Protein 3EJ9 (pdb70)

Nearest PDB structures (foldseek):
  1s0y-assembly1_E  TM=1.005E+00  e=2.509E-11  Pseudomonas pavonaceae
  3ej9-assembly1_E  TM=1.003E+00  e=3.531E-11  Pseudomonas pavonaceae
  3ej7-assembly1_E  TM=9.878E-01  e=2.233E-10  Pseudomonas pavonaceae
  6ogm-assembly2_G  TM=9.167E-01  e=3.084E-04  Burkholderia lata
  6bgn-assembly4_D  TM=9.093E-01  e=5.326E-04  Pseudomonas putida

Structure (mmCIF, N/CA/C/O backbone):
data_3EJ9
#
_entry.id   3EJ9
#
_cell.length_a   56.280
_cell.length_b   69.670
_cell.length_c   89.885
_cell.angle_alpha   90.00
_cell.angle_beta   90.00
_cell.angle_gamma   90.00
#
_symmetry.space_group_name_H-M   'P 21 21 21'
#
loop_
_entity.id
_entity.type
_entity.pdbx_description
1 polymer 'Alpha-subunit of trans-3-chloroacrylic acid dehalogenase'
2 polymer 'Beta-subunit of trans-3-chloroacrylic acid dehalogenase'
3 water water
#
loop_
_atom_site.group_PDB
_atom_site.id
_atom_site.type_symbol
_atom_site.label_atom_id
_atom_site.label_alt_id
_atom_site.label_comp_id
_atom_site.label_asym_id
_atom_site.label_entity_id
_atom_site.label_seq_id
_atom_site.pdbx_PDB_ins_code
_atom_site.Cartn_x
_atom_site.Cartn_y
_atom_site.Cartn_z
_atom_site.occupancy
_atom_site.B_iso_or_equiv
_atom_site.auth_seq_id
_atom_site.auth_comp_id
_atom_site.auth_asym_id
_atom_site.auth_atom_id
_atom_site.pdbx_PDB_model_num
ATOM 1 N N . PRO A 1 2 ? -24.640 7.927 -12.484 1.00 31.52 1 PRO A N 1
ATOM 2 C CA . PRO A 1 2 ? -23.370 8.593 -12.708 1.00 31.17 1 PRO A CA 1
ATOM 3 C C . PRO A 1 2 ? -22.319 7.654 -13.280 1.00 30.66 1 PRO A C 1
ATOM 4 O O . PRO A 1 2 ? -22.406 6.438 -13.113 1.00 30.50 1 PRO A O 1
ATOM 8 N N . MET A 1 3 ? -21.325 8.227 -13.954 1.00 30.20 2 MET A N 1
ATOM 9 C CA . MET A 1 3 ? -20.185 7.467 -14.443 1.00 30.53 2 MET A CA 1
ATOM 10 C C . MET A 1 3 ? -18.928 8.133 -13.938 1.00 30.63 2 MET A C 1
ATOM 11 O O . MET A 1 3 ? -18.774 9.352 -14.033 1.00 31.36 2 MET A O 1
ATOM 16 N N . ILE A 1 4 ? -18.033 7.316 -13.404 1.00 29.74 3 ILE A N 1
ATOM 17 C CA . ILE A 1 4 ? -16.788 7.802 -12.832 1.00 30.58 3 ILE A CA 1
ATOM 18 C C . ILE A 1 4 ? -15.652 7.068 -13.523 1.00 30.15 3 ILE A C 1
ATOM 19 O O . ILE A 1 4 ? -15.694 5.850 -13.684 1.00 29.95 3 ILE A O 1
ATOM 24 N N . SER A 1 5 ? -14.626 7.807 -13.918 1.00 30.15 4 SER A N 1
ATOM 25 C CA . SER A 1 5 ? -13.404 7.180 -14.400 1.00 31.35 4 SER A CA 1
ATOM 26 C C . SER A 1 5 ? -12.207 7.648 -13.579 1.00 31.17 4 SER A C 1
ATOM 27 O O . SER A 1 5 ? -12.186 8.771 -13.059 1.00 31.22 4 SER A O 1
ATOM 30 N N . CYS A 1 6 ? -11.228 6.762 -13.436 1.00 32.04 5 CYS A N 1
ATOM 31 C CA . CYS A 1 6 ? -9.984 7.114 -12.752 1.00 31.61 5 CYS A CA 1
ATOM 32 C C . CYS A 1 6 ? -8.808 6.658 -13.587 1.00 31.97 5 CYS A C 1
ATOM 33 O O . CYS A 1 6 ? -8.594 5.452 -13.738 1.00 32.66 5 CYS A O 1
ATOM 36 N N . ASP A 1 7 ? -8.063 7.621 -14.133 1.00 31.20 6 ASP A N 1
ATOM 37 C CA . ASP A 1 7 ? -6.801 7.323 -14.814 1.00 31.40 6 ASP A CA 1
ATOM 38 C C . ASP A 1 7 ? -5.684 7.374 -13.786 1.00 31.44 6 ASP A C 1
ATOM 39 O O . ASP A 1 7 ? -5.489 8.390 -13.129 1.00 31.41 6 ASP A O 1
ATOM 44 N N . MET A 1 8 ? -4.934 6.285 -13.656 1.00 31.36 7 MET A N 1
ATOM 45 C CA . MET A 1 8 ? -3.818 6.251 -12.708 1.00 31.37 7 MET A CA 1
ATOM 46 C C . MET A 1 8 ? -2.736 5.296 -13.183 1.00 31.07 7 MET A C 1
ATOM 47 O O . MET A 1 8 ? -2.960 4.468 -14.063 1.00 30.86 7 MET A O 1
ATOM 52 N N . ARG A 1 9 ? -1.559 5.415 -12.585 1.00 31.40 8 ARG A N 1
ATOM 53 C CA . ARG A 1 9 ? -0.458 4.538 -12.936 1.00 31.46 8 ARG A CA 1
ATOM 54 C C . ARG A 1 9 ? -0.763 3.084 -12.608 1.00 31.82 8 ARG A C 1
ATOM 55 O O . ARG A 1 9 ? -1.376 2.761 -11.586 1.00 31.88 8 ARG A O 1
ATOM 63 N N . TYR A 1 10 ? -0.328 2.216 -13.506 1.00 31.94 9 TYR A N 1
ATOM 64 C CA . TYR A 1 10 ? -0.379 0.786 -13.301 1.00 31.79 9 TYR A CA 1
ATOM 65 C C . TYR A 1 10 ? 0.345 0.370 -12.025 1.00 31.56 9 TYR A C 1
ATOM 66 O O . TYR A 1 10 ? 1.349 0.977 -11.641 1.00 31.31 9 TYR A O 1
ATOM 75 N N . GLY A 1 11 ? -0.154 -0.676 -11.367 1.00 30.95 10 GLY A N 1
ATOM 76 C CA . GLY A 1 11 ? 0.567 -1.257 -10.236 1.00 31.03 10 GLY A CA 1
ATOM 77 C C . GLY A 1 11 ? -0.204 -1.394 -8.938 1.00 30.84 10 GLY A C 1
ATOM 78 O O . GLY A 1 11 ? 0.239 -2.097 -8.028 1.00 31.16 10 GLY A O 1
ATOM 79 N N . ARG A 1 12 ? -1.347 -0.726 -8.832 1.00 31.03 11 ARG A N 1
ATOM 80 C CA . ARG A 1 12 ? -2.182 -0.911 -7.651 1.00 30.84 11 ARG A CA 1
ATOM 81 C C . ARG A 1 12 ? -2.739 -2.324 -7.589 1.00 30.69 11 ARG A C 1
ATOM 82 O O . ARG A 1 12 ? -3.049 -2.946 -8.612 1.00 31.01 11 ARG A O 1
ATOM 90 N N . THR A 1 13 ? -2.864 -2.836 -6.374 1.00 30.37 12 THR A N 1
ATOM 91 C CA . THR A 1 13 ? -3.358 -4.183 -6.170 1.00 30.53 12 THR A CA 1
ATOM 92 C C . THR A 1 13 ? -4.880 -4.220 -6.308 1.00 30.58 12 THR A C 1
ATOM 93 O O . THR A 1 13 ? -5.555 -3.179 -6.247 1.00 30.27 12 THR A O 1
ATOM 97 N N . ASP A 1 14 ? -5.420 -5.421 -6.495 1.00 31.04 13 ASP A N 1
ATOM 98 C CA . ASP A 1 14 ? -6.862 -5.609 -6.538 1.00 31.05 13 ASP A CA 1
ATOM 99 C C . ASP A 1 14 ? -7.500 -5.069 -5.260 1.00 31.24 13 ASP A C 1
ATOM 100 O O . ASP A 1 14 ? -8.535 -4.418 -5.320 1.00 31.39 13 ASP A O 1
ATOM 105 N N . GLU A 1 15 ? -6.873 -5.327 -4.110 1.00 30.90 14 GLU A N 1
ATOM 106 C CA . GLU A 1 15 ? -7.362 -4.826 -2.817 1.00 31.14 14 GLU A CA 1
ATOM 107 C C . GLU A 1 15 ? -7.407 -3.302 -2.753 1.00 31.33 14 GLU A C 1
ATOM 108 O O . GLU A 1 15 ? -8.383 -2.726 -2.258 1.00 31.79 14 GLU A O 1
ATOM 114 N N . GLN A 1 16 ? -6.382 -2.639 -3.281 1.00 31.60 15 GLN A N 1
ATOM 115 C CA . GLN A 1 16 ? -6.386 -1.180 -3.350 1.00 31.40 15 GLN A CA 1
ATOM 116 C C . GLN A 1 16 ? -7.504 -0.675 -4.260 1.00 31.63 15 GLN A C 1
ATOM 117 O O . GLN A 1 16 ? -8.180 0.295 -3.930 1.00 32.07 15 GLN A O 1
ATOM 123 N N . LYS A 1 17 ? -7.718 -1.342 -5.391 1.00 31.96 16 LYS A N 1
ATOM 124 C CA . LYS A 1 17 ? -8.787 -0.939 -6.306 1.00 31.31 16 LYS A CA 1
ATOM 125 C C . LYS A 1 17 ? -10.190 -1.126 -5.696 1.00 31.77 16 LYS A C 1
ATOM 126 O O . LYS A 1 17 ? -11.101 -0.314 -5.928 1.00 32.39 16 LYS A O 1
ATOM 132 N N . ARG A 1 18 ? -10.355 -2.180 -4.905 1.00 31.63 17 ARG A N 1
ATOM 133 C CA . ARG A 1 18 ? -11.605 -2.388 -4.182 1.00 31.32 17 ARG A CA 1
ATOM 134 C C . ARG A 1 18 ? -11.888 -1.290 -3.161 1.00 31.96 17 ARG A C 1
ATOM 135 O O . ARG A 1 18 ? -13.042 -0.888 -2.977 1.00 32.34 17 ARG A O 1
ATOM 143 N N . ALA A 1 19 ? -10.851 -0.830 -2.471 1.00 32.32 18 ALA A N 1
ATOM 144 C CA . ALA A 1 19 ? -11.013 0.247 -1.507 1.00 31.93 18 ALA A CA 1
ATOM 145 C C . ALA A 1 19 ? -11.341 1.553 -2.230 1.00 31.45 18 ALA A C 1
ATOM 146 O O . ALA A 1 19 ? -12.165 2.325 -1.760 1.00 32.38 18 ALA A O 1
ATOM 148 N N . LEU A 1 20 ? -10.687 1.806 -3.357 1.00 31.34 19 LEU A N 1
ATOM 149 C CA . LEU A 1 20 ? -10.960 3.004 -4.137 1.00 31.33 19 LEU A CA 1
ATOM 150 C C . LEU A 1 20 ? -12.407 3.051 -4.639 1.00 31.66 19 LEU A C 1
ATOM 151 O O . LEU A 1 20 ? -13.084 4.064 -4.471 1.00 31.86 19 LEU A O 1
ATOM 156 N N . SER A 1 21 ? -12.878 1.959 -5.247 1.00 31.74 20 SER A N 1
ATOM 157 C CA . SER A 1 21 ? -14.240 1.925 -5.770 1.00 31.76 20 SER A CA 1
ATOM 158 C C . SER A 1 21 ? -15.271 2.106 -4.665 1.00 31.59 20 SER A C 1
ATOM 159 O O . SER A 1 21 ? -16.238 2.837 -4.838 1.00 31.81 20 SER A O 1
ATOM 162 N N . ALA A 1 22 ? -15.070 1.433 -3.531 1.00 31.53 21 ALA A N 1
ATOM 163 C CA . ALA A 1 22 ? -15.992 1.529 -2.418 1.00 31.51 21 ALA A CA 1
ATOM 164 C C . ALA A 1 22 ? -16.097 2.965 -1.943 1.00 31.11 21 ALA A C 1
ATOM 165 O O . ALA A 1 22 ? -17.190 3.466 -1.708 1.00 31.18 21 ALA A O 1
ATOM 167 N N . GLY A 1 23 ? -14.953 3.627 -1.812 1.00 30.95 22 GLY A N 1
ATOM 168 C CA . GLY A 1 23 ? -14.924 5.024 -1.390 1.00 31.45 22 GLY A CA 1
ATOM 169 C C . GLY A 1 23 ? -15.581 5.986 -2.364 1.00 31.36 22 GLY A C 1
ATOM 170 O O . GLY A 1 23 ? -16.394 6.841 -1.974 1.00 31.66 22 GLY A O 1
ATOM 171 N N . LEU A 1 24 ? -15.223 5.868 -3.636 1.00 31.47 23 LEU A N 1
ATOM 172 C CA . LEU A 1 24 ? -15.772 6.762 -4.644 1.00 31.65 23 LEU A CA 1
ATOM 173 C C . LEU A 1 24 ? -17.262 6.541 -4.809 1.00 32.30 23 LEU A C 1
ATOM 174 O O . LEU A 1 24 ? -18.012 7.500 -4.926 1.00 32.58 23 LEU A O 1
ATOM 179 N N . LEU A 1 25 ? -17.698 5.284 -4.807 1.00 32.22 24 LEU A N 1
ATOM 180 C CA . LEU A 1 25 ? -19.136 5.015 -4.911 1.00 32.49 24 LEU A CA 1
ATOM 181 C C . LEU A 1 25 ? -19.924 5.613 -3.746 1.00 32.37 24 LEU A C 1
ATOM 182 O O . LEU A 1 25 ? -20.977 6.203 -3.952 1.00 31.98 24 LEU A O 1
ATOM 187 N N . ARG A 1 26 ? -19.393 5.494 -2.532 1.00 32.42 25 ARG A N 1
ATOM 188 C CA A ARG A 1 26 ? -20.051 6.053 -1.358 0.50 32.04 25 ARG A CA 1
ATOM 189 C CA B ARG A 1 26 ? -20.051 6.054 -1.357 0.50 32.63 25 ARG A CA 1
ATOM 190 C C . ARG A 1 26 ? -20.180 7.575 -1.463 1.00 32.17 25 ARG A C 1
ATOM 191 O O . ARG A 1 26 ? -21.247 8.128 -1.242 1.00 31.77 25 ARG A O 1
ATOM 206 N N . VAL A 1 27 ? -19.095 8.253 -1.819 1.00 32.23 26 VAL A N 1
ATOM 207 C CA . VAL A 1 27 ? -19.145 9.717 -1.834 1.00 32.57 26 VAL A CA 1
ATOM 208 C C . VAL A 1 27 ? -19.992 10.284 -2.975 1.00 31.80 26 VAL A C 1
ATOM 209 O O . VAL A 1 27 ? -20.655 11.300 -2.807 1.00 31.97 26 VAL A O 1
ATOM 213 N N . ILE A 1 28 ? -20.001 9.604 -4.118 1.00 31.43 27 ILE A N 1
ATOM 214 C CA . ILE A 1 28 ? -20.838 10.016 -5.233 1.00 31.39 27 ILE A CA 1
ATOM 215 C C . ILE A 1 28 ? -22.305 9.769 -4.904 1.00 31.40 27 ILE A C 1
ATOM 216 O O . ILE A 1 28 ? -23.162 10.618 -5.183 1.00 31.25 27 ILE A O 1
ATOM 221 N N . SER A 1 29 ? -22.592 8.619 -4.288 1.00 31.41 28 SER A N 1
ATOM 222 C CA . SER A 1 29 ? -23.958 8.288 -3.887 1.00 32.12 28 SER A CA 1
ATOM 223 C C . SER A 1 29 ? -24.473 9.302 -2.882 1.00 32.36 28 SER A C 1
ATOM 224 O O . SER A 1 29 ? -25.624 9.731 -2.960 1.00 33.25 28 SER A O 1
ATOM 227 N N . GLU A 1 30 ? -23.611 9.697 -1.950 1.00 32.44 29 GLU A N 1
ATOM 228 C CA . GLU A 1 30 ? -23.975 10.638 -0.886 1.00 32.71 29 GLU A CA 1
ATOM 229 C C . GLU A 1 30 ? -24.265 12.037 -1.446 1.00 32.57 29 GLU A C 1
ATOM 230 O O . GLU A 1 30 ? -25.213 12.704 -1.013 1.00 32.71 29 GLU A O 1
ATOM 236 N N . ALA A 1 31 ? -23.457 12.467 -2.418 1.00 32.51 30 ALA A N 1
ATOM 237 C CA . ALA A 1 31 ? -23.609 13.785 -3.034 1.00 32.47 30 ALA A CA 1
ATOM 238 C C . ALA A 1 31 ? -24.833 13.882 -3.945 1.00 32.37 30 ALA A C 1
ATOM 239 O O . ALA A 1 31 ? -25.528 14.900 -3.958 1.00 32.89 30 ALA A O 1
ATOM 241 N N . THR A 1 32 ? -25.086 12.817 -4.701 1.00 32.57 31 THR A N 1
ATOM 242 C CA . THR A 1 32 ? -26.077 12.849 -5.779 1.00 32.20 31 THR A CA 1
ATOM 243 C C . THR A 1 32 ? -27.445 12.284 -5.400 1.00 32.11 31 THR A C 1
ATOM 244 O O . THR A 1 32 ? -28.431 12.523 -6.097 1.00 32.03 31 THR A O 1
ATOM 248 N N . GLY A 1 33 ? -27.499 11.528 -4.308 1.00 31.99 32 GLY A N 1
ATOM 249 C CA . GLY A 1 33 ? -28.708 10.803 -3.919 1.00 31.99 32 GLY A CA 1
ATOM 250 C C . GLY A 1 33 ? -28.967 9.571 -4.770 1.00 32.09 32 GLY A C 1
ATOM 251 O O . GLY A 1 33 ? -30.037 8.968 -4.695 1.00 32.56 32 GLY A O 1
ATOM 252 N N . GLU A 1 34 ? -27.981 9.201 -5.584 1.00 32.22 33 GLU A N 1
ATOM 253 C CA . GLU A 1 34 ? -28.106 8.062 -6.488 1.00 32.49 33 GLU A CA 1
ATOM 254 C C . GLU A 1 34 ? -27.660 6.772 -5.795 1.00 32.58 33 GLU A C 1
ATOM 255 O O . GLU A 1 34 ? -26.625 6.756 -5.130 1.00 33.03 33 GLU A O 1
ATOM 261 N N . PRO A 1 35 ? -28.437 5.685 -5.943 1.00 32.68 34 PRO A N 1
ATOM 262 C CA . PRO A 1 35 ? -28.010 4.400 -5.395 1.00 32.72 34 PRO A CA 1
ATOM 263 C C . PRO A 1 35 ? -26.813 3.853 -6.165 1.00 32.69 34 PRO A C 1
ATOM 264 O O . PRO A 1 35 ? -26.592 4.235 -7.320 1.00 32.64 34 PRO A O 1
ATOM 268 N N . ARG A 1 36 ? -26.051 2.967 -5.530 1.00 33.02 35 ARG A N 1
ATOM 269 C CA . ARG A 1 36 ? -24.880 2.357 -6.164 1.00 33.21 35 ARG A CA 1
ATOM 270 C C . ARG A 1 36 ? -25.244 1.600 -7.446 1.00 33.21 35 ARG A C 1
ATOM 271 O O . ARG A 1 36 ? -24.419 1.483 -8.355 1.00 33.37 35 ARG A O 1
ATOM 279 N N . GLU A 1 37 ? -26.489 1.123 -7.520 1.00 33.40 36 GLU A N 1
ATOM 280 C CA . GLU A 1 37 ? -27.025 0.473 -8.723 1.00 33.32 36 GLU A CA 1
ATOM 281 C C . GLU A 1 37 ? -26.892 1.347 -9.968 1.00 33.04 36 GLU A C 1
ATOM 282 O O . GLU A 1 37 ? -26.707 0.833 -11.077 1.00 33.29 36 GLU A O 1
ATOM 288 N N . ASN A 1 38 ? -26.989 2.662 -9.779 1.00 32.41 37 ASN A N 1
ATOM 289 C CA . ASN A 1 38 ? -26.984 3.607 -10.892 1.00 32.19 37 ASN A CA 1
ATOM 290 C C . ASN A 1 38 ? -25.633 4.298 -11.071 1.00 31.73 37 ASN A C 1
ATOM 291 O O . ASN A 1 38 ? -25.560 5.373 -11.654 1.00 31.94 37 ASN A O 1
ATOM 296 N N . ILE A 1 39 ? -24.570 3.679 -10.554 1.00 31.14 38 ILE A N 1
ATOM 297 C CA . ILE A 1 39 ? -23.211 4.212 -10.722 1.00 31.43 38 ILE A CA 1
ATOM 298 C C . ILE A 1 39 ? -22.333 3.200 -11.445 1.00 31.04 38 ILE A C 1
ATOM 299 O O . ILE A 1 39 ? -22.351 2.005 -11.134 1.00 31.10 38 ILE A O 1
ATOM 304 N N . PHE A 1 40 ? -21.577 3.693 -12.423 1.00 31.55 39 PHE A N 1
ATOM 305 C CA . PHE A 1 40 ? -20.572 2.899 -13.116 1.00 31.67 39 PHE A CA 1
ATOM 306 C C . PHE A 1 40 ? -19.197 3.503 -12.844 1.00 31.42 39 PHE A C 1
ATOM 307 O O . PHE A 1 40 ? -19.061 4.714 -12.826 1.00 31.85 39 PHE A O 1
ATOM 315 N N . PHE A 1 41 ? -18.183 2.653 -12.662 1.00 30.66 40 PHE A N 1
ATOM 316 C CA . PHE A 1 41 ? -16.814 3.108 -12.387 1.00 30.84 40 PHE A CA 1
ATOM 317 C C . PHE A 1 41 ? -15.821 2.311 -13.223 1.00 30.54 40 PHE A C 1
ATOM 318 O O . PHE A 1 41 ? -15.883 1.082 -13.294 1.00 30.72 40 PHE A O 1
ATOM 326 N N . VAL A 1 42 ? -14.906 3.032 -13.864 1.00 30.75 41 VAL A N 1
ATOM 327 C CA . VAL A 1 42 ? -13.817 2.401 -14.607 1.00 31.17 41 VAL A CA 1
ATOM 328 C C . VAL A 1 42 ? -12.472 3.000 -14.208 1.00 30.86 41 VAL A C 1
ATOM 329 O O . VAL A 1 42 ? -12.323 4.220 -14.137 1.00 31.46 41 VAL A O 1
ATOM 333 N N . ILE A 1 43 ? -11.497 2.124 -13.970 1.00 30.99 42 ILE A N 1
ATOM 334 C CA . ILE A 1 43 ? -10.106 2.497 -13.775 1.00 31.45 42 ILE A CA 1
ATOM 335 C C . ILE A 1 43 ? -9.355 2.267 -15.087 1.00 31.61 42 ILE A C 1
ATOM 336 O O . ILE A 1 43 ? -9.488 1.220 -15.718 1.00 31.96 42 ILE A O 1
ATOM 341 N N . ARG A 1 44 ? -8.550 3.256 -15.475 1.00 31.40 43 ARG A N 1
ATOM 342 C CA . ARG A 1 44 ? -7.689 3.154 -16.650 1.00 31.93 43 ARG A CA 1
ATOM 343 C C . ARG A 1 44 ? -6.252 3.293 -16.186 1.00 32.32 43 ARG A C 1
ATOM 344 O O . ARG A 1 44 ? -5.912 4.239 -15.484 1.00 33.67 43 ARG A O 1
ATOM 352 N N . GLU A 1 45 ? -5.397 2.376 -16.617 1.00 32.09 44 GLU A N 1
ATOM 353 C CA . GLU A 1 45 ? -4.030 2.299 -16.106 1.00 32.42 44 GLU A CA 1
ATOM 354 C C . GLU A 1 45 ? -3.031 2.528 -17.213 1.00 31.89 44 GLU A C 1
ATOM 355 O O . GLU A 1 45 ? -3.261 2.158 -18.365 1.00 32.71 44 GLU A O 1
ATOM 361 N N . GLY A 1 46 ? -1.880 3.074 -16.851 1.00 31.36 45 GLY A N 1
ATOM 362 C CA . GLY A 1 46 ? -0.782 3.178 -17.803 1.00 31.73 45 GLY A CA 1
ATOM 363 C C . GLY A 1 46 ? 0.561 3.318 -17.118 1.00 31.12 45 GLY A C 1
ATOM 364 O O . GLY A 1 46 ? 0.641 3.416 -15.887 1.00 31.71 45 GLY A O 1
ATOM 365 N N . SER A 1 47 ? 1.623 3.317 -17.921 1.00 31.15 46 SER A N 1
ATOM 366 C CA . SER A 1 47 ? 2.986 3.516 -17.433 1.00 31.60 46 SER A CA 1
ATOM 367 C C . SER A 1 47 ? 3.187 4.907 -16.831 1.00 31.71 46 SER A C 1
ATOM 368 O O . SER A 1 47 ? 2.502 5.845 -17.214 1.00 30.54 46 SER A O 1
ATOM 371 N N . GLY A 1 48 ? 4.117 5.034 -15.887 1.00 31.71 47 GLY A N 1
ATOM 372 C CA . GLY A 1 48 ? 4.390 6.321 -15.238 1.00 32.25 47 GLY A CA 1
ATOM 373 C C . GLY A 1 48 ? 4.703 7.477 -16.173 1.00 32.24 47 GLY A C 1
ATOM 374 O O . GLY A 1 48 ? 4.222 8.600 -15.989 1.00 32.93 47 GLY A O 1
ATOM 375 N N . ILE A 1 49 ? 5.494 7.189 -17.199 1.00 32.09 48 ILE A N 1
ATOM 376 C CA . ILE A 1 49 ? 5.884 8.179 -18.203 1.00 31.70 48 ILE A CA 1
ATOM 377 C C . ILE A 1 49 ? 4.657 8.793 -18.889 1.00 31.20 48 ILE A C 1
ATOM 378 O O . ILE A 1 49 ? 4.730 9.891 -19.431 1.00 31.93 48 ILE A O 1
ATOM 383 N N . ASN A 1 50 ? 3.525 8.095 -18.826 1.00 31.02 49 ASN A N 1
ATOM 384 C CA . ASN A 1 50 ? 2.307 8.583 -19.443 1.00 31.23 49 ASN A CA 1
ATOM 385 C C . ASN A 1 50 ? 1.575 9.644 -18.618 1.00 31.61 49 ASN A C 1
ATOM 386 O O . ASN A 1 50 ? 0.586 10.207 -19.092 1.00 32.39 49 ASN A O 1
ATOM 391 N N . PHE A 1 51 ? 2.067 9.903 -17.401 1.00 32.23 50 PHE A N 1
ATOM 392 C CA . PHE A 1 51 ? 1.410 10.837 -16.479 1.00 32.15 50 PHE A CA 1
ATOM 393 C C . PHE A 1 51 ? 2.307 12.021 -16.227 1.00 31.97 50 PHE A C 1
ATOM 394 O O . PHE A 1 51 ? 3.474 11.860 -15.853 1.00 32.63 50 PHE A O 1
ATOM 402 N N . VAL A 1 52 ? 1.751 13.207 -16.452 1.00 31.97 51 VAL A N 1
ATOM 403 C CA . VAL A 1 52 ? 2.531 14.432 -16.368 1.00 31.13 51 VAL A CA 1
ATOM 404 C C . VAL A 1 52 ? 1.838 15.410 -15.429 1.00 31.15 51 VAL A C 1
ATOM 405 O O . VAL A 1 52 ? 0.734 15.883 -15.708 1.00 31.25 51 VAL A O 1
ATOM 409 N N . GLN A 1 53 ? 2.482 15.697 -14.298 1.00 30.22 52 GLN A N 1
ATOM 410 C CA . GLN A 1 53 ? 1.935 16.639 -13.327 1.00 31.07 52 GLN A CA 1
ATOM 411 C C . GLN A 1 53 ? 2.918 17.787 -13.240 1.00 31.63 52 GLN A C 1
ATOM 412 O O . GLN A 1 53 ? 4.116 17.563 -13.057 1.00 31.14 52 GLN A O 1
ATOM 418 N N . HIS A 1 54 ? 2.399 19.010 -13.371 1.00 32.73 53 HIS A N 1
ATOM 419 C CA . HIS A 1 54 ? 3.192 20.239 -13.524 1.00 33.77 53 HIS A CA 1
ATOM 420 C C . HIS A 1 54 ? 4.399 20.106 -14.464 1.00 33.49 53 HIS A C 1
ATOM 421 O O . HIS A 1 54 ? 5.483 20.620 -14.191 1.00 34.25 53 HIS A O 1
ATOM 428 N N . GLY A 1 55 ? 4.190 19.423 -15.582 1.00 33.25 54 GLY A N 1
ATOM 429 C CA . GLY A 1 55 ? 5.228 19.298 -16.596 1.00 32.66 54 GLY A CA 1
ATOM 430 C C . GLY A 1 55 ? 6.228 18.188 -16.363 1.00 32.39 54 GLY A C 1
ATOM 431 O O . GLY A 1 55 ? 7.051 17.900 -17.237 1.00 33.36 54 GLY A O 1
ATOM 432 N N . GLU A 1 56 ? 6.158 17.554 -15.194 1.00 31.35 55 GLU A N 1
ATOM 433 C CA . GLU A 1 56 ? 7.066 16.465 -14.859 1.00 31.92 55 GLU A CA 1
ATOM 434 C C . GLU A 1 56 ? 6.402 15.117 -15.036 1.00 31.11 55 GLU A C 1
ATOM 435 O O . GLU A 1 56 ? 5.304 14.884 -14.518 1.00 31.02 55 GLU A O 1
ATOM 441 N N . HIS A 1 57 ? 7.078 14.245 -15.777 1.00 30.94 56 HIS A N 1
ATOM 442 C CA . HIS A 1 57 ? 6.609 12.877 -16.002 1.00 31.26 56 HIS A CA 1
ATOM 443 C C . HIS A 1 57 ? 6.835 12.058 -14.723 1.00 31.41 56 HIS A C 1
ATOM 444 O O . HIS A 1 57 ? 7.892 12.135 -14.092 1.00 32.33 56 HIS A O 1
ATOM 451 N N . LEU A 1 58 ? 5.823 11.293 -14.328 1.00 32.10 57 LEU A N 1
ATOM 452 C CA . LEU A 1 58 ? 5.888 10.526 -13.091 1.00 32.47 57 LEU A CA 1
ATOM 453 C C . LEU A 1 58 ? 6.747 9.277 -13.259 1.00 32.68 57 LEU A C 1
ATOM 454 O O . LEU A 1 58 ? 6.880 8.753 -14.369 1.00 32.64 57 LEU A O 1
ATOM 459 N N . PRO A 1 59 ? 7.336 8.797 -12.158 1.00 32.76 58 PRO A N 1
ATOM 460 C CA . PRO A 1 59 ? 8.001 7.502 -12.218 1.00 32.70 58 PRO A CA 1
ATOM 461 C C . PRO A 1 59 ? 6.943 6.406 -12.172 1.00 32.55 58 PRO A C 1
ATOM 462 O O . PRO A 1 59 ? 5.796 6.667 -11.813 1.00 32.47 58 PRO A O 1
ATOM 466 N N . ASP A 1 60 ? 7.327 5.181 -12.512 1.00 32.35 59 ASP A N 1
ATOM 467 C CA . ASP A 1 60 ? 6.421 4.054 -12.325 1.00 31.87 59 ASP A CA 1
ATOM 468 C C . ASP A 1 60 ? 6.036 3.925 -10.859 1.00 31.63 59 ASP A C 1
ATOM 469 O O . ASP A 1 60 ? 6.831 4.243 -9.961 1.00 31.08 59 ASP A O 1
ATOM 474 N N . TYR A 1 61 ? 4.807 3.480 -10.630 1.00 31.49 60 TYR A N 1
ATOM 475 C CA . TYR A 1 61 ? 4.322 3.188 -9.288 1.00 31.79 60 TYR A CA 1
ATOM 476 C C . TYR A 1 61 ? 5.013 1.927 -8.753 1.00 32.59 60 TYR A C 1
ATOM 477 O O . TYR A 1 61 ? 5.284 0.989 -9.510 1.00 33.26 60 TYR A O 1
ATOM 486 N N . VAL A 1 62 ? 5.325 1.917 -7.458 1.00 32.79 61 VAL A N 1
ATOM 487 C CA . VAL A 1 62 ? 5.861 0.715 -6.804 1.00 33.04 61 VAL A CA 1
ATOM 488 C C . VAL A 1 62 ? 4.918 0.234 -5.694 1.00 33.19 61 VAL A C 1
ATOM 489 O O . VAL A 1 62 ? 4.789 0.900 -4.666 1.00 33.36 61 VAL A O 1
ATOM 493 N N . PRO A 1 63 ? 4.257 -0.925 -5.894 1.00 33.23 62 PRO A N 1
ATOM 494 C CA . PRO A 1 63 ? 3.345 -1.421 -4.860 1.00 33.65 62 PRO A CA 1
ATOM 495 C C . PRO A 1 63 ? 4.076 -2.006 -3.650 1.00 34.08 62 PRO A C 1
ATOM 496 O O . PRO A 1 63 ? 5.305 -2.114 -3.654 1.00 34.68 62 PRO A O 1
ATOM 500 N N . PRO B 2 1 ? -3.611 10.265 -33.279 1.00 34.01 1 PRO B N 1
ATOM 501 C CA . PRO B 2 1 ? -3.927 10.549 -31.889 1.00 33.13 1 PRO B CA 1
ATOM 502 C C . PRO B 2 1 ? -5.283 11.230 -31.687 1.00 32.72 1 PRO B C 1
ATOM 503 O O . PRO B 2 1 ? -5.772 11.917 -32.579 1.00 32.69 1 PRO B O 1
ATOM 507 N N . PHE B 2 2 ? -5.884 11.005 -30.521 1.00 31.68 2 PHE B N 1
ATOM 508 C CA . PHE B 2 2 ? -7.070 11.731 -30.084 1.00 31.38 2 PHE B CA 1
ATOM 509 C C . PHE B 2 2 ? -6.717 12.536 -28.837 1.00 31.10 2 PHE B C 1
ATOM 510 O O . PHE B 2 2 ? -6.417 11.978 -27.791 1.00 31.37 2 PHE B O 1
ATOM 518 N N . ILE B 2 3 ? -6.739 13.855 -28.990 1.00 30.66 3 ILE B N 1
ATOM 519 C CA . ILE B 2 3 ? -6.387 14.774 -27.911 1.00 30.60 3 ILE B CA 1
ATOM 520 C C . ILE B 2 3 ? -7.635 15.474 -27.420 1.00 31.17 3 ILE B C 1
ATOM 521 O O . ILE B 2 3 ? -8.301 16.141 -28.190 1.00 30.85 3 ILE B O 1
ATOM 526 N N . GLU B 2 4 ? -7.942 15.279 -26.140 1.00 31.42 4 GLU B N 1
ATOM 527 C CA . GLU B 2 4 ? -9.043 15.961 -25.473 1.00 32.26 4 GLU B CA 1
ATOM 528 C C . GLU B 2 4 ? -8.472 16.977 -24.500 1.00 31.82 4 GLU B C 1
ATOM 529 O O . GLU B 2 4 ? -7.636 16.645 -23.659 1.00 32.18 4 GLU B O 1
ATOM 535 N N . CYS B 2 5 ? -8.935 18.211 -24.630 1.00 31.98 5 CYS B N 1
ATOM 536 C CA A CYS B 2 5 ? -8.429 19.328 -23.817 0.80 32.07 5 CYS B CA 1
ATOM 537 C CA B CYS B 2 5 ? -8.434 19.317 -23.846 0.20 32.00 5 CYS B CA 1
ATOM 538 C C . CYS B 2 5 ? -9.557 19.929 -23.010 1.00 31.85 5 CYS B C 1
ATOM 539 O O . CYS B 2 5 ? -10.521 20.445 -23.564 1.00 32.33 5 CYS B O 1
ATOM 544 N N . HIS B 2 6 ? -9.428 19.849 -21.695 1.00 31.78 6 HIS B N 1
ATOM 545 C CA . HIS B 2 6 ? -10.407 20.415 -20.774 1.00 31.01 6 HIS B CA 1
ATOM 546 C C . HIS B 2 6 ? -9.833 21.705 -20.228 1.00 31.27 6 HIS B C 1
ATOM 547 O O . HIS B 2 6 ? -8.820 21.698 -19.516 1.00 31.46 6 HIS B O 1
ATOM 554 N N . ILE B 2 7 ? -10.482 22.805 -20.592 1.00 30.84 7 ILE B N 1
ATOM 555 C CA . ILE B 2 7 ? -10.040 24.144 -20.219 1.00 31.20 7 ILE B CA 1
ATOM 556 C C . ILE B 2 7 ? -11.169 24.941 -19.578 1.00 31.11 7 ILE B C 1
ATOM 557 O O . ILE B 2 7 ? -12.346 24.567 -19.658 1.00 30.89 7 ILE B O 1
ATOM 562 N N . ALA B 2 8 ? -10.794 26.036 -18.930 1.00 29.91 8 ALA B N 1
ATOM 563 C CA . ALA B 2 8 ? -11.778 26.938 -18.350 1.00 30.35 8 ALA B CA 1
ATOM 564 C C . ALA B 2 8 ? -12.471 27.712 -19.453 1.00 30.34 8 ALA B C 1
ATOM 565 O O . ALA B 2 8 ? -11.855 28.054 -20.477 1.00 30.61 8 ALA B O 1
ATOM 567 N N . THR B 2 9 ? -13.755 27.984 -19.239 1.00 30.66 9 THR B N 1
ATOM 568 C CA A THR B 2 9 ? -14.512 28.836 -20.147 0.50 30.98 9 THR B CA 1
ATOM 569 C CA B THR B 2 9 ? -14.534 28.849 -20.119 0.50 30.96 9 THR B CA 1
ATOM 570 C C . THR B 2 9 ? -13.901 30.242 -20.191 1.00 31.25 9 THR B C 1
ATOM 571 O O . THR B 2 9 ? -13.198 30.663 -19.261 1.00 31.72 9 THR B O 1
ATOM 578 N N . GLY B 2 10 ? -14.143 30.959 -21.285 1.00 31.20 10 GLY B N 1
ATOM 579 C CA . GLY B 2 10 ? -13.685 32.349 -21.394 1.00 31.53 10 GLY B CA 1
ATOM 580 C C . GLY B 2 10 ? -12.959 32.742 -22.666 1.00 31.69 10 GLY B C 1
ATOM 581 O O . GLY B 2 10 ? -12.794 33.931 -22.940 1.00 31.76 10 GLY B O 1
ATOM 582 N N . LEU B 2 11 ? -12.513 31.756 -23.439 1.00 32.15 11 LEU B N 1
ATOM 583 C CA . LEU B 2 11 ? -11.857 32.042 -24.715 1.00 32.19 11 LEU B CA 1
ATOM 584 C C . LEU B 2 11 ? -12.883 32.317 -25.806 1.00 31.83 11 LEU B C 1
ATOM 585 O O . LEU B 2 11 ? -14.013 31.820 -25.753 1.00 32.33 11 LEU B O 1
ATOM 590 N N . SER B 2 12 ? -12.488 33.124 -26.788 1.00 31.51 12 SER B N 1
ATOM 591 C CA . SER B 2 12 ? -13.338 33.394 -27.943 1.00 31.22 12 SER B CA 1
ATOM 592 C C . SER B 2 12 ? -13.325 32.187 -28.876 1.00 31.19 12 SER B C 1
ATOM 593 O O . SER B 2 12 ? -12.441 31.336 -28.784 1.00 30.66 12 SER B O 1
ATOM 596 N N . VAL B 2 13 ? -14.290 32.127 -29.788 1.00 31.73 13 VAL B N 1
ATOM 597 C CA . VAL B 2 13 ? -14.333 31.089 -30.820 1.00 31.90 13 VAL B CA 1
ATOM 598 C C . VAL B 2 13 ? -13.055 31.104 -31.679 1.00 31.93 13 VAL B C 1
ATOM 599 O O . VAL B 2 13 ? -12.463 30.056 -31.934 1.00 31.70 13 VAL B O 1
ATOM 603 N N . ALA B 2 14 ? -12.626 32.297 -32.090 1.00 32.35 14 ALA B N 1
ATOM 604 C CA . ALA B 2 14 ? -11.402 32.458 -32.868 1.00 32.06 14 ALA B CA 1
ATOM 605 C C . ALA B 2 14 ? -10.174 31.937 -32.125 1.00 32.00 14 ALA B C 1
ATOM 606 O O . ALA B 2 14 ? -9.323 31.277 -32.721 1.00 32.54 14 ALA B O 1
ATOM 608 N N . ARG B 2 15 ? -10.081 32.233 -30.826 1.00 31.85 15 ARG B N 1
ATOM 609 C CA . ARG B 2 15 ? -8.932 31.776 -30.037 1.00 31.49 15 ARG B CA 1
ATOM 610 C C . ARG B 2 15 ? -8.940 30.264 -29.853 1.00 31.76 15 ARG B C 1
ATOM 611 O O . ARG B 2 15 ? -7.889 29.637 -29.833 1.00 31.23 15 ARG B O 1
ATOM 619 N N . LYS B 2 16 ? -10.128 29.690 -29.706 1.00 31.68 16 LYS B N 1
ATOM 620 C CA . LYS B 2 16 ? -10.273 28.238 -29.595 1.00 32.38 16 LYS B CA 1
ATOM 621 C C . LYS B 2 16 ? -9.856 27.536 -30.891 1.00 32.46 16 LYS B C 1
ATOM 622 O O . LYS B 2 16 ? -9.170 26.511 -30.848 1.00 32.92 16 LYS B O 1
ATOM 628 N N . GLN B 2 17 ? -10.233 28.108 -32.036 1.00 32.69 17 GLN B N 1
ATOM 629 C CA . GLN B 2 17 ? -9.795 27.594 -33.342 1.00 33.12 17 GLN B CA 1
ATOM 630 C C . GLN B 2 17 ? -8.277 27.626 -33.510 1.00 32.60 17 GLN B C 1
ATOM 631 O O . GLN B 2 17 ? -7.687 26.658 -33.996 1.00 32.02 17 GLN B O 1
ATOM 637 N N . GLN B 2 18 ? -7.649 28.728 -33.103 1.00 32.26 18 GLN B N 1
ATOM 638 C CA . GLN B 2 18 ? -6.188 28.820 -33.114 1.00 31.96 18 GLN B CA 1
ATOM 639 C C . GLN B 2 18 ? -5.555 27.769 -32.196 1.00 31.71 18 GLN B C 1
ATOM 640 O O . GLN B 2 18 ? -4.564 27.143 -32.557 1.00 31.79 18 GLN B O 1
ATOM 646 N N . LEU B 2 19 ? -6.155 27.558 -31.027 1.00 32.04 19 LEU B N 1
ATOM 647 C CA . LEU B 2 19 ? -5.697 26.519 -30.104 1.00 31.78 19 LEU B CA 1
ATOM 648 C C . LEU B 2 19 ? -5.698 25.131 -30.757 1.00 31.93 19 LEU B C 1
ATOM 649 O O . LEU B 2 19 ? -4.723 24.386 -30.642 1.00 32.04 19 LEU B O 1
ATOM 654 N N . ILE B 2 20 ? -6.788 24.790 -31.436 1.00 31.37 20 ILE B N 1
ATOM 655 C CA . ILE B 2 20 ? -6.877 23.510 -32.138 1.00 31.32 20 ILE B CA 1
ATOM 656 C C . ILE B 2 20 ? -5.804 23.383 -33.217 1.00 31.29 20 ILE B C 1
ATOM 657 O O . ILE B 2 20 ? -5.128 22.361 -33.311 1.00 31.29 20 ILE B O 1
ATOM 662 N N . ARG B 2 21 ? -5.632 24.439 -34.008 1.00 31.55 21 ARG B N 1
ATOM 663 C CA . ARG B 2 21 ? -4.582 24.484 -35.018 1.00 31.65 21 ARG B CA 1
ATOM 664 C C . ARG B 2 21 ? -3.220 24.216 -34.386 1.00 31.46 21 ARG B C 1
ATOM 665 O O . ARG B 2 21 ? -2.424 23.424 -34.905 1.00 31.79 21 ARG B O 1
ATOM 673 N N . ASP B 2 22 ? -2.961 24.863 -33.254 1.00 30.99 22 ASP B N 1
ATOM 674 C CA . ASP B 2 22 ? -1.681 24.720 -32.578 1.00 31.25 22 ASP B CA 1
ATOM 675 C C . ASP B 2 22 ? -1.480 23.357 -31.933 1.00 30.90 22 ASP B C 1
ATOM 676 O O . ASP B 2 22 ? -0.367 22.840 -31.928 1.00 31.17 22 ASP B O 1
ATOM 681 N N . VAL B 2 23 ? -2.549 22.770 -31.405 1.00 30.99 23 VAL B N 1
ATOM 682 C CA . VAL B 2 23 ? -2.482 21.394 -30.892 1.00 31.26 23 VAL B CA 1
ATOM 683 C C . VAL B 2 23 ? -2.122 20.415 -32.015 1.00 31.45 23 VAL B C 1
ATOM 684 O O . VAL B 2 23 ? -1.264 19.549 -31.841 1.00 31.79 23 VAL B O 1
ATOM 688 N N . ILE B 2 24 ? -2.754 20.575 -33.175 1.00 31.65 24 ILE B N 1
ATOM 689 C CA . ILE B 2 24 ? -2.443 19.748 -34.340 1.00 31.58 24 ILE B CA 1
ATOM 690 C C . ILE B 2 24 ? -0.979 19.915 -34.729 1.00 32.07 24 ILE B C 1
ATOM 691 O O . ILE B 2 24 ? -0.272 18.928 -34.928 1.00 31.82 24 ILE B O 1
ATOM 696 N N . ASP B 2 25 ? -0.526 21.168 -34.807 1.00 31.60 25 ASP B N 1
ATOM 697 C CA . ASP B 2 25 ? 0.847 21.483 -35.200 1.00 32.40 25 ASP B CA 1
ATOM 698 C C . ASP B 2 25 ? 1.883 20.865 -34.269 1.00 32.17 25 ASP B C 1
ATOM 699 O O . ASP B 2 25 ? 2.829 20.243 -34.738 1.00 32.36 25 ASP B O 1
ATOM 704 N N . VAL B 2 26 ? 1.704 21.026 -32.957 1.00 31.95 26 VAL B N 1
ATOM 705 C CA . VAL B 2 26 ? 2.720 20.535 -32.009 1.00 32.45 26 VAL B CA 1
ATOM 706 C C . VAL B 2 26 ? 2.755 19.017 -31.927 1.00 31.99 26 VAL B C 1
ATOM 707 O O . VAL B 2 26 ? 3.805 18.430 -31.697 1.00 31.52 26 VAL B O 1
ATOM 711 N N . THR B 2 27 ? 1.598 18.388 -32.108 1.00 32.02 27 THR B N 1
ATOM 712 C CA . THR B 2 27 ? 1.528 16.931 -32.152 1.00 31.59 27 THR B CA 1
ATOM 713 C C . THR B 2 27 ? 2.307 16.424 -33.366 1.00 31.75 27 THR B C 1
ATOM 714 O O . THR B 2 27 ? 3.131 15.515 -33.254 1.00 32.21 27 THR B O 1
ATOM 718 N N . ASN B 2 28 ? 2.060 17.044 -34.515 1.00 31.74 28 ASN B N 1
ATOM 719 C CA . ASN B 2 28 ? 2.790 16.724 -35.738 1.00 32.10 28 ASN B CA 1
ATOM 720 C C . ASN B 2 28 ? 4.293 16.907 -35.564 1.00 32.02 28 ASN B C 1
ATOM 721 O O . ASN B 2 28 ? 5.080 16.064 -35.994 1.00 31.67 28 ASN B O 1
ATOM 726 N N . LYS B 2 29 ? 4.687 18.000 -34.918 1.00 32.12 29 LYS B N 1
ATOM 727 C CA . LYS B 2 29 ? 6.099 18.317 -34.743 1.00 32.14 29 LYS B CA 1
ATOM 728 C C . LYS B 2 29 ? 6.806 17.439 -33.715 1.00 32.13 29 LYS B C 1
ATOM 729 O O . LYS B 2 29 ? 7.985 17.116 -33.891 1.00 32.24 29 LYS B O 1
ATOM 735 N N . SER B 2 30 ? 6.087 17.046 -32.660 1.00 32.09 30 SER B N 1
ATOM 736 C CA A SER B 2 30 ? 6.702 16.294 -31.566 0.80 32.03 30 SER B CA 1
ATOM 737 C CA B SER B 2 30 ? 6.679 16.291 -31.550 0.20 32.05 30 SER B CA 1
ATOM 738 C C . SER B 2 30 ? 6.742 14.788 -31.807 1.00 32.07 30 SER B C 1
ATOM 739 O O . SER B 2 30 ? 7.729 14.134 -31.467 1.00 32.25 30 SER B O 1
ATOM 744 N N . ILE B 2 31 ? 5.680 14.235 -32.390 1.00 31.94 31 ILE B N 1
ATOM 745 C CA . ILE B 2 31 ? 5.642 12.787 -32.637 1.00 31.79 31 ILE B CA 1
ATOM 746 C C . ILE B 2 31 ? 5.528 12.398 -34.117 1.00 31.70 31 ILE B C 1
ATOM 747 O O . ILE B 2 31 ? 5.519 11.213 -34.454 1.00 31.69 31 ILE B O 1
ATOM 752 N N . GLY B 2 32 ? 5.459 13.396 -34.994 1.00 31.49 32 GLY B N 1
ATOM 753 C CA . GLY B 2 32 ? 5.505 13.154 -36.436 1.00 32.08 32 GLY B CA 1
ATOM 754 C C . GLY B 2 32 ? 4.218 12.675 -37.0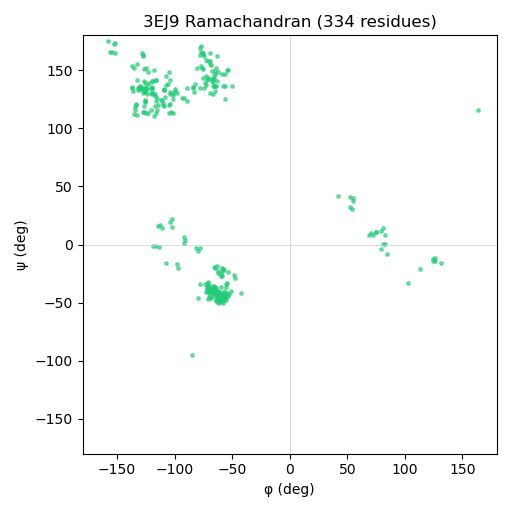75 1.00 32.15 32 GLY B C 1
ATOM 755 O O . GLY B 2 32 ? 4.227 12.238 -38.227 1.00 32.57 32 GLY B O 1
ATOM 756 N N . SER B 2 33 ? 3.114 12.753 -36.336 1.00 32.46 33 SER B N 1
ATOM 757 C CA . SER B 2 33 ? 1.809 12.340 -36.843 1.00 32.62 33 SER B CA 1
ATOM 758 C C . SER B 2 33 ? 1.333 13.251 -37.963 1.00 32.88 33 SER B C 1
ATOM 759 O O . SER B 2 33 ? 1.319 14.477 -37.812 1.00 33.15 33 SER B O 1
ATOM 762 N N . ASP B 2 34 ? 0.925 12.650 -39.077 1.00 32.79 34 ASP B N 1
ATOM 763 C CA . ASP B 2 34 ? 0.250 13.392 -40.138 1.00 32.97 34 ASP B CA 1
ATOM 764 C C . ASP B 2 34 ? -1.072 13.920 -39.587 1.00 32.78 34 ASP B C 1
ATOM 765 O O . ASP B 2 34 ? -1.773 13.200 -38.869 1.00 32.79 34 ASP B O 1
ATOM 770 N N . PRO B 2 35 ? -1.408 15.188 -39.890 1.00 32.66 35 PRO B N 1
ATOM 771 C CA . PRO B 2 35 ? -2.695 15.732 -39.447 1.00 32.70 35 PRO B CA 1
ATOM 772 C C . PRO B 2 35 ? -3.902 14.832 -39.736 1.00 32.82 35 PRO B C 1
ATOM 773 O O . PRO B 2 35 ? -4.889 14.906 -39.014 1.00 32.44 35 PRO B O 1
ATOM 777 N N . LYS B 2 36 ? -3.815 13.978 -40.755 1.00 33.07 36 LYS B N 1
ATOM 778 C CA . LYS B 2 36 ? -4.941 13.102 -41.114 1.00 33.42 36 LYS B CA 1
ATOM 779 C C . LYS B 2 36 ? -5.290 12.058 -40.043 1.00 33.53 36 LYS B C 1
ATOM 780 O O . LYS B 2 36 ? -6.396 11.516 -40.037 1.00 33.86 36 LYS B O 1
ATOM 786 N N . ILE B 2 37 ? -4.355 11.786 -39.135 1.00 32.93 37 ILE B N 1
ATOM 787 C CA . ILE B 2 37 ? -4.632 10.882 -38.021 1.00 32.65 37 ILE B CA 1
ATOM 788 C C . ILE B 2 37 ? -4.683 11.608 -36.676 1.00 32.53 37 ILE B C 1
ATOM 789 O O . ILE B 2 37 ? -4.645 10.966 -35.630 1.00 32.48 37 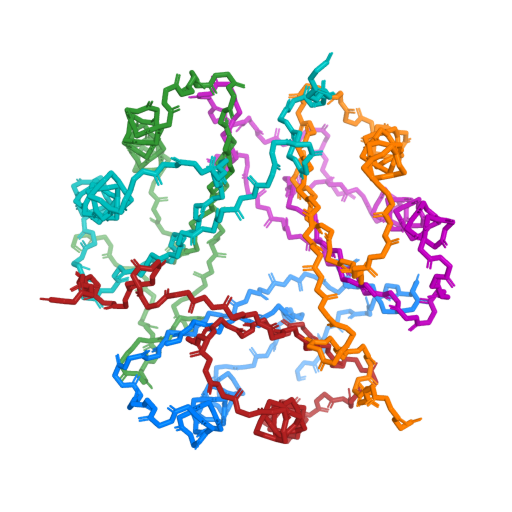ILE B O 1
ATOM 794 N N . ILE B 2 38 ? -4.770 12.941 -36.708 1.00 32.22 38 ILE B N 1
ATOM 795 C CA . ILE B 2 38 ? -4.898 13.743 -35.481 1.00 31.99 38 ILE B CA 1
ATOM 796 C C . ILE B 2 38 ? -6.337 14.213 -35.328 1.00 32.19 38 ILE B C 1
ATOM 797 O O . ILE B 2 38 ? -6.941 14.710 -36.269 1.00 32.75 38 ILE B O 1
ATOM 802 N N . ASN B 2 39 ? -6.876 14.012 -34.135 1.00 31.25 39 ASN B N 1
ATOM 803 C CA . ASN B 2 39 ? -8.244 14.374 -33.787 1.00 31.62 39 ASN B CA 1
ATOM 804 C C . ASN B 2 39 ? -8.218 15.144 -32.483 1.00 31.55 39 ASN B C 1
ATOM 805 O O . ASN B 2 39 ? -7.515 14.751 -31.548 1.00 32.31 39 ASN B O 1
ATOM 810 N N . VAL B 2 40 ? -8.960 16.246 -32.429 1.00 31.49 40 VAL B N 1
ATOM 811 C CA . VAL B 2 40 ? -8.932 17.145 -31.261 1.00 31.37 40 VAL B CA 1
ATOM 812 C C . VAL B 2 40 ? -10.331 17.502 -30.809 1.00 31.56 40 VAL B C 1
ATOM 813 O O . VAL B 2 40 ? -11.186 17.845 -31.625 1.00 31.91 40 VAL B O 1
ATOM 817 N N . LEU B 2 41 ? -10.542 17.407 -29.501 1.00 31.76 41 LEU B N 1
ATOM 818 C CA . LEU B 2 41 ? -11.783 17.839 -28.870 1.00 31.45 41 LEU B CA 1
ATOM 819 C C . LEU B 2 41 ? -11.460 18.833 -27.750 1.00 30.95 41 LEU B C 1
ATOM 820 O O . LEU B 2 41 ? -10.671 18.534 -26.866 1.00 31.63 41 LEU B O 1
ATOM 825 N N . LEU B 2 42 ? -12.040 20.028 -27.843 1.00 31.00 42 LEU B N 1
ATOM 826 C CA A LEU B 2 42 ? -11.908 21.039 -26.801 0.30 30.63 42 LEU B CA 1
ATOM 827 C CA B LEU B 2 42 ? -11.916 21.058 -26.791 0.70 30.75 42 LEU B CA 1
ATOM 828 C C . LEU B 2 42 ? -13.192 21.094 -25.979 1.00 30.92 42 LEU B C 1
ATOM 829 O O . LEU B 2 42 ? -14.277 21.187 -26.532 1.00 30.80 42 LEU B O 1
ATOM 838 N N . VAL B 2 43 ? -13.052 21.014 -24.661 1.00 31.41 43 VAL B N 1
ATOM 839 C CA . VAL B 2 43 ? -14.206 21.043 -23.770 1.00 31.98 43 VAL B CA 1
ATOM 840 C C . VAL B 2 43 ? -13.986 22.120 -22.724 1.00 31.92 43 VAL B C 1
ATOM 841 O O . VAL B 2 43 ? -12.920 22.185 -22.108 1.00 32.14 43 VAL B O 1
ATOM 845 N N . GLU B 2 44 ? -14.992 22.972 -22.543 1.00 32.04 44 GLU B N 1
ATOM 846 C CA . GLU B 2 44 ? -14.903 24.081 -21.609 1.00 32.01 44 GLU B CA 1
ATOM 847 C C . GLU B 2 44 ? -15.689 23.807 -20.337 1.00 31.88 44 GLU B C 1
ATOM 848 O O . GLU B 2 44 ? -16.785 23.231 -20.370 1.00 32.76 44 GLU B O 1
ATOM 854 N N . HIS B 2 45 ? -15.121 24.240 -19.216 1.00 31.78 45 HIS B N 1
ATOM 855 C CA . HIS B 2 45 ? -15.709 23.987 -17.907 1.00 31.60 45 HIS B CA 1
ATOM 856 C C . HIS B 2 45 ? -15.641 25.219 -17.024 1.00 31.72 45 HIS B C 1
ATOM 857 O O . HIS B 2 45 ? -14.756 26.060 -17.179 1.00 31.91 45 HIS B O 1
ATOM 864 N N . ALA B 2 46 ? -16.569 25.311 -16.079 1.00 31.82 46 ALA B N 1
ATOM 865 C CA . ALA B 2 46 ? -16.477 26.310 -15.022 1.00 31.67 46 ALA B CA 1
ATOM 866 C C . ALA B 2 46 ? -15.272 25.972 -14.144 1.00 31.46 46 ALA B C 1
ATOM 867 O O . ALA B 2 46 ? -14.990 24.802 -13.889 1.00 31.41 46 ALA B O 1
ATOM 869 N N . GLU B 2 47 ? -14.567 27.001 -13.682 1.00 31.87 47 GLU B N 1
ATOM 870 C CA . GLU B 2 47 ? -13.381 26.816 -12.838 1.00 31.66 47 GLU B CA 1
ATOM 871 C C . GLU B 2 47 ? -13.668 25.981 -11.582 1.00 31.45 47 GLU B C 1
ATOM 872 O O . GLU B 2 47 ? -12.833 25.179 -11.155 1.00 31.18 47 GLU B O 1
ATOM 878 N N . ALA B 2 48 ? -14.857 26.175 -11.011 1.00 31.16 48 ALA B N 1
ATOM 879 C CA . ALA B 2 48 ? -15.299 25.464 -9.810 1.00 31.06 48 ALA B CA 1
ATOM 880 C C . ALA B 2 48 ? -15.391 23.953 -10.011 1.00 30.87 48 ALA B C 1
ATOM 881 O O . ALA B 2 48 ? -15.325 23.193 -9.044 1.00 31.29 48 ALA B O 1
ATOM 883 N N . ASN B 2 49 ? -15.542 23.524 -11.262 1.00 30.57 49 ASN B N 1
ATOM 884 C CA . ASN B 2 49 ? -15.708 22.103 -11.575 1.00 30.55 49 ASN B CA 1
ATOM 885 C C . ASN B 2 49 ? -14.392 21.387 -11.881 1.00 30.42 49 ASN B C 1
ATOM 886 O O . ASN B 2 49 ? -14.404 20.217 -12.268 1.00 30.37 49 ASN B O 1
ATOM 891 N N . MET B 2 50 ? -13.276 22.094 -11.702 1.00 31.40 50 MET B N 1
ATOM 892 C CA . MET B 2 50 ? -11.947 21.548 -11.985 1.00 32.25 50 MET B CA 1
ATOM 893 C C . MET B 2 50 ? -11.032 21.692 -10.784 1.00 32.25 50 MET B C 1
ATOM 894 O O . MET B 2 50 ? -10.969 22.758 -10.169 1.00 32.80 50 MET B O 1
ATOM 899 N N . SER B 2 51 ? -10.305 20.624 -10.472 1.00 32.41 51 SER B N 1
ATOM 900 C CA . SER B 2 51 ? -9.302 20.655 -9.411 1.00 32.38 51 SER B CA 1
ATOM 901 C C . SER B 2 51 ? -8.007 20.002 -9.879 1.00 32.10 51 SER B C 1
ATOM 902 O O . SER B 2 51 ? -7.986 18.828 -10.243 1.00 31.87 51 SER B O 1
ATOM 905 N N . ILE B 2 52 ? -6.930 20.777 -9.864 1.00 31.82 52 ILE B N 1
ATOM 906 C CA . ILE B 2 52 ? -5.596 20.292 -10.210 1.00 31.76 52 ILE B CA 1
ATOM 907 C C . ILE B 2 52 ? -4.783 20.244 -8.939 1.00 31.60 52 ILE B C 1
ATOM 908 O O . ILE B 2 52 ? -4.785 21.213 -8.167 1.00 31.76 52 ILE B O 1
ATOM 913 N N . SER B 2 53 ? -4.085 19.130 -8.726 1.00 31.71 53 SER B N 1
ATOM 914 C CA . SER B 2 53 ? -3.210 18.966 -7.559 1.00 31.80 53 SER B CA 1
ATOM 915 C C . SER B 2 53 ? -3.947 19.212 -6.239 1.00 31.57 53 SER B C 1
ATOM 916 O O . SER B 2 53 ? -3.408 19.822 -5.319 1.00 32.09 53 SER B O 1
ATOM 919 N N . GLY B 2 54 ? -5.183 18.721 -6.166 1.00 31.63 54 GLY B N 1
ATOM 920 C CA . GLY B 2 54 ? -6.002 18.798 -4.955 1.00 31.65 54 GLY B CA 1
ATOM 921 C C . GLY B 2 54 ? -6.490 20.176 -4.545 1.00 31.36 54 GLY B C 1
ATOM 922 O O . GLY B 2 54 ? -7.060 20.332 -3.461 1.00 31.54 54 GLY B O 1
ATOM 923 N N . ARG B 2 55 ? -6.279 21.169 -5.405 1.00 31.27 55 ARG B N 1
ATOM 924 C CA . ARG B 2 55 ? -6.639 22.549 -5.086 1.00 31.17 55 ARG B CA 1
ATOM 925 C C . ARG B 2 55 ? -8.115 22.819 -5.350 1.00 31.08 55 ARG B C 1
ATOM 926 O O . ARG B 2 55 ? -8.669 22.378 -6.360 1.00 30.90 55 ARG B O 1
ATOM 934 N N . ILE B 2 56 ? -8.744 23.548 -4.433 1.00 31.19 56 ILE B N 1
ATOM 935 C CA . ILE B 2 56 ? -10.157 23.894 -4.548 1.00 31.33 56 ILE B CA 1
ATOM 936 C C . ILE B 2 56 ? -10.275 25.354 -4.978 1.00 31.42 56 ILE B C 1
ATOM 937 O O . ILE B 2 56 ? -9.768 26.252 -4.295 1.00 31.46 56 ILE B O 1
ATOM 942 N N . HIS B 2 57 ? -10.931 25.581 -6.116 1.00 31.73 57 HIS B N 1
ATOM 943 C CA . HIS B 2 57 ? -11.091 26.930 -6.671 1.00 31.95 57 HIS B CA 1
ATOM 944 C C . HIS B 2 57 ? -11.753 27.871 -5.665 1.00 32.18 57 HIS B C 1
ATOM 945 O O . HIS B 2 57 ? -12.717 27.499 -4.994 1.00 31.93 57 HIS B O 1
ATOM 952 N N . GLY B 2 58 ? -11.219 29.086 -5.569 1.00 32.69 58 GLY B N 1
ATOM 953 C CA . GLY B 2 58 ? -11.682 30.068 -4.591 1.00 33.39 58 GLY B CA 1
ATOM 954 C C . GLY B 2 58 ? -10.744 30.171 -3.403 1.00 33.92 58 GLY B C 1
ATOM 955 O O . GLY B 2 58 ? -10.579 31.249 -2.825 1.00 34.00 58 GLY B O 1
ATOM 956 N N . GLU B 2 59 ? -10.135 29.044 -3.040 1.00 34.45 59 GLU B N 1
ATOM 957 C CA . GLU B 2 59 ? -9.195 28.979 -1.923 1.00 35.01 59 GLU B CA 1
ATOM 958 C C . GLU B 2 59 ? -7.774 29.264 -2.396 1.00 35.05 59 GLU B C 1
ATOM 959 O O . GLU B 2 59 ? -7.445 30.396 -2.754 1.00 35.42 59 GLU B O 1
ATOM 965 N N . PRO C 1 2 ? -17.669 13.295 -35.363 1.00 32.07 1 PRO C N 1
ATOM 966 C CA . PRO C 1 2 ? -17.932 12.705 -34.065 1.00 32.06 1 PRO C CA 1
ATOM 967 C C . PRO C 1 2 ? -16.767 11.864 -33.573 1.00 31.52 1 PRO C C 1
ATOM 968 O O . PRO C 1 2 ? -16.007 11.336 -34.371 1.00 31.17 1 PRO C O 1
ATOM 972 N N . MET C 1 3 ? -16.638 11.764 -32.255 1.00 31.37 2 MET C N 1
ATOM 973 C CA . MET C 1 3 ? -15.629 10.917 -31.627 1.00 31.49 2 MET C CA 1
ATOM 974 C C . MET C 1 3 ? -16.330 9.984 -30.666 1.00 32.07 2 MET C C 1
ATOM 975 O O . MET C 1 3 ? -17.151 10.415 -29.874 1.00 32.12 2 MET C O 1
ATOM 980 N N . ILE C 1 4 ? -15.993 8.704 -30.741 1.00 30.88 3 ILE C N 1
ATOM 981 C CA . ILE C 1 4 ? -16.609 7.697 -29.896 1.00 31.41 3 ILE C CA 1
ATOM 982 C C . ILE C 1 4 ? -15.508 6.957 -29.171 1.00 31.02 3 ILE C C 1
ATOM 983 O O . ILE C 1 4 ? -14.471 6.656 -29.752 1.00 30.86 3 ILE C O 1
ATOM 988 N N . SER C 1 5 ? -15.735 6.668 -27.889 1.00 31.45 4 SER C N 1
ATOM 989 C CA . SER C 1 5 ? -14.826 5.774 -27.177 1.00 31.97 4 SER C CA 1
ATOM 990 C C . SER C 1 5 ? -15.583 4.630 -26.524 1.00 32.25 4 SER C C 1
ATOM 991 O O . SER C 1 5 ? -16.744 4.772 -26.172 1.00 32.25 4 SER C O 1
ATOM 994 N N . CYS C 1 6 ? -14.913 3.494 -26.378 1.00 32.20 5 CYS C N 1
ATOM 995 C CA . CYS C 1 6 ? -15.495 2.339 -25.688 1.00 31.95 5 CYS C CA 1
ATOM 996 C C . CYS C 1 6 ? -14.472 1.775 -24.725 1.00 32.11 5 CYS C C 1
ATOM 997 O O . CYS C 1 6 ? -13.427 1.305 -25.158 1.00 32.62 5 CYS C O 1
ATOM 1000 N N . ASP C 1 7 ? -14.771 1.841 -23.429 1.00 31.37 6 ASP C N 1
ATOM 1001 C CA . ASP C 1 7 ? -13.950 1.186 -22.413 1.00 30.85 6 ASP C CA 1
ATOM 1002 C C . ASP C 1 7 ? -14.569 -0.180 -22.180 1.00 30.80 6 ASP C C 1
ATOM 1003 O O . ASP C 1 7 ? -15.757 -0.290 -21.909 1.00 30.71 6 ASP C O 1
ATOM 1008 N N . MET C 1 8 ? -13.765 -1.230 -22.294 1.00 29.34 7 MET C N 1
ATOM 1009 C CA . MET C 1 8 ? -14.260 -2.591 -22.059 1.00 30.46 7 MET C CA 1
ATOM 1010 C C . MET C 1 8 ? -13.123 -3.496 -21.636 1.00 29.88 7 MET C C 1
ATOM 1011 O O . MET C 1 8 ? -11.950 -3.132 -21.756 1.00 30.48 7 MET C O 1
ATOM 1016 N N . ARG C 1 9 ? -13.468 -4.661 -21.108 1.00 30.13 8 ARG C N 1
ATOM 1017 C CA . ARG C 1 9 ? -12.453 -5.624 -20.704 1.00 30.59 8 ARG C CA 1
ATOM 1018 C C . ARG C 1 9 ? -11.645 -6.160 -21.877 1.00 30.70 8 ARG C C 1
ATOM 1019 O O . ARG C 1 9 ? -12.162 -6.344 -22.978 1.00 30.99 8 ARG C O 1
ATOM 1027 N N . TYR C 1 10 ? -10.373 -6.434 -21.609 1.00 30.99 9 TYR C N 1
ATOM 1028 C CA . TYR C 1 10 ? -9.519 -7.185 -22.518 1.00 31.17 9 TYR C CA 1
ATOM 1029 C C . TYR C 1 10 ? -10.150 -8.512 -22.875 1.00 31.11 9 TYR C C 1
ATOM 1030 O O . TYR C 1 10 ? -10.880 -9.105 -22.074 1.00 31.67 9 TYR C O 1
ATOM 1039 N N . GLY C 1 11 ? -9.844 -9.001 -24.071 1.00 30.89 10 GLY C N 1
ATOM 1040 C CA . GLY C 1 11 ? -10.195 -10.362 -24.432 1.00 31.24 10 GLY C CA 1
ATOM 1041 C C . GLY C 1 11 ? -10.980 -10.505 -25.715 1.00 31.53 10 GLY C C 1
ATOM 1042 O O . GLY C 1 11 ? -11.139 -11.614 -26.220 1.00 32.54 10 GLY C O 1
ATOM 1043 N N . ARG C 1 12 ? -11.467 -9.390 -26.254 1.00 31.14 11 ARG C N 1
ATOM 1044 C CA . ARG C 1 12 ? -12.195 -9.433 -27.525 1.00 31.39 11 ARG C CA 1
ATOM 1045 C C . ARG C 1 12 ? -11.248 -9.622 -28.704 1.00 31.21 11 ARG C C 1
ATOM 1046 O O . ARG C 1 12 ? -10.127 -9.098 -28.726 1.00 31.57 11 ARG C O 1
ATOM 1054 N N . THR C 1 13 ? -11.710 -10.388 -29.681 1.00 30.64 12 THR C N 1
ATOM 1055 C CA . THR C 1 13 ? -10.915 -1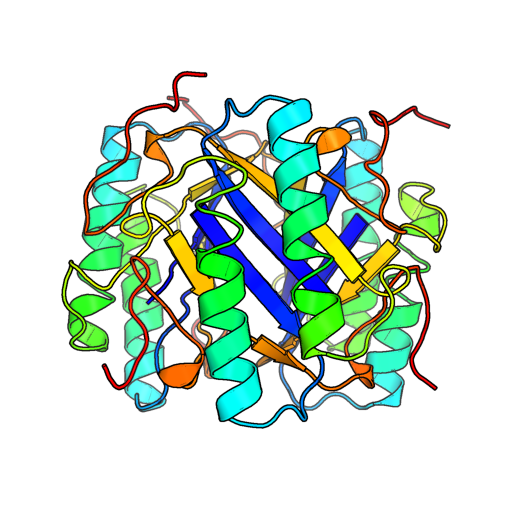0.674 -30.870 1.00 30.36 12 THR C CA 1
ATOM 1056 C C . THR C 1 13 ? -10.913 -9.474 -31.806 1.00 30.32 12 THR C C 1
ATOM 1057 O O . THR C 1 13 ? -11.742 -8.561 -31.675 1.00 30.11 12 THR C O 1
ATOM 1061 N N . ASP C 1 14 ? -9.988 -9.475 -32.760 1.00 30.38 13 ASP C N 1
ATOM 1062 C CA . ASP C 1 14 ? -9.935 -8.404 -33.749 1.00 30.56 13 ASP C CA 1
ATOM 1063 C C . ASP C 1 14 ? -11.241 -8.348 -34.536 1.00 31.22 13 ASP C C 1
ATOM 1064 O O . ASP C 1 14 ? -11.717 -7.267 -34.869 1.00 31.17 13 ASP C O 1
ATOM 1069 N N . GLU C 1 15 ? -11.823 -9.516 -34.807 1.00 31.61 14 GLU C N 1
ATOM 1070 C CA . GLU C 1 15 ? -13.088 -9.592 -35.538 1.00 32.41 14 GLU C CA 1
ATOM 1071 C C . GLU C 1 15 ? -14.256 -8.989 -34.757 1.00 32.47 14 GLU C C 1
ATOM 1072 O O . GLU C 1 15 ? -15.091 -8.284 -35.320 1.00 32.48 14 GLU C O 1
ATOM 1078 N N . GLN C 1 16 ? -14.300 -9.244 -33.453 1.00 32.23 15 GLN C N 1
ATOM 1079 C CA . GLN C 1 16 ? -15.311 -8.624 -32.598 1.00 31.96 15 GLN C CA 1
ATOM 1080 C C . GLN C 1 16 ? -15.188 -7.106 -32.558 1.00 32.16 15 GLN C C 1
ATOM 1081 O O . GLN C 1 16 ? -16.192 -6.399 -32.585 1.00 32.25 15 GLN C O 1
ATOM 1087 N N . LYS C 1 17 ? -13.956 -6.610 -32.500 1.00 32.26 16 LYS C N 1
ATOM 1088 C CA . LYS C 1 17 ? -13.714 -5.172 -32.525 1.00 32.10 16 LYS C CA 1
ATOM 1089 C C . LYS C 1 17 ? -14.133 -4.518 -33.847 1.00 31.88 16 LYS C C 1
ATOM 1090 O O . LYS C 1 17 ? -14.678 -3.411 -33.858 1.00 32.06 16 LYS C O 1
ATOM 1096 N N . ARG C 1 18 ? -13.903 -5.217 -34.957 1.00 31.59 17 ARG C N 1
ATOM 1097 C CA . ARG C 1 18 ? -14.362 -4.750 -36.265 1.00 31.52 17 ARG C CA 1
ATOM 1098 C C . ARG C 1 18 ? -15.885 -4.707 -36.361 1.00 31.51 17 ARG C C 1
ATOM 1099 O O . ARG C 1 18 ? -16.441 -3.794 -36.972 1.00 32.09 17 ARG C O 1
ATOM 1107 N N . ALA C 1 19 ? -16.554 -5.687 -35.751 1.00 31.48 18 ALA C N 1
ATOM 1108 C CA . ALA C 1 19 ? -18.014 -5.695 -35.724 1.00 31.51 18 ALA C CA 1
ATOM 1109 C C . ALA C 1 19 ? -18.542 -4.552 -34.861 1.00 31.52 18 ALA C C 1
ATOM 1110 O O . ALA C 1 19 ? -19.523 -3.893 -35.215 1.00 31.87 18 ALA C O 1
ATOM 1112 N N . LEU C 1 20 ? -17.873 -4.298 -33.744 1.00 31.51 19 LEU C N 1
ATOM 1113 C CA . LEU C 1 20 ? -18.267 -3.206 -32.886 1.00 31.43 19 LEU C CA 1
ATOM 1114 C C . LEU C 1 20 ? -18.127 -1.866 -33.604 1.00 32.10 19 LEU C C 1
ATOM 1115 O O . LEU C 1 20 ? -19.049 -1.044 -33.586 1.00 32.37 19 LEU C O 1
ATOM 1120 N N . SER C 1 21 ? -16.983 -1.641 -34.245 1.00 31.81 20 SER C N 1
ATOM 1121 C CA . SER C 1 21 ? -16.748 -0.369 -34.909 1.00 31.72 20 SER C CA 1
ATOM 1122 C C . SER C 1 21 ? -17.703 -0.183 -36.074 1.00 31.52 20 SER C C 1
ATOM 1123 O O . SER C 1 21 ? -18.266 0.895 -36.242 1.00 31.79 20 SER C O 1
ATOM 1126 N N . ALA C 1 22 ? -17.910 -1.245 -36.854 1.00 31.39 21 ALA C N 1
ATOM 1127 C CA . ALA C 1 22 ? -18.831 -1.197 -37.978 1.00 31.50 21 ALA C CA 1
ATOM 1128 C C . ALA C 1 22 ? -20.218 -0.780 -37.514 1.00 31.05 21 ALA C C 1
ATOM 1129 O O . ALA C 1 22 ? -20.851 0.079 -38.129 1.00 30.88 21 ALA C O 1
ATOM 1131 N N . GLY C 1 23 ? -20.678 -1.373 -36.418 1.00 30.87 22 GLY C N 1
ATOM 1132 C CA . GLY C 1 23 ? -22.005 -1.088 -35.888 1.00 31.28 22 GLY C CA 1
ATOM 1133 C C . GLY C 1 23 ? -22.157 0.311 -35.334 1.00 31.53 22 GLY C C 1
ATOM 1134 O O . GLY C 1 23 ? -23.153 0.990 -35.604 1.00 30.89 22 GLY C O 1
ATOM 1135 N N . LEU C 1 24 ? -21.178 0.731 -34.540 1.00 31.77 23 LEU C N 1
ATOM 1136 C CA A LEU C 1 24 ? -21.180 2.066 -33.945 0.50 32.26 23 LEU C CA 1
ATOM 1137 C CA B LEU C 1 24 ? -21.205 2.063 -33.947 0.50 31.60 23 LEU C CA 1
ATOM 1138 C C . LEU C 1 24 ? -21.085 3.157 -35.007 1.00 32.02 23 LEU C C 1
ATOM 1139 O O . LEU C 1 24 ? -21.768 4.181 -34.924 1.00 32.12 23 LEU C O 1
ATOM 1148 N N . LEU C 1 25 ? -20.228 2.939 -36.004 1.00 32.46 24 LEU C N 1
ATOM 1149 C CA . LEU C 1 25 ? -20.095 3.894 -37.101 1.00 32.84 24 LEU C CA 1
ATOM 1150 C C . LEU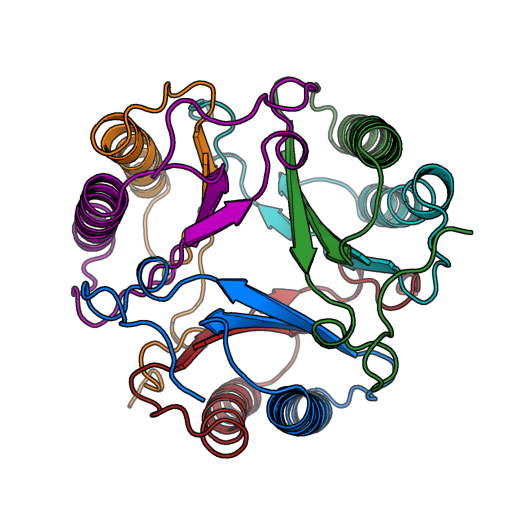 C 1 25 ? -21.413 4.027 -37.853 1.00 32.52 24 LEU C C 1
ATOM 1151 O O . LEU C 1 25 ? -21.848 5.138 -38.147 1.00 32.24 24 LEU C O 1
ATOM 1156 N N . ARG C 1 26 ? -22.067 2.893 -38.108 1.00 32.39 25 ARG C N 1
ATOM 1157 C CA . ARG C 1 26 ? -23.366 2.890 -38.784 1.00 32.72 25 ARG C CA 1
ATOM 1158 C C . ARG C 1 26 ? -24.404 3.720 -38.028 1.00 32.07 25 ARG C C 1
ATOM 1159 O O . ARG C 1 26 ? -25.067 4.577 -38.614 1.00 31.82 25 ARG C O 1
ATOM 1167 N N . VAL C 1 27 ? -24.544 3.468 -36.729 1.00 31.63 26 VAL C N 1
ATOM 1168 C CA . VAL C 1 27 ? -25.588 4.134 -35.945 1.00 32.03 26 VAL C CA 1
ATOM 1169 C C . VAL C 1 27 ? -25.301 5.618 -35.694 1.00 31.68 26 VAL C C 1
ATOM 1170 O O . VAL C 1 27 ? -26.225 6.431 -35.689 1.00 31.27 26 VAL C O 1
ATOM 1174 N N . ILE C 1 28 ? -24.028 5.965 -35.496 1.00 31.92 27 ILE C N 1
ATOM 1175 C CA . ILE C 1 28 ? -23.625 7.368 -35.353 1.00 31.95 27 ILE C CA 1
ATOM 1176 C C . ILE C 1 28 ? -23.838 8.130 -36.658 1.00 32.16 27 ILE C C 1
ATOM 1177 O O . ILE C 1 28 ? -24.321 9.262 -36.641 1.00 31.87 27 ILE C O 1
ATOM 1182 N N . SER C 1 29 ? -23.494 7.504 -37.781 1.00 31.87 28 SER C N 1
ATOM 1183 C CA . SER C 1 29 ? -23.699 8.111 -39.095 1.00 32.56 28 SER C CA 1
ATOM 1184 C C . SER C 1 29 ? -25.177 8.378 -39.372 1.00 32.46 28 SER C C 1
ATOM 1185 O O . SER C 1 29 ? -25.523 9.425 -39.915 1.00 32.73 28 SER C O 1
ATOM 1188 N N . GLU C 1 30 ? -26.044 7.439 -38.991 1.00 32.44 29 GLU C N 1
ATOM 1189 C CA . GLU C 1 30 ? -27.496 7.582 -39.188 1.00 32.15 29 GLU C CA 1
ATOM 1190 C C . GLU C 1 30 ? -28.077 8.713 -38.341 1.00 31.97 29 GLU C C 1
ATOM 1191 O O . GLU C 1 30 ? -28.925 9.479 -38.812 1.00 31.75 29 GLU C O 1
ATOM 1197 N N . ALA C 1 31 ? -27.606 8.819 -37.100 1.00 32.05 30 ALA C N 1
ATOM 1198 C CA . ALA C 1 31 ? -28.077 9.845 -36.174 1.00 31.52 30 ALA C CA 1
ATOM 1199 C C . ALA C 1 31 ? -27.614 11.251 -36.570 1.00 31.47 30 ALA C C 1
ATOM 1200 O O . ALA C 1 31 ? -28.407 12.190 -36.563 1.00 31.20 30 ALA C O 1
ATOM 1202 N N . THR C 1 32 ? -26.338 11.379 -36.930 1.00 31.41 31 THR C N 1
ATOM 1203 C CA . THR C 1 32 ? -25.689 12.682 -37.115 1.00 31.51 31 THR C CA 1
ATOM 1204 C C . THR C 1 32 ? -25.631 13.155 -38.565 1.00 31.70 31 THR C C 1
ATOM 1205 O O . THR C 1 32 ? -25.440 14.346 -38.820 1.00 31.99 31 THR C O 1
ATOM 1209 N N . GLY C 1 33 ? -25.775 12.219 -39.504 1.00 31.80 32 GLY C N 1
ATOM 1210 C CA . GLY C 1 33 ? -25.621 12.509 -40.929 1.00 31.82 32 GLY C CA 1
ATOM 1211 C C . GLY C 1 33 ? -24.172 12.498 -41.394 1.00 31.65 32 GLY C C 1
ATOM 1212 O O . GLY C 1 33 ? -23.898 12.718 -42.572 1.00 31.76 32 GLY C O 1
ATOM 1213 N N . GLU C 1 34 ? -23.250 12.230 -40.470 1.00 31.39 33 GLU C N 1
ATOM 1214 C CA . GLU C 1 34 ? -21.816 12.314 -40.746 1.00 31.62 33 GLU C CA 1
ATOM 1215 C C . GLU C 1 34 ? -21.270 11.039 -41.391 1.00 31.50 33 GLU C C 1
ATOM 1216 O O . GLU C 1 34 ? -21.592 9.937 -40.951 1.00 31.52 33 GLU C O 1
ATOM 1222 N N . PRO C 1 35 ? -20.428 11.186 -42.432 1.00 31.60 34 PRO C N 1
ATOM 1223 C CA . PRO C 1 35 ? -19.814 10.024 -43.076 1.00 31.74 34 PRO C CA 1
ATOM 1224 C C . PRO C 1 35 ? -18.690 9.436 -42.226 1.00 31.88 34 PRO C C 1
ATOM 1225 O O . PRO C 1 35 ? -18.195 10.093 -41.305 1.00 31.70 34 PRO C O 1
ATOM 1229 N N . ARG C 1 36 ? -18.283 8.211 -42.550 1.00 32.10 35 ARG C N 1
ATOM 1230 C CA A ARG C 1 36 ? -17.275 7.535 -41.782 0.00 20.00 35 ARG C CA 1
ATOM 1231 C CA B ARG C 1 36 ? -17.199 7.523 -41.845 1.00 32.81 35 ARG C CA 1
ATOM 1232 C C . ARG C 1 36 ? -15.922 8.355 -41.767 1.00 32.56 35 ARG C C 1
ATOM 1233 O O . ARG C 1 36 ? -15.212 8.302 -40.767 1.00 32.73 35 ARG C O 1
ATOM 1248 N N . GLU C 1 37 ? -15.653 9.140 -42.808 1.00 32.73 36 GLU C N 1
ATOM 1249 C CA . GLU C 1 37 ? -14.478 10.016 -42.850 1.00 32.63 36 GLU C CA 1
ATOM 1250 C C . GLU C 1 37 ? -14.469 11.028 -41.708 1.00 32.06 36 GLU C C 1
ATOM 1251 O O . GLU C 1 37 ? -13.403 11.488 -41.295 1.00 31.71 36 GLU C O 1
ATOM 1257 N N . ASN C 1 38 ? -15.651 11.359 -41.193 1.00 31.56 37 ASN C N 1
ATOM 1258 C CA . ASN C 1 38 ? -15.765 12.344 -40.109 1.00 31.82 37 ASN C CA 1
ATOM 1259 C C . ASN C 1 38 ? -15.989 11.743 -38.718 1.00 31.66 37 ASN C C 1
ATOM 1260 O O . ASN C 1 38 ? -16.338 12.457 -37.780 1.00 32.14 37 ASN C O 1
ATOM 1265 N N . ILE C 1 39 ? -15.751 10.438 -38.586 1.00 31.34 38 ILE C N 1
ATOM 1266 C CA . ILE C 1 39 ? -15.908 9.743 -37.309 1.00 31.40 38 ILE C CA 1
ATOM 1267 C C . ILE C 1 39 ? -14.582 9.121 -36.878 1.00 31.35 38 ILE C C 1
ATOM 1268 O O . ILE C 1 39 ? -13.857 8.524 -37.685 1.00 31.56 38 ILE C O 1
ATOM 1273 N N . PHE C 1 40 ? -14.263 9.286 -35.598 1.00 31.99 39 PHE C N 1
ATOM 1274 C CA . PHE C 1 40 ? -13.107 8.646 -34.991 1.00 31.79 39 PHE C CA 1
ATOM 1275 C C . PHE C 1 40 ? -13.601 7.745 -33.864 1.00 31.41 39 PHE C C 1
ATOM 1276 O O . PHE C 1 40 ? -14.504 8.125 -33.128 1.00 31.59 39 PHE C O 1
ATOM 1284 N N . PHE C 1 41 ? -12.995 6.563 -33.726 1.00 30.74 40 PHE C N 1
ATOM 1285 C CA . PHE C 1 41 ? -13.398 5.634 -32.667 1.00 30.89 40 PHE C CA 1
ATOM 1286 C C . PHE C 1 41 ? -12.177 5.026 -32.001 1.00 30.80 40 PHE C C 1
ATOM 1287 O O . PHE C 1 41 ? -11.230 4.630 -32.676 1.00 30.71 40 PHE C O 1
ATOM 1295 N N . VAL C 1 42 ? -12.190 4.991 -30.670 1.00 30.42 41 VAL C N 1
ATOM 1296 C CA . VAL C 1 42 ? -11.128 4.327 -29.901 1.00 31.08 41 VAL C CA 1
ATOM 1297 C C . VAL C 1 42 ? -11.700 3.370 -28.859 1.00 30.85 41 VAL C C 1
ATOM 1298 O O . VAL C 1 42 ? -12.645 3.704 -28.141 1.00 31.33 41 VAL C O 1
ATOM 1302 N N . ILE C 1 43 ? -11.115 2.181 -28.808 1.00 30.81 42 ILE C N 1
ATOM 1303 C CA . ILE C 1 43 ? -11.410 1.189 -27.787 1.00 31.04 42 ILE C CA 1
ATOM 1304 C C . ILE C 1 43 ? -10.313 1.254 -26.732 1.00 31.06 42 ILE C C 1
ATOM 1305 O O . ILE C 1 43 ? -9.121 1.254 -27.060 1.00 31.34 42 ILE C O 1
ATOM 1310 N N . ARG C 1 44 ? -10.716 1.299 -25.466 1.00 31.25 43 ARG C N 1
ATOM 1311 C CA . ARG C 1 44 ? -9.772 1.277 -24.353 1.00 31.97 43 ARG C CA 1
ATOM 1312 C C . ARG C 1 44 ? -9.994 0.007 -23.542 1.00 32.49 43 ARG C C 1
ATOM 1313 O O . ARG C 1 44 ? -11.091 -0.224 -23.061 1.00 33.80 43 ARG C O 1
ATOM 1321 N N . GLU C 1 45 ? -8.946 -0.796 -23.383 1.00 32.22 44 GLU C N 1
ATOM 1322 C CA . GLU C 1 45 ? -9.057 -2.092 -22.706 1.00 32.46 44 GLU C CA 1
ATOM 1323 C C . GLU C 1 45 ? -8.427 -2.101 -21.322 1.00 32.19 44 GLU C C 1
ATOM 1324 O O . GLU C 1 45 ? -7.399 -1.457 -21.088 1.00 33.14 44 GLU C O 1
ATOM 1330 N N . GLY C 1 46 ? -9.042 -2.859 -20.415 1.00 31.34 45 GLY C N 1
ATOM 1331 C CA . GLY C 1 46 ? -8.462 -3.105 -19.098 1.00 31.54 45 GLY C CA 1
ATOM 1332 C C . GLY C 1 46 ? -8.902 -4.432 -18.525 1.00 31.24 45 GLY C C 1
ATOM 1333 O O . GLY C 1 46 ? -9.746 -5.117 -19.089 1.00 31.56 45 GLY C O 1
ATOM 1334 N N . SER C 1 47 ? -8.314 -4.791 -17.391 1.00 31.58 46 SER C N 1
ATOM 1335 C CA A SER C 1 47 ? -8.649 -6.015 -16.671 0.50 31.91 46 SER C CA 1
ATOM 1336 C CA B SER C 1 47 ? -8.660 -6.021 -16.689 0.50 31.23 46 SER C CA 1
ATOM 1337 C C . SER C 1 47 ? -10.034 -5.904 -16.034 1.00 31.39 46 SER C C 1
ATOM 1338 O O . SER C 1 47 ? -10.557 -4.795 -15.852 1.00 31.36 46 SER C O 1
ATOM 1343 N N . GLY C 1 48 ? -10.623 -7.051 -15.699 1.00 31.68 47 GLY C N 1
ATOM 1344 C CA . GLY C 1 48 ? -11.939 -7.088 -15.053 1.00 32.22 47 GLY C CA 1
ATOM 1345 C C . GLY C 1 48 ? -12.037 -6.245 -13.789 1.00 32.08 47 GLY C C 1
ATOM 1346 O O . GLY C 1 48 ? -13.016 -5.516 -13.583 1.00 32.62 47 GLY C O 1
ATOM 1347 N N . ILE C 1 49 ? -11.020 -6.333 -12.936 1.00 31.86 48 ILE C N 1
ATOM 1348 C CA . ILE C 1 49 ? -10.991 -5.585 -11.681 1.00 31.51 48 ILE C CA 1
ATOM 1349 C C . ILE C 1 49 ? -11.132 -4.076 -11.886 1.00 31.68 48 ILE C C 1
ATOM 1350 O O . ILE C 1 49 ? -11.552 -3.357 -10.974 1.00 31.68 48 ILE C O 1
ATOM 1355 N N . ASN C 1 50 ? -10.808 -3.591 -13.081 1.00 31.46 49 ASN C N 1
ATOM 1356 C CA . ASN C 1 50 ? -10.931 -2.171 -13.384 1.00 31.24 49 ASN C CA 1
ATOM 1357 C C . ASN C 1 50 ? -12.353 -1.674 -13.678 1.00 31.52 49 ASN C C 1
ATOM 1358 O O . ASN C 1 50 ? -12.542 -0.482 -13.873 1.00 32.50 49 ASN C O 1
ATOM 1363 N N . PHE C 1 51 ? -13.333 -2.578 -13.699 1.00 31.63 50 PHE C N 1
ATOM 1364 C CA . PHE C 1 51 ? -14.713 -2.220 -14.041 1.00 31.47 50 PHE C CA 1
ATOM 1365 C C . PHE C 1 51 ? -15.619 -2.565 -12.881 1.00 31.13 50 PHE C C 1
ATOM 1366 O O . PHE C 1 51 ? -15.570 -3.682 -12.363 1.00 32.07 50 PHE C O 1
ATOM 1374 N N . VAL C 1 52 ? -16.445 -1.602 -12.485 1.00 31.10 51 VAL C N 1
ATOM 1375 C CA . VAL C 1 52 ? -17.375 -1.792 -11.369 1.00 31.19 51 VAL C CA 1
ATOM 1376 C C . VAL C 1 52 ? -18.785 -1.454 -11.822 1.00 30.84 51 VAL C C 1
ATOM 1377 O O . VAL C 1 52 ? -19.064 -0.318 -12.214 1.00 30.77 51 VAL C O 1
ATOM 1381 N N . GLN C 1 53 ? -19.668 -2.449 -11.744 1.00 30.67 52 GLN C N 1
ATOM 1382 C CA . GLN C 1 53 ? -21.074 -2.314 -12.100 1.00 31.48 52 GLN C CA 1
ATOM 1383 C C . GLN C 1 53 ? -21.908 -2.941 -10.987 1.00 31.76 52 GLN C C 1
ATOM 1384 O O . GLN C 1 53 ? -21.540 -3.988 -10.448 1.00 31.99 52 GLN C O 1
ATOM 1390 N N . HIS C 1 54 ? -23.040 -2.321 -10.655 1.00 32.90 53 HIS C N 1
ATOM 1391 C CA . HIS C 1 54 ? -23.870 -2.773 -9.529 1.00 33.92 53 HIS C CA 1
ATOM 1392 C C . HIS C 1 54 ? -23.043 -2.866 -8.233 1.00 34.17 53 HIS C C 1
ATOM 1393 O O . HIS C 1 54 ? -23.315 -3.711 -7.378 1.00 34.94 53 HIS C O 1
ATOM 1400 N N . GLY C 1 55 ? -22.026 -2.015 -8.107 1.00 34.70 54 GLY C N 1
ATOM 1401 C CA . GLY C 1 55 ? -21.165 -1.985 -6.921 1.00 34.76 54 GLY C CA 1
ATOM 1402 C C . GLY C 1 55 ? -20.087 -3.052 -6.856 1.00 34.70 54 GLY C C 1
ATOM 1403 O O . GLY C 1 55 ? -19.265 -3.055 -5.934 1.00 35.87 54 GLY C O 1
ATOM 1404 N N . GLU C 1 56 ? -20.075 -3.953 -7.837 1.00 33.18 55 GLU C N 1
ATOM 1405 C CA . GLU C 1 56 ? -19.179 -5.102 -7.818 1.00 32.37 55 GLU C CA 1
ATOM 1406 C C . GLU C 1 56 ? -18.191 -5.051 -8.972 1.00 31.57 55 GLU C C 1
ATOM 1407 O O . GLU C 1 56 ? -18.543 -4.657 -10.080 1.00 30.89 55 GLU C O 1
ATOM 1413 N N . HIS C 1 57 ? -16.954 -5.451 -8.694 1.00 30.74 56 HIS C N 1
ATOM 1414 C CA . HIS C 1 57 ? -15.896 -5.518 -9.697 1.00 31.23 56 HIS C CA 1
ATOM 1415 C C . HIS C 1 57 ? -16.161 -6.708 -10.613 1.00 31.27 56 HIS C C 1
ATOM 1416 O O . HIS C 1 57 ? -16.580 -7.780 -10.163 1.00 31.90 56 HIS C O 1
ATOM 1423 N N . LEU C 1 58 ? -15.933 -6.503 -11.902 1.00 31.53 57 LEU C N 1
ATOM 1424 C CA . LEU C 1 58 ? -16.151 -7.566 -12.881 1.00 32.14 57 LEU C CA 1
ATOM 1425 C C . LEU C 1 58 ? -15.034 -8.603 -12.846 1.00 32.00 57 LEU C C 1
ATOM 1426 O O . LEU C 1 58 ? -13.888 -8.290 -12.493 1.00 32.34 57 LEU C O 1
ATOM 1431 N N . PRO C 1 59 ? -15.356 -9.854 -13.212 1.00 32.12 58 PRO C N 1
ATOM 1432 C CA . PRO C 1 59 ? -14.302 -10.840 -13.385 1.00 31.93 58 PRO C CA 1
ATOM 1433 C C . PRO C 1 59 ? -13.621 -10.590 -14.727 1.00 32.03 58 PRO C C 1
ATOM 1434 O O . PRO C 1 59 ? -14.119 -9.808 -15.544 1.00 32.22 58 PRO C O 1
ATOM 1438 N N . ASP C 1 60 ? -12.494 -11.241 -14.963 1.00 31.93 59 ASP C N 1
ATOM 1439 C CA . ASP C 1 60 ? -11.875 -11.149 -16.279 1.00 32.23 59 ASP C CA 1
ATOM 1440 C C . ASP C 1 60 ? -12.842 -11.730 -17.316 1.00 32.12 59 ASP C C 1
ATOM 1441 O O . ASP C 1 60 ? -13.634 -12.629 -17.010 1.00 32.13 59 ASP C O 1
ATOM 1446 N N . TYR C 1 61 ? -12.801 -11.192 -18.529 1.00 31.86 60 TYR C N 1
ATOM 1447 C CA . TYR C 1 61 ? -13.749 -11.571 -19.579 1.00 31.79 60 TYR C CA 1
ATOM 1448 C C . TYR C 1 61 ? -13.613 -13.035 -20.013 1.00 32.35 60 TYR C C 1
ATOM 1449 O O . TYR C 1 61 ? -12.500 -13.536 -20.184 1.00 31.83 60 TYR C O 1
ATOM 1458 N N . VAL C 1 62 ? -14.753 -13.714 -20.168 1.00 32.42 61 VAL C N 1
ATOM 1459 C CA . VAL C 1 62 ? -14.787 -15.082 -20.691 1.00 33.32 61 VAL C CA 1
ATOM 1460 C C . VAL C 1 62 ? -15.640 -15.124 -21.961 1.00 33.95 61 VAL C C 1
ATOM 1461 O O . VAL C 1 62 ? -16.839 -14.843 -21.905 1.00 34.56 61 VAL C O 1
ATOM 1465 N N . PRO C 1 63 ? -15.019 -15.449 -23.114 1.00 34.37 62 PRO C N 1
ATOM 1466 C CA . PRO C 1 63 ? -15.757 -15.626 -24.367 1.00 34.68 62 PRO C CA 1
ATOM 1467 C C . PRO C 1 63 ? -16.961 -16.553 -24.211 1.00 35.06 62 PRO C C 1
ATOM 1468 O O . PRO C 1 63 ? -16.865 -17.591 -23.549 1.00 35.03 62 PRO C O 1
ATOM 1472 N N . GLY C 1 64 ? -18.084 -16.160 -24.807 1.00 35.40 63 GLY C N 1
ATOM 1473 C CA . GLY C 1 64 ? -19.329 -16.923 -24.717 1.00 35.76 63 GLY C CA 1
ATOM 1474 C C . GLY C 1 64 ? -20.217 -16.440 -23.578 1.00 35.90 63 GLY C C 1
ATOM 1475 O O . GLY C 1 64 ? -19.826 -15.520 -22.838 1.00 36.28 63 GLY C O 1
ATOM 1476 N N . PRO D 2 1 ? -3.609 10.652 -9.676 1.00 33.64 1 PRO D N 1
ATOM 1477 C CA . PRO D 2 1 ? -4.732 10.174 -10.470 1.00 33.31 1 PRO D CA 1
ATOM 1478 C C . PRO D 2 1 ? -5.532 11.314 -11.115 1.00 32.79 1 PRO D C 1
ATOM 1479 O O . PRO D 2 1 ? -5.425 12.464 -10.701 1.00 32.68 1 PRO D O 1
ATOM 1483 N N . PHE D 2 2 ? -6.319 10.979 -12.135 1.00 31.84 2 PHE D N 1
ATOM 1484 C CA . PHE D 2 2 ? -7.267 11.908 -12.752 1.00 31.57 2 PHE D CA 1
ATOM 1485 C C . PHE D 2 2 ? -8.640 11.255 -12.701 1.00 31.06 2 PHE D C 1
ATOM 1486 O O . PHE D 2 2 ? -8.860 10.237 -13.337 1.00 31.13 2 PHE D O 1
ATOM 1494 N N . ILE D 2 3 ? -9.527 11.858 -11.912 1.00 30.56 3 ILE D N 1
ATOM 1495 C CA . ILE D 2 3 ? -10.874 11.338 -11.699 1.00 30.85 3 ILE D CA 1
ATOM 1496 C C . ILE D 2 3 ? -11.888 12.251 -12.371 1.00 30.83 3 ILE D C 1
ATOM 1497 O O . ILE D 2 3 ? -11.955 13.433 -12.074 1.00 31.68 3 ILE D O 1
ATOM 1502 N N . GLU D 2 4 ? -12.641 11.677 -13.306 1.00 31.58 4 GLU D N 1
ATOM 1503 C CA . GLU D 2 4 ? -13.663 12.420 -14.027 1.00 31.83 4 GLU D CA 1
ATOM 1504 C C . GLU D 2 4 ? -14.998 11.857 -13.576 1.00 31.76 4 GLU D C 1
ATOM 1505 O O . GLU D 2 4 ? -15.221 10.649 -13.643 1.00 32.24 4 GLU D O 1
ATOM 1511 N N . CYS D 2 5 ? -15.854 12.749 -13.087 1.00 31.58 5 CYS D N 1
ATOM 1512 C CA . CYS D 2 5 ? -17.148 12.374 -12.533 1.00 31.71 5 CYS D CA 1
ATOM 1513 C C . CYS D 2 5 ? -18.255 12.963 -13.391 1.00 31.12 5 CYS D C 1
ATOM 1514 O O . CYS D 2 5 ? -18.390 14.184 -13.490 1.00 31.08 5 CYS D O 1
ATOM 1517 N N . HIS D 2 6 ? -19.035 12.081 -14.008 1.00 31.04 6 HIS D N 1
ATOM 1518 C CA . HIS D 2 6 ? -20.165 12.484 -14.837 1.00 30.88 6 HIS D CA 1
ATOM 1519 C C . HIS D 2 6 ? -21.423 12.305 -14.025 1.00 30.78 6 HIS D C 1
ATOM 1520 O O . HIS D 2 6 ? -21.792 11.179 -13.670 1.00 31.08 6 HIS D O 1
ATOM 1527 N N . ILE D 2 7 ? -22.059 13.427 -13.709 1.00 30.23 7 ILE D N 1
ATOM 1528 C CA . ILE D 2 7 ? -23.254 13.424 -12.874 1.00 30.25 7 ILE D CA 1
ATOM 1529 C C . ILE D 2 7 ? -24.399 14.168 -13.542 1.00 30.13 7 ILE D C 1
ATOM 1530 O O . ILE D 2 7 ? -24.190 14.934 -14.488 1.00 30.19 7 ILE D O 1
ATOM 1535 N N . ALA D 2 8 ? -25.609 13.917 -13.063 1.00 30.69 8 ALA D N 1
ATOM 1536 C CA . ALA D 2 8 ? -26.763 14.681 -13.529 1.00 30.92 8 ALA D CA 1
ATOM 1537 C C . ALA D 2 8 ? -26.666 16.130 -13.073 1.00 31.72 8 ALA D C 1
ATOM 1538 O O . ALA D 2 8 ? -26.223 16.409 -11.949 1.00 32.94 8 ALA D O 1
ATOM 1540 N N . THR D 2 9 ? -27.063 17.050 -13.953 1.00 31.64 9 THR D N 1
ATOM 1541 C CA A THR D 2 9 ? -27.151 18.469 -13.614 0.50 31.82 9 THR D CA 1
ATOM 1542 C CA B THR D 2 9 ? -27.107 18.459 -13.592 0.50 31.84 9 THR D CA 1
ATOM 1543 C C . THR D 2 9 ? -28.086 18.606 -12.426 1.00 31.81 9 THR D C 1
ATOM 1544 O O . THR D 2 9 ? -28.937 17.728 -12.199 1.00 32.21 9 THR D O 1
ATOM 1551 N N . GLY D 2 10 ? -27.932 19.690 -11.664 1.00 32.15 10 GLY D N 1
ATOM 1552 C CA . GLY D 2 10 ? -28.896 19.998 -10.611 1.00 32.15 10 GLY D CA 1
ATOM 1553 C C . GLY D 2 10 ? -28.404 20.176 -9.185 1.00 32.25 10 GLY D C 1
ATOM 1554 O O . GLY D 2 10 ? -29.144 20.675 -8.346 1.00 32.50 10 GLY D O 1
ATOM 1555 N N . LEU D 2 11 ? -27.171 19.763 -8.895 1.00 32.27 11 LEU D N 1
ATOM 1556 C CA . LEU D 2 11 ? -26.632 19.925 -7.541 1.00 31.99 11 LEU D CA 1
ATOM 1557 C C . LEU D 2 11 ? -26.243 21.373 -7.286 1.00 31.84 11 LEU D C 1
ATOM 1558 O O . LEU D 2 11 ? -25.903 22.106 -8.214 1.00 31.83 11 LEU D O 1
ATOM 1563 N N . SER D 2 12 ? -26.310 21.784 -6.023 1.00 31.68 12 SER D N 1
ATOM 1564 C CA . SER D 2 12 ? -25.922 23.133 -5.630 1.00 31.65 12 SER D CA 1
ATOM 1565 C C . SER D 2 12 ? -24.413 23.321 -5.764 1.00 31.61 12 SER D C 1
ATOM 1566 O O . SER D 2 12 ? -23.667 22.346 -5.879 1.00 31.17 12 SER D O 1
ATOM 1569 N N . VAL D 2 13 ? -23.975 24.577 -5.743 1.00 31.70 13 VAL D N 1
ATOM 1570 C CA . VAL D 2 13 ? -22.554 24.915 -5.783 1.00 32.00 13 VAL D CA 1
ATOM 1571 C C . VAL D 2 13 ? -21.793 24.303 -4.593 1.00 31.59 13 VAL D C 1
ATOM 1572 O O . VAL D 2 13 ? -20.707 23.746 -4.773 1.00 31.39 13 VAL D O 1
ATOM 1576 N N . ALA D 2 14 ? -22.383 24.377 -3.397 1.00 31.38 14 ALA D N 1
ATOM 1577 C CA . ALA D 2 14 ? -21.767 23.835 -2.186 1.00 31.03 14 ALA D CA 1
ATOM 1578 C C . ALA D 2 14 ? -21.647 22.314 -2.242 1.00 31.33 14 ALA D C 1
ATOM 1579 O O . ALA D 2 14 ? -20.633 21.755 -1.818 1.00 31.05 14 ALA D O 1
ATOM 1581 N N . ARG D 2 15 ? -22.681 21.656 -2.771 1.00 31.57 15 ARG D N 1
ATOM 1582 C CA . ARG D 2 15 ? -22.664 20.202 -2.963 1.00 32.01 15 ARG D CA 1
ATOM 1583 C C . ARG D 2 15 ? -21.570 19.744 -3.919 1.00 32.06 15 ARG D C 1
ATOM 1584 O O . ARG D 2 15 ? -20.907 18.726 -3.686 1.00 32.01 15 ARG D O 1
ATOM 1592 N N . LYS D 2 16 ? -21.389 20.488 -5.006 1.00 31.62 16 LYS D N 1
ATOM 1593 C CA . LYS D 2 16 ? -20.360 20.139 -5.983 1.00 31.91 16 LYS D CA 1
ATOM 1594 C C . LYS D 2 16 ? -18.956 20.343 -5.410 1.00 31.76 16 LYS D C 1
ATOM 1595 O O . LYS D 2 16 ? -18.072 19.513 -5.621 1.00 31.49 16 LYS D O 1
ATOM 1601 N N . GLN D 2 17 ? -18.771 21.427 -4.654 1.00 31.95 17 GLN D N 1
ATOM 1602 C CA . GLN D 2 17 ? -17.494 21.704 -3.998 1.00 32.20 17 GLN D CA 1
ATOM 1603 C C . GLN D 2 17 ? -17.146 20.597 -3.023 1.00 32.27 17 GLN D C 1
ATOM 1604 O O . GLN D 2 17 ? -16.015 20.106 -3.009 1.00 32.18 17 GLN D O 1
ATOM 1610 N N . GLN D 2 18 ? -18.128 20.197 -2.216 1.00 32.06 18 GLN D N 1
ATOM 1611 C CA . GLN D 2 18 ? -17.908 19.150 -1.231 1.00 32.22 18 GLN D CA 1
ATOM 1612 C C . GLN D 2 18 ? -17.627 17.806 -1.886 1.00 32.46 18 GLN D C 1
ATOM 1613 O O . GLN D 2 18 ? -16.813 17.038 -1.376 1.00 32.13 18 GLN D O 1
ATOM 1619 N N . LEU D 2 19 ? -18.287 17.530 -3.010 1.00 32.34 19 LEU D N 1
ATOM 1620 C CA . LEU D 2 19 ? -18.021 16.305 -3.768 1.00 32.52 19 LEU D CA 1
ATOM 1621 C C . LEU D 2 19 ? -16.563 16.244 -4.209 1.00 32.37 19 LEU D C 1
ATOM 1622 O O . LEU D 2 19 ? -15.915 15.212 -4.062 1.00 32.36 19 LEU D O 1
ATOM 1627 N N . ILE D 2 20 ? -16.034 17.345 -4.722 1.00 32.39 20 ILE D N 1
ATOM 1628 C CA . ILE D 2 20 ? -14.630 17.355 -5.135 1.00 31.61 20 ILE D CA 1
ATOM 1629 C C . ILE D 2 20 ? -13.706 17.111 -3.943 1.00 31.37 20 ILE D C 1
ATOM 1630 O O . ILE D 2 20 ? -12.788 16.288 -4.017 1.00 31.91 20 ILE D O 1
ATOM 1635 N N . ARG D 2 21 ? -13.969 17.801 -2.836 1.00 31.16 21 ARG D N 1
ATOM 1636 C CA . ARG D 2 21 ? -13.189 17.590 -1.617 1.00 31.13 21 ARG D CA 1
ATOM 1637 C C . ARG D 2 21 ? -13.229 16.124 -1.185 1.00 30.86 21 ARG D C 1
ATOM 1638 O O . ARG D 2 21 ? -12.201 15.549 -0.834 1.00 30.43 21 ARG D O 1
ATOM 1646 N N . ASP D 2 22 ? -14.422 15.532 -1.218 1.00 30.89 22 ASP D N 1
ATOM 1647 C CA . ASP D 2 22 ? -14.632 14.149 -0.788 1.00 31.46 22 ASP D CA 1
ATOM 1648 C C . ASP D 2 22 ? -13.953 13.145 -1.710 1.00 31.18 22 ASP D C 1
ATOM 1649 O O . ASP D 2 22 ? -13.399 12.157 -1.239 1.00 31.60 22 ASP D O 1
ATOM 1654 N N . VAL D 2 23 ? -13.976 13.411 -3.015 1.00 31.41 23 VAL D N 1
ATOM 1655 C CA . VAL D 2 23 ? -13.263 12.583 -3.986 1.00 31.71 23 VAL D CA 1
ATOM 1656 C C . VAL D 2 23 ? -11.751 12.609 -3.732 1.00 31.96 23 VAL D C 1
ATOM 1657 O O . VAL D 2 23 ? -11.100 11.558 -3.729 1.00 32.33 23 VAL D O 1
ATOM 1661 N N . ILE D 2 24 ? -11.202 13.796 -3.508 1.00 31.97 24 ILE D N 1
ATOM 1662 C CA . ILE D 2 24 ? -9.773 13.929 -3.198 1.00 32.00 24 ILE D CA 1
ATOM 1663 C C . ILE D 2 24 ? -9.440 13.139 -1.931 1.00 32.26 24 ILE D C 1
ATOM 1664 O O . ILE D 2 24 ? -8.501 12.344 -1.910 1.00 32.20 24 ILE D O 1
ATOM 1669 N N . ASP D 2 25 ? -10.228 13.358 -0.884 1.00 32.24 25 ASP D N 1
ATOM 1670 C CA . ASP D 2 25 ? -10.028 12.695 0.392 1.00 32.49 25 ASP D CA 1
ATOM 1671 C C . ASP D 2 25 ? -10.056 11.171 0.296 1.00 32.03 25 ASP D C 1
ATOM 1672 O O . ASP D 2 25 ? -9.165 10.499 0.825 1.00 31.48 25 ASP D O 1
ATOM 1677 N N . VAL D 2 26 ? -11.053 10.612 -0.388 1.00 31.35 26 VAL D N 1
ATOM 1678 C CA A VAL D 2 26 ? -11.193 9.165 -0.422 0.80 32.02 26 VAL D CA 1
ATOM 1679 C CA B VAL D 2 26 ? -11.195 9.149 -0.449 0.20 31.66 26 VAL D CA 1
ATOM 1680 C C . VAL D 2 26 ? -10.131 8.510 -1.326 1.00 31.56 26 VAL D C 1
ATOM 1681 O O . VAL D 2 26 ? -9.737 7.375 -1.099 1.00 31.94 26 VAL D O 1
ATOM 1688 N N . THR D 2 27 ? -9.651 9.254 -2.317 1.00 31.96 27 THR D N 1
ATOM 1689 C CA . THR D 2 27 ? -8.599 8.765 -3.194 1.00 31.95 27 THR D CA 1
ATOM 1690 C C . THR D 2 27 ? -7.293 8.702 -2.402 1.00 31.80 27 THR D C 1
ATOM 1691 O O . THR D 2 27 ? -6.597 7.685 -2.412 1.00 32.07 27 THR D O 1
ATOM 1695 N N . ASN D 2 28 ? -6.996 9.781 -1.679 1.00 31.74 28 ASN D N 1
ATOM 1696 C CA . ASN D 2 28 ? -5.844 9.842 -0.796 1.00 32.02 28 ASN D CA 1
ATOM 1697 C C . ASN D 2 28 ? -5.830 8.698 0.225 1.00 31.73 28 ASN D C 1
ATOM 1698 O O . ASN D 2 28 ? -4.806 8.033 0.415 1.00 32.02 28 ASN D O 1
ATOM 1703 N N . LYS D 2 29 ? -6.973 8.471 0.868 1.00 31.57 29 LYS D N 1
ATOM 1704 C CA . LYS D 2 29 ? -7.094 7.453 1.910 1.00 31.89 29 LYS D CA 1
ATOM 1705 C C . LYS D 2 29 ? -7.071 6.010 1.406 1.00 32.04 29 LYS D C 1
ATOM 1706 O O . LYS D 2 29 ? -6.491 5.138 2.063 1.00 32.37 29 LYS D O 1
ATOM 1712 N N . SER D 2 30 ? -7.688 5.760 0.250 1.00 32.05 30 SER D N 1
ATOM 1713 C CA A SER D 2 30 ? -7.816 4.395 -0.262 0.70 31.99 30 SER D CA 1
ATOM 1714 C CA B SER D 2 30 ? -7.821 4.399 -0.274 0.30 32.13 30 SER D CA 1
ATOM 1715 C C . SER D 2 30 ? -6.554 3.893 -0.958 1.00 32.03 30 SER D C 1
ATOM 1716 O O . SER D 2 30 ? -6.162 2.742 -0.776 1.00 32.36 30 SER D O 1
ATOM 1721 N N . ILE D 2 31 ? -5.921 4.748 -1.758 1.00 32.13 31 ILE D N 1
ATOM 1722 C CA . ILE D 2 31 ? -4.698 4.335 -2.461 1.00 32.01 31 ILE D CA 1
ATOM 1723 C C . ILE D 2 31 ? -3.441 5.106 -2.047 1.00 32.05 31 ILE D C 1
ATOM 1724 O O . ILE D 2 31 ? -2.358 4.830 -2.549 1.00 32.44 31 ILE D O 1
ATOM 1729 N N . GLY D 2 32 ? -3.592 6.070 -1.141 1.00 32.10 32 GLY D N 1
ATOM 1730 C CA . GLY D 2 32 ? -2.438 6.750 -0.541 1.00 32.08 32 GLY D CA 1
ATOM 1731 C C . GLY D 2 32 ? -1.834 7.881 -1.355 1.00 32.19 32 GLY D C 1
ATOM 1732 O O . GLY D 2 32 ? -0.776 8.401 -1.000 1.00 32.67 32 GLY D O 1
ATOM 1733 N N . SER D 2 33 ? -2.503 8.262 -2.444 1.00 32.47 33 SER D N 1
ATOM 1734 C CA . SER D 2 33 ? -2.013 9.321 -3.326 1.00 32.30 33 SER D CA 1
ATOM 1735 C C . SER D 2 33 ? -1.978 10.652 -2.601 1.00 32.11 33 SER D C 1
ATOM 1736 O O . SER D 2 33 ? -2.950 11.037 -1.953 1.00 32.83 33 SER D O 1
ATOM 1739 N N . ASP D 2 34 ? -0.860 11.363 -2.706 1.00 31.97 34 ASP D N 1
ATOM 1740 C CA . ASP D 2 34 ? -0.802 12.707 -2.154 1.00 31.86 34 ASP D CA 1
ATOM 1741 C C . ASP D 2 34 ? -1.759 13.577 -2.956 1.00 31.59 34 ASP D C 1
ATOM 1742 O O . ASP D 2 34 ? -1.791 13.470 -4.178 1.00 31.69 34 ASP D O 1
ATOM 1747 N N . PRO D 2 35 ? -2.550 14.430 -2.277 1.00 31.80 35 PRO D N 1
ATOM 1748 C CA . PRO D 2 35 ? -3.424 15.356 -2.993 1.00 31.67 35 PRO D CA 1
ATOM 1749 C C . PRO D 2 35 ? -2.728 16.120 -4.130 1.00 31.96 35 PRO D C 1
ATOM 1750 O O . PRO D 2 35 ? -3.384 16.470 -5.108 1.00 31.57 35 PRO D O 1
ATOM 1754 N N . LYS D 2 36 ? -1.415 16.347 -4.013 1.00 32.34 36 LYS D N 1
ATOM 1755 C CA . LYS D 2 36 ? -0.642 17.039 -5.058 1.00 32.92 36 LYS D CA 1
ATOM 1756 C C . LYS D 2 36 ? -0.677 16.357 -6.435 1.00 32.64 36 LYS D C 1
ATOM 1757 O O . LYS D 2 36 ? -0.437 17.003 -7.457 1.00 33.15 36 LYS D O 1
ATOM 1763 N N . ILE D 2 37 ? -0.956 15.056 -6.460 1.00 31.96 37 ILE D N 1
ATOM 1764 C CA . ILE D 2 37 ? -1.072 14.325 -7.723 1.00 32.03 37 ILE D CA 1
ATOM 1765 C C . ILE D 2 37 ? -2.501 13.850 -7.992 1.00 31.77 37 ILE D C 1
ATOM 1766 O O . ILE D 2 37 ? -2.710 12.983 -8.838 1.00 32.56 37 ILE D O 1
ATOM 1771 N N . ILE D 2 38 ? -3.472 14.421 -7.284 1.00 30.98 38 ILE D N 1
ATOM 1772 C CA . ILE D 2 38 ? -4.881 14.101 -7.538 1.00 30.96 38 ILE D CA 1
ATOM 1773 C C . ILE D 2 38 ? -5.546 15.248 -8.303 1.00 31.33 38 ILE D C 1
ATOM 1774 O O . ILE D 2 38 ? -5.420 16.415 -7.935 1.00 32.44 38 ILE D O 1
ATOM 1779 N N . ASN D 2 39 ? -6.224 14.893 -9.389 1.00 31.35 39 ASN D N 1
ATOM 1780 C CA . ASN D 2 39 ? -6.887 15.853 -10.253 1.00 31.33 39 ASN D CA 1
ATOM 1781 C C . ASN D 2 39 ? -8.314 15.401 -10.466 1.00 31.52 39 ASN D C 1
ATOM 1782 O O . ASN D 2 39 ? -8.560 14.219 -10.692 1.00 32.91 39 ASN D O 1
ATOM 1787 N N . VAL D 2 40 ? -9.251 16.339 -10.375 1.00 32.10 40 VAL D N 1
ATOM 1788 C CA . VAL D 2 40 ? -10.671 16.000 -10.436 1.00 32.07 40 VAL D CA 1
ATOM 1789 C C . VAL D 2 40 ? -11.395 16.917 -11.416 1.00 32.31 40 VAL D C 1
ATOM 1790 O O . VAL D 2 40 ? -11.195 18.129 -11.409 1.00 32.38 40 VAL D O 1
ATOM 1794 N N . LEU D 2 41 ? -12.235 16.309 -12.251 1.00 32.24 41 LEU D N 1
ATOM 1795 C CA . LEU D 2 41 ? -13.114 17.046 -13.156 1.00 31.50 41 LEU D CA 1
ATOM 1796 C C . LEU D 2 41 ? -14.543 16.579 -12.930 1.00 31.20 41 LEU D C 1
ATOM 1797 O O . LEU D 2 41 ? -14.836 15.382 -13.011 1.00 31.20 41 LEU D O 1
ATOM 1802 N N . LEU D 2 42 ? -15.420 17.531 -12.638 1.00 30.92 42 LEU D N 1
ATOM 1803 C CA A LEU D 2 42 ? -16.830 17.242 -12.477 0.70 31.06 42 LEU D CA 1
ATOM 1804 C CA B LEU D 2 42 ? -16.845 17.250 -12.479 0.30 30.81 42 LEU D CA 1
ATOM 1805 C C . LEU D 2 42 ? -17.554 17.738 -13.718 1.00 31.13 42 LEU D C 1
ATOM 1806 O O . LEU D 2 42 ? -17.393 18.893 -14.112 1.00 30.68 42 LEU D O 1
ATOM 1815 N N . VAL D 2 43 ? -18.329 16.861 -14.338 1.00 31.57 43 VAL D N 1
ATOM 1816 C CA . VAL D 2 43 ? -19.081 17.264 -15.505 1.00 32.37 43 VAL D CA 1
ATOM 1817 C C . VAL D 2 43 ? -20.556 16.878 -15.398 1.00 32.36 43 VAL D C 1
ATOM 1818 O O . VAL D 2 43 ? -20.908 15.784 -14.959 1.00 32.27 43 VAL D O 1
ATOM 1822 N N . GLU D 2 44 ? -21.404 17.833 -15.733 1.00 32.19 44 GLU D N 1
ATOM 1823 C CA . GLU D 2 44 ? -22.827 17.689 -15.507 1.00 32.08 44 GLU D CA 1
ATOM 1824 C C . GLU D 2 44 ? -23.553 17.459 -16.815 1.00 31.96 44 GLU D C 1
ATOM 1825 O O . GLU D 2 44 ? -23.255 18.096 -17.829 1.00 32.40 44 GLU D O 1
ATOM 1831 N N . HIS D 2 45 ? -24.492 16.522 -16.782 1.00 31.62 45 HIS D N 1
ATOM 1832 C CA . HIS D 2 45 ? -25.247 16.146 -17.969 1.00 31.38 45 HIS D CA 1
ATOM 1833 C C . HIS D 2 45 ? -26.727 16.085 -17.695 1.00 31.54 45 HIS D C 1
ATOM 1834 O O . HIS D 2 45 ? -27.143 15.883 -16.559 1.00 31.76 45 HIS D O 1
ATOM 1841 N N . ALA D 2 46 ? -27.523 16.254 -18.743 1.00 31.63 46 ALA D N 1
ATOM 1842 C CA . ALA D 2 46 ? -28.947 15.967 -18.650 1.00 31.78 46 ALA D CA 1
ATOM 1843 C C . ALA D 2 46 ? -29.146 14.460 -18.471 1.00 31.68 46 ALA D C 1
ATOM 1844 O O . ALA D 2 46 ? -28.422 13.665 -19.068 1.00 32.12 46 ALA D O 1
ATOM 1846 N N . GLU D 2 47 ? -30.128 14.073 -17.655 1.00 31.96 47 GLU D N 1
ATOM 1847 C CA . GLU D 2 47 ? -30.407 12.653 -17.408 1.00 31.91 47 GLU D CA 1
ATOM 1848 C C . GLU D 2 47 ? -30.660 11.880 -18.706 1.00 31.77 47 GLU D C 1
ATOM 1849 O O . GLU D 2 47 ? -30.306 10.704 -18.817 1.00 31.62 47 GLU D O 1
ATOM 1855 N N . ALA D 2 48 ? -31.268 12.557 -19.683 1.00 31.26 48 ALA D N 1
ATOM 1856 C CA . ALA D 2 48 ? -31.570 11.969 -20.988 1.00 31.01 48 ALA D CA 1
ATOM 1857 C C . ALA D 2 48 ? -30.330 11.481 -21.735 1.00 30.79 48 ALA D C 1
ATOM 1858 O O . ALA D 2 48 ? -30.420 10.568 -22.551 1.00 30.84 48 ALA D O 1
ATOM 1860 N N . ASN D 2 49 ? -29.185 12.093 -21.443 1.00 30.42 49 ASN D N 1
ATOM 1861 C CA . ASN D 2 49 ? -27.921 11.794 -22.134 1.00 30.78 49 ASN D CA 1
ATOM 1862 C C . ASN D 2 49 ? -27.070 10.693 -21.489 1.00 30.99 49 ASN D C 1
ATOM 1863 O O . ASN D 2 49 ? -25.955 10.416 -21.943 1.00 30.86 49 ASN D O 1
ATOM 1868 N N . MET D 2 50 ? -27.604 10.087 -20.434 1.00 31.73 50 MET D N 1
ATOM 1869 C CA . MET D 2 50 ? -26.912 9.076 -19.639 1.00 32.28 50 MET D CA 1
ATOM 1870 C C . MET D 2 50 ? -27.742 7.809 -19.549 1.00 32.58 50 MET D C 1
ATOM 1871 O O . MET D 2 50 ? -28.932 7.863 -19.269 1.00 32.95 50 MET D O 1
ATOM 1876 N N . SER D 2 51 ? -27.084 6.676 -19.767 1.00 32.57 51 SER D N 1
ATOM 1877 C CA . SER D 2 51 ? -27.698 5.362 -19.604 1.00 32.52 51 SER D CA 1
ATOM 1878 C C . SER D 2 51 ? -26.751 4.439 -18.830 1.00 32.13 51 SER D C 1
ATOM 1879 O O . SER D 2 51 ? -25.628 4.175 -19.260 1.00 32.58 51 SER D O 1
ATOM 1882 N N . ILE D 2 52 ? -27.210 3.980 -17.671 1.00 32.46 52 ILE D N 1
ATOM 1883 C CA . ILE D 2 52 ? -26.476 3.020 -16.849 1.00 32.20 52 ILE D CA 1
ATOM 1884 C C . ILE D 2 52 ? -27.200 1.687 -16.921 1.00 32.15 52 ILE D C 1
ATOM 1885 O O . ILE D 2 52 ? -28.419 1.639 -16.802 1.00 32.72 52 ILE D O 1
ATOM 1890 N N . SER D 2 53 ? -26.440 0.612 -17.131 1.00 32.04 53 SER D N 1
ATOM 1891 C CA . SER D 2 53 ? -27.004 -0.737 -17.249 1.00 32.08 53 SER D CA 1
ATOM 1892 C C . SER D 2 53 ? -28.136 -0.820 -18.282 1.00 32.12 53 SER D C 1
ATOM 1893 O O . SER D 2 53 ? -29.151 -1.482 -18.055 1.00 31.93 53 SER D O 1
ATOM 1896 N N . GLY D 2 54 ? -27.948 -0.138 -19.412 1.00 32.23 54 GLY D N 1
ATOM 1897 C CA . GLY D 2 54 ? -28.884 -0.209 -20.537 1.00 32.44 54 GLY D CA 1
ATOM 1898 C C . GLY D 2 54 ? -30.231 0.465 -20.337 1.00 32.69 54 GLY D C 1
ATOM 1899 O O . GLY D 2 54 ? -31.136 0.311 -21.161 1.00 32.41 54 GLY D O 1
ATOM 1900 N N . ARG D 2 55 ? -30.362 1.220 -19.250 1.00 32.84 55 ARG D N 1
ATOM 1901 C CA . ARG D 2 55 ? -31.616 1.887 -18.919 1.00 32.59 55 ARG D CA 1
ATOM 1902 C C . ARG D 2 55 ? -31.760 3.207 -19.672 1.00 32.57 55 ARG D C 1
ATOM 1903 O O . ARG D 2 55 ? -30.832 4.017 -19.708 1.00 32.45 55 ARG D O 1
ATOM 1911 N N . ILE D 2 56 ? -32.922 3.410 -20.287 1.00 32.68 56 ILE D N 1
ATOM 1912 C CA . ILE D 2 56 ? -33.201 4.645 -21.015 1.00 32.66 56 ILE D CA 1
ATOM 1913 C C . ILE D 2 56 ? -34.080 5.546 -20.152 1.00 32.64 56 ILE D C 1
ATOM 1914 O O . ILE D 2 56 ? -35.141 5.128 -19.694 1.00 32.47 56 ILE D O 1
ATOM 1919 N N . HIS D 2 57 ? -33.616 6.774 -19.928 1.00 32.65 57 HIS D N 1
ATOM 1920 C CA . HIS D 2 57 ? -34.299 7.733 -19.062 1.00 32.62 57 HIS D CA 1
ATOM 1921 C C . HIS D 2 57 ? -35.742 7.985 -19.497 1.00 32.63 57 HIS D C 1
ATOM 1922 O O . HIS D 2 57 ? -36.005 8.333 -20.651 1.00 32.68 57 HIS D O 1
ATOM 1929 N N . GLY D 2 58 ? -36.668 7.792 -18.561 1.00 32.71 58 GLY D N 1
ATOM 1930 C CA . GLY D 2 58 ? -38.089 8.015 -18.812 1.00 32.67 58 GLY D CA 1
ATOM 1931 C C . GLY D 2 58 ? -38.857 6.709 -19.037 1.00 32.69 58 GLY D C 1
ATOM 1932 O O . GLY D 2 58 ? -40.109 6.804 -19.261 1.00 32.69 58 GLY D O 1
ATOM 1933 N N . PRO E 1 2 ? -6.024 23.111 -16.344 1.00 30.90 1 PRO E N 1
ATOM 1934 C CA . PRO E 1 2 ? -6.462 22.351 -17.501 1.00 30.81 1 PRO E CA 1
ATOM 1935 C C . PRO E 1 2 ? -6.049 20.904 -17.399 1.00 30.09 1 PRO E C 1
ATOM 1936 O O . PRO E 1 2 ? -5.041 20.589 -16.769 1.00 30.15 1 PRO E O 1
ATOM 1940 N N . MET E 1 3 ? -6.840 20.032 -18.018 1.00 29.54 2 MET E N 1
ATOM 1941 C CA . MET E 1 3 ? -6.503 18.615 -18.104 1.00 30.44 2 MET E CA 1
ATOM 1942 C C . MET E 1 3 ? -6.534 18.207 -19.565 1.00 30.42 2 MET E C 1
ATOM 1943 O O . MET E 1 3 ? -7.491 18.490 -20.288 1.00 31.38 2 MET E O 1
ATOM 1948 N N . ILE E 1 4 ? -5.478 17.539 -19.988 1.00 29.75 3 ILE E N 1
ATOM 1949 C CA . ILE E 1 4 ? -5.315 17.138 -21.374 1.00 29.93 3 ILE E CA 1
ATOM 1950 C C . ILE E 1 4 ? -5.115 15.634 -21.391 1.00 29.65 3 ILE E C 1
ATOM 1951 O O . ILE E 1 4 ? -4.377 15.100 -20.580 1.00 29.70 3 ILE E O 1
ATOM 1956 N N . SER E 1 5 ? -5.774 14.956 -22.327 1.00 29.67 4 SER E N 1
ATOM 1957 C CA . SER E 1 5 ? -5.465 13.545 -22.571 1.00 30.43 4 SER E CA 1
ATOM 1958 C C . SER E 1 5 ? -5.118 13.296 -24.027 1.00 30.75 4 SER E C 1
ATOM 1959 O O . SER E 1 5 ? -5.569 14.010 -24.920 1.00 30.91 4 SER E O 1
ATOM 1962 N N . CYS E 1 6 ? -4.304 12.277 -24.260 1.00 31.19 5 CYS E N 1
ATOM 1963 C CA . CYS E 1 6 ? -3.949 11.878 -25.611 1.00 31.57 5 CYS E CA 1
ATOM 1964 C C . CYS E 1 6 ? -4.028 10.369 -25.718 1.00 31.50 5 CYS E C 1
ATOM 1965 O O . CYS E 1 6 ? -3.227 9.670 -25.094 1.00 32.33 5 CYS E O 1
ATOM 1968 N N . ASP E 1 7 ? -4.988 9.878 -26.497 1.00 30.68 6 ASP E N 1
ATOM 1969 C CA . ASP E 1 7 ? -5.077 8.450 -26.813 1.00 30.79 6 ASP E CA 1
ATOM 1970 C C . ASP E 1 7 ? -4.305 8.192 -28.098 1.00 30.64 6 ASP E C 1
ATOM 1971 O O . ASP E 1 7 ? -4.563 8.821 -29.118 1.00 30.34 6 ASP E O 1
ATOM 1976 N N . MET E 1 8 ? -3.372 7.250 -28.046 1.00 30.82 7 MET E N 1
ATOM 1977 C CA . MET E 1 8 ? -2.562 6.916 -29.219 1.00 31.38 7 MET E CA 1
ATOM 1978 C C . MET E 1 8 ? -2.016 5.499 -29.119 1.00 31.22 7 MET E C 1
ATOM 1979 O O . MET E 1 8 ? -2.052 4.887 -28.054 1.00 31.74 7 MET E O 1
ATOM 1984 N N . ARG E 1 9 ? -1.522 4.987 -30.238 1.00 31.17 8 ARG E N 1
ATOM 1985 C CA . ARG E 1 9 ? -1.006 3.627 -30.272 1.00 31.01 8 ARG E CA 1
ATOM 1986 C C . ARG E 1 9 ? 0.256 3.516 -29.447 1.00 31.49 8 ARG E C 1
ATOM 1987 O O . ARG E 1 9 ? 1.012 4.478 -29.327 1.00 31.49 8 ARG E O 1
ATOM 1995 N N . TYR E 1 10 ? 0.466 2.329 -28.881 1.00 31.35 9 TYR E N 1
ATOM 1996 C CA . TYR E 1 10 ? 1.741 1.977 -28.266 1.00 31.12 9 TYR E CA 1
ATOM 1997 C C . TYR E 1 10 ? 2.903 2.191 -29.228 1.00 31.50 9 TYR E C 1
ATOM 1998 O O . TYR E 1 10 ? 2.752 2.058 -30.439 1.00 31.44 9 TYR E O 1
ATOM 2007 N N . GLY E 1 11 ? 4.068 2.502 -28.682 1.00 31.14 10 GLY E N 1
ATOM 2008 C CA . GLY E 1 11 ? 5.295 2.481 -29.472 1.00 31.66 10 GLY E CA 1
ATOM 2009 C C . GLY E 1 11 ? 6.133 3.743 -29.511 1.00 32.01 10 GLY E C 1
ATOM 2010 O O . GLY E 1 11 ? 7.276 3.701 -29.959 1.00 32.12 10 GLY E O 1
ATOM 2011 N N . ARG E 1 12 ? 5.583 4.859 -29.049 1.00 32.40 11 ARG E N 1
ATOM 2012 C CA . ARG E 1 12 ? 6.342 6.106 -28.997 1.00 32.34 11 ARG E CA 1
ATOM 2013 C C . ARG E 1 12 ? 7.404 6.043 -27.914 1.00 32.19 11 ARG E C 1
ATOM 2014 O O . ARG E 1 12 ? 7.192 5.444 -26.849 1.00 33.38 11 ARG E O 1
ATOM 2022 N N . THR E 1 13 ? 8.552 6.646 -28.206 1.00 31.96 12 THR E N 1
ATOM 2023 C CA . THR E 1 13 ? 9.678 6.647 -27.280 1.00 31.50 12 THR E CA 1
ATOM 2024 C C . THR E 1 13 ? 9.431 7.598 -26.120 1.00 31.65 12 THR E C 1
ATOM 2025 O O . THR E 1 13 ? 8.555 8.464 -26.191 1.00 31.96 12 THR E O 1
ATOM 2029 N N . ASP E 1 14 ? 10.200 7.425 -25.047 1.00 31.62 13 ASP E N 1
ATOM 2030 C CA . ASP E 1 14 ? 10.161 8.336 -23.908 1.00 31.73 13 ASP E CA 1
ATOM 2031 C C . ASP E 1 14 ? 10.455 9.773 -24.348 1.00 31.38 13 ASP E C 1
ATOM 2032 O O . ASP E 1 14 ? 9.769 10.706 -23.920 1.00 31.34 13 ASP E O 1
ATOM 2037 N N . GLU E 1 15 ? 11.467 9.946 -25.206 1.00 31.53 14 GLU E N 1
ATOM 2038 C CA . GLU E 1 15 ? 11.791 11.256 -25.784 1.00 32.05 14 GLU E CA 1
ATOM 2039 C C . GLU E 1 15 ? 10.590 11.875 -26.500 1.00 31.78 14 GLU E C 1
ATOM 2040 O O . GLU E 1 15 ? 10.316 13.059 -26.334 1.00 31.18 14 GLU E O 1
ATOM 2046 N N . GLN E 1 16 ? 9.879 11.071 -27.291 1.00 31.45 15 GLN E N 1
ATOM 2047 C CA . GLN E 1 16 ? 8.717 11.556 -28.040 1.00 31.52 15 GLN E CA 1
ATOM 2048 C C . GLN E 1 16 ? 7.602 11.965 -27.106 1.00 31.19 15 GLN E C 1
ATOM 2049 O O . GLN E 1 16 ? 6.955 13.000 -27.324 1.00 31.15 15 GLN E O 1
ATOM 2055 N N . LYS E 1 17 ? 7.375 11.165 -26.067 1.00 31.46 16 LYS E N 1
ATOM 2056 C CA . LYS E 1 17 ? 6.337 11.486 -25.087 1.00 31.40 16 LYS E CA 1
ATOM 2057 C C . LYS E 1 17 ? 6.670 12.771 -24.344 1.00 31.29 16 LYS E C 1
ATOM 2058 O O . LYS E 1 17 ? 5.785 13.596 -24.086 1.00 31.92 16 LYS E O 1
ATOM 2064 N N . ARG E 1 18 ? 7.947 12.951 -24.015 1.00 31.82 17 ARG E N 1
ATOM 2065 C CA . ARG E 1 18 ? 8.376 14.173 -23.351 1.00 31.40 17 ARG E CA 1
ATOM 2066 C C . ARG E 1 18 ? 8.240 15.399 -24.260 1.00 31.64 17 ARG E C 1
ATOM 2067 O O . ARG E 1 18 ? 7.847 16.467 -23.807 1.00 32.06 17 ARG E O 1
ATOM 2075 N N . ALA E 1 19 ? 8.531 15.236 -25.548 1.00 31.89 18 ALA E N 1
ATOM 2076 C CA . ALA E 1 19 ? 8.384 16.338 -26.491 1.00 31.88 18 ALA E CA 1
ATOM 2077 C C . ALA E 1 19 ? 6.910 16.708 -26.662 1.00 32.01 18 ALA E C 1
ATOM 2078 O O . ALA E 1 19 ? 6.566 17.894 -26.721 1.00 32.59 18 ALA E O 1
ATOM 2080 N N . LEU E 1 20 ? 6.048 15.689 -26.697 1.00 32.44 19 LEU E N 1
ATOM 2081 C CA . LEU E 1 20 ? 4.620 15.888 -26.821 1.00 32.24 19 LEU E CA 1
ATOM 2082 C C . LEU E 1 20 ? 4.089 16.666 -25.628 1.00 32.58 19 LEU E C 1
ATOM 2083 O O . LEU E 1 20 ? 3.377 17.646 -25.806 1.00 33.04 19 LEU E O 1
ATOM 2088 N N . SER E 1 21 ? 4.432 16.236 -24.414 1.00 32.57 20 SER E N 1
ATOM 2089 C CA . SER E 1 21 ? 3.923 16.908 -23.217 1.00 32.69 20 SER E CA 1
ATOM 2090 C C . SER E 1 21 ? 4.422 18.354 -23.166 1.00 32.27 20 SER E C 1
ATOM 2091 O O . SER E 1 21 ? 3.649 19.267 -22.905 1.00 32.28 20 SER E O 1
ATOM 2094 N N . ALA E 1 22 ? 5.703 18.575 -23.453 1.00 32.09 21 ALA E N 1
ATOM 2095 C CA . ALA E 1 22 ? 6.241 19.922 -23.418 1.00 31.97 21 ALA E CA 1
ATOM 2096 C C . ALA E 1 22 ? 5.503 20.835 -24.392 1.00 32.08 21 ALA E C 1
ATOM 2097 O O . ALA E 1 22 ? 5.181 21.972 -24.038 1.00 31.85 21 ALA E O 1
ATOM 2099 N N . GLY E 1 23 ? 5.227 20.335 -25.599 1.00 31.88 22 GLY E N 1
ATOM 2100 C CA . GLY E 1 23 ? 4.581 21.142 -26.646 1.00 32.07 22 GLY E CA 1
ATOM 2101 C C . GLY E 1 23 ? 3.139 21.445 -26.309 1.00 32.06 22 GLY E C 1
ATOM 2102 O O . GLY E 1 23 ? 2.677 22.579 -26.431 1.00 31.33 22 GLY E O 1
ATOM 2103 N N . LEU E 1 24 ? 2.416 20.425 -25.863 1.00 31.18 23 LEU E N 1
ATOM 2104 C CA . LEU E 1 24 ? 1.007 20.621 -25.482 1.00 31.35 23 LEU E CA 1
ATOM 2105 C C . LEU E 1 24 ? 0.857 21.562 -24.290 1.00 31.40 23 LEU E C 1
ATOM 2106 O O . LEU E 1 24 ? -0.018 22.427 -24.282 1.00 31.51 23 LEU E O 1
ATOM 2111 N N . LEU E 1 25 ? 1.714 21.399 -23.288 1.00 32.04 24 LEU E N 1
ATOM 2112 C CA . LEU E 1 25 ? 1.705 22.300 -22.140 1.00 31.78 24 LEU E CA 1
ATOM 2113 C C . LEU E 1 25 ? 1.949 23.749 -22.549 1.00 31.93 24 LEU E C 1
ATOM 2114 O O . LEU E 1 25 ? 1.251 24.644 -22.093 1.00 32.16 24 LEU E O 1
ATOM 2119 N N . ARG E 1 26 ? 2.926 23.964 -23.429 1.00 31.55 25 ARG E N 1
ATOM 2120 C CA . ARG E 1 26 ? 3.245 25.308 -23.918 1.00 31.39 25 ARG E CA 1
ATOM 2121 C C . ARG E 1 26 ? 2.052 25.939 -24.637 1.00 31.32 25 ARG E C 1
ATOM 2122 O O . ARG E 1 26 ? 1.691 27.076 -24.355 1.00 32.05 25 ARG E O 1
ATOM 2130 N N . VAL E 1 27 ? 1.421 25.201 -25.545 1.00 31.07 26 VAL E N 1
ATOM 2131 C CA A VAL E 1 27 ? 0.304 25.726 -26.333 0.70 31.04 26 VAL E CA 1
ATOM 2132 C CA B VAL E 1 27 ? 0.322 25.786 -26.317 0.30 31.06 26 VAL E CA 1
ATOM 2133 C C . VAL E 1 27 ? -0.908 26.038 -25.446 1.00 30.89 26 VAL E C 1
ATOM 2134 O O . VAL E 1 27 ? -1.577 27.057 -25.611 1.00 31.65 26 VAL E O 1
ATOM 2141 N N . ILE E 1 28 ? -1.179 25.141 -24.500 1.00 31.41 27 ILE E N 1
ATOM 2142 C CA . ILE E 1 28 ? -2.281 25.353 -23.569 1.00 31.24 27 ILE E CA 1
ATOM 2143 C C . ILE E 1 28 ? -2.013 26.549 -22.660 1.00 31.69 27 ILE E C 1
ATOM 2144 O O . ILE E 1 28 ? -2.903 27.378 -22.458 1.00 31.87 27 ILE E O 1
ATOM 2149 N N . SER E 1 29 ? -0.791 26.647 -22.134 1.00 32.24 28 SER E N 1
ATOM 2150 C CA . SER E 1 29 ? -0.416 27.778 -21.288 1.00 32.34 28 SER E CA 1
ATOM 2151 C C . SER E 1 29 ? -0.559 29.114 -22.004 1.00 32.10 28 SER E C 1
ATOM 2152 O O . SER E 1 29 ? -1.098 30.059 -21.432 1.00 31.90 28 SER E O 1
ATOM 2155 N N . GLU E 1 30 ? -0.087 29.190 -23.248 1.00 31.85 29 GLU E N 1
ATOM 2156 C CA . GLU E 1 30 ? -0.155 30.431 -24.031 1.00 32.13 29 GLU E CA 1
ATOM 2157 C C . GLU E 1 30 ? -1.600 30.839 -24.313 1.00 31.79 29 GLU E C 1
ATOM 2158 O O . GLU E 1 30 ? -1.935 32.027 -24.311 1.00 31.90 29 GLU E O 1
ATOM 2164 N N . ALA E 1 31 ? -2.455 29.852 -24.562 1.00 31.48 30 ALA E N 1
ATOM 2165 C CA . ALA E 1 31 ? -3.844 30.132 -24.914 1.00 31.41 30 ALA E CA 1
ATOM 2166 C C . ALA E 1 31 ? -4.699 30.501 -23.704 1.00 31.45 30 ALA E C 1
ATOM 2167 O O . ALA E 1 31 ? -5.610 31.328 -23.810 1.00 32.10 30 ALA E O 1
ATOM 2169 N N . THR E 1 32 ? -4.401 29.891 -22.561 1.00 31.80 31 THR E N 1
ATOM 2170 C CA . THR E 1 32 ? -5.269 29.997 -21.387 1.00 31.46 31 THR E CA 1
ATOM 2171 C C . THR E 1 32 ? -4.712 30.878 -20.274 1.00 31.24 31 THR E C 1
ATOM 2172 O O . THR E 1 32 ? -5.451 31.262 -19.366 1.00 30.90 31 THR E O 1
ATOM 2176 N N . GLY E 1 33 ? -3.414 31.173 -20.334 1.00 31.12 32 GLY E N 1
ATOM 2177 C CA . GLY E 1 33 ? -2.734 31.924 -19.281 1.00 31.11 32 GLY E CA 1
ATOM 2178 C C . GLY E 1 33 ? -2.485 31.104 -18.027 1.00 31.44 32 GLY E C 1
ATOM 2179 O O . GLY E 1 33 ? -2.086 31.641 -16.988 1.00 31.63 32 GLY E O 1
ATOM 2180 N N . GLU E 1 34 ? -2.709 29.798 -18.128 1.00 31.83 33 GLU E N 1
ATOM 2181 C CA . GLU E 1 34 ? -2.564 28.898 -16.997 1.00 32.36 33 GLU E CA 1
ATOM 2182 C C . GLU E 1 34 ? -1.111 28.496 -16.853 1.00 32.08 33 GLU E C 1
ATOM 2183 O O . GLU E 1 34 ? -0.455 28.169 -17.847 1.00 32.91 33 GLU E O 1
ATOM 2189 N N . PRO E 1 35 ? -0.590 28.526 -15.614 1.00 32.03 34 PRO E N 1
ATOM 2190 C CA . PRO E 1 35 ? 0.791 28.132 -15.395 1.00 32.03 34 PRO E CA 1
ATOM 2191 C C . PRO E 1 35 ? 1.010 26.628 -15.555 1.00 32.29 34 PRO E C 1
ATOM 2192 O O . PRO E 1 35 ? 0.073 25.829 -15.444 1.00 31.79 34 PRO E O 1
ATOM 2196 N N . ARG E 1 36 ? 2.259 26.273 -15.822 1.00 33.33 35 ARG E N 1
ATOM 2197 C CA . ARG E 1 36 ? 2.737 24.904 -15.837 1.00 33.57 35 ARG E CA 1
ATOM 2198 C C . ARG E 1 36 ? 2.184 24.086 -14.655 1.00 33.74 35 ARG E C 1
ATOM 2199 O O . ARG E 1 36 ? 1.765 22.936 -14.822 1.00 34.43 35 ARG E O 1
ATOM 2207 N N . GLU E 1 37 ? 2.163 24.712 -13.477 1.00 34.27 36 GLU E N 1
ATOM 2208 C CA . GLU E 1 37 ? 1.700 24.094 -12.233 1.00 34.61 36 GLU E CA 1
ATOM 2209 C C . GLU E 1 37 ? 0.225 23.673 -12.258 1.00 33.82 36 GLU E C 1
ATOM 2210 O O . GLU E 1 37 ? -0.178 22.772 -11.520 1.00 33.68 36 GLU E O 1
ATOM 2216 N N . ASN E 1 38 ? -0.573 24.320 -13.102 1.00 33.03 37 ASN E N 1
ATOM 2217 C CA . ASN E 1 38 ? -2.009 24.061 -13.134 1.00 32.45 37 ASN E CA 1
ATOM 2218 C C . ASN E 1 38 ? -2.459 23.212 -14.319 1.00 31.71 37 ASN E C 1
ATOM 2219 O O . ASN E 1 38 ? -3.636 23.208 -14.656 1.00 31.59 37 ASN E O 1
ATOM 2224 N N . ILE E 1 39 ? -1.530 22.490 -14.942 1.00 30.91 38 ILE E N 1
ATOM 2225 C CA . ILE E 1 39 ? -1.858 21.658 -16.098 1.00 31.61 38 ILE E CA 1
ATOM 2226 C C . ILE E 1 39 ? -1.536 20.197 -15.795 1.00 31.65 38 ILE E C 1
ATOM 2227 O O . ILE E 1 39 ? -0.481 19.893 -15.244 1.00 32.04 38 ILE E O 1
ATOM 2232 N N . PHE E 1 40 ? -2.473 19.307 -16.132 1.00 31.34 39 PHE E N 1
ATOM 2233 C CA . PHE E 1 40 ? -2.282 17.862 -16.020 1.00 31.41 39 PHE E CA 1
ATOM 2234 C C . PHE E 1 40 ? -2.413 17.240 -17.411 1.00 31.39 39 PHE E C 1
ATOM 2235 O O . PHE E 1 40 ? -3.293 17.633 -18.179 1.00 31.80 39 PHE E O 1
ATOM 2243 N N . PHE E 1 41 ? -1.577 16.249 -17.708 1.00 31.46 40 PHE E N 1
ATOM 2244 C CA . PHE E 1 41 ? -1.603 15.548 -18.996 1.00 31.51 40 PHE E CA 1
ATOM 2245 C C . PHE E 1 41 ? -1.443 14.040 -18.801 1.00 31.15 40 PHE E C 1
ATOM 2246 O O . PHE E 1 41 ? -0.597 13.585 -18.025 1.00 31.79 40 PHE E O 1
ATOM 2254 N N . VAL E 1 42 ? -2.279 13.288 -19.523 1.00 31.48 41 VAL E N 1
ATOM 2255 C CA A VAL E 1 42 ? -2.186 11.825 -19.518 0.80 31.97 41 VAL E CA 1
ATOM 2256 C CA B VAL E 1 42 ? -2.245 11.820 -19.532 0.20 31.68 41 VAL E CA 1
ATOM 2257 C C . VAL E 1 42 ? -2.230 11.273 -20.950 1.00 31.61 41 VAL E C 1
ATOM 2258 O O . VAL E 1 42 ? -3.058 11.669 -21.765 1.00 32.09 41 VAL E O 1
ATOM 2265 N N . ILE E 1 43 ? -1.299 10.362 -21.230 1.00 31.10 42 ILE E N 1
ATOM 2266 C CA . ILE E 1 43 ? -1.251 9.594 -22.467 1.00 30.91 42 ILE E CA 1
ATOM 2267 C C . ILE E 1 43 ? -1.889 8.236 -22.178 1.00 30.89 42 ILE E C 1
ATOM 2268 O O . ILE E 1 43 ? -1.550 7.594 -21.189 1.00 31.33 42 ILE E O 1
ATOM 2273 N N . ARG E 1 44 ? -2.827 7.830 -23.034 1.00 30.83 43 ARG E N 1
ATOM 2274 C CA . ARG E 1 44 ? -3.459 6.508 -22.945 1.00 31.20 43 ARG E CA 1
ATOM 2275 C C . ARG E 1 44 ? -3.074 5.711 -24.171 1.00 31.52 43 ARG E C 1
ATOM 2276 O O . ARG E 1 44 ? -3.376 6.117 -25.286 1.00 32.63 43 ARG E O 1
ATOM 2284 N N . GLU E 1 45 ? -2.417 4.578 -23.971 1.00 31.19 44 GLU E N 1
ATOM 2285 C CA . GLU E 1 45 ? -1.921 3.785 -25.083 1.00 31.39 44 GLU E CA 1
ATOM 2286 C C . GLU E 1 45 ? -2.759 2.551 -25.335 1.00 31.54 44 GLU E C 1
ATOM 2287 O O . GLU E 1 45 ? -3.303 1.949 -24.406 1.00 32.50 44 GLU E O 1
ATOM 2293 N N . GLY E 1 46 ? -2.830 2.161 -26.600 1.00 31.34 45 GLY E N 1
ATOM 2294 C CA . GLY E 1 46 ? -3.470 0.912 -26.970 1.00 31.45 45 GLY E CA 1
ATOM 2295 C C . GLY E 1 46 ? -2.918 0.332 -28.254 1.00 31.52 45 GLY E C 1
ATOM 2296 O O . GLY E 1 46 ? -2.117 0.963 -28.945 1.00 31.75 45 GLY E O 1
ATOM 2297 N N . SER E 1 47 ? -3.356 -0.884 -28.572 1.00 31.71 46 SER E N 1
ATOM 2298 C CA . SER E 1 47 ? -2.999 -1.556 -29.818 1.00 32.43 46 SER E CA 1
ATOM 2299 C C . SER E 1 47 ? -3.636 -0.877 -31.030 1.00 32.14 46 SER E C 1
ATOM 2300 O O . SER E 1 47 ? -4.664 -0.217 -30.910 1.00 32.45 46 SER E O 1
ATOM 2303 N N . GLY E 1 48 ? -3.026 -1.050 -32.201 1.00 31.94 47 GLY E N 1
ATOM 2304 C CA . GLY E 1 48 ? -3.550 -0.480 -33.443 1.00 31.68 47 GLY E CA 1
ATOM 2305 C C . GLY E 1 48 ? -5.008 -0.813 -33.718 1.00 31.63 47 GLY E C 1
ATOM 2306 O O . GLY E 1 48 ? -5.776 0.054 -34.115 1.00 31.38 47 GLY E O 1
ATOM 2307 N N . ILE E 1 49 ? -5.393 -2.064 -33.474 1.00 31.43 48 ILE E N 1
ATOM 2308 C CA . ILE E 1 49 ? -6.765 -2.522 -33.702 1.00 31.83 48 ILE E CA 1
ATOM 2309 C C . ILE E 1 49 ? -7.796 -1.716 -32.896 1.00 31.78 48 ILE E C 1
ATOM 2310 O O . ILE E 1 49 ? -8.977 -1.682 -33.226 1.00 32.09 48 ILE E O 1
ATOM 2315 N N . ASN E 1 50 ? -7.336 -1.052 -31.845 1.00 30.93 49 ASN E N 1
ATOM 2316 C CA . ASN E 1 50 ? -8.229 -0.251 -31.016 1.00 30.98 49 ASN E CA 1
ATOM 2317 C C . ASN E 1 50 ? -8.549 1.149 -31.564 1.00 31.20 49 ASN E C 1
ATOM 2318 O O . ASN E 1 50 ? -9.324 1.876 -30.969 1.00 31.89 49 ASN E O 1
ATOM 2323 N N . PHE E 1 51 ? -7.957 1.523 -32.691 1.00 31.27 50 PHE E N 1
ATOM 2324 C CA . PHE E 1 51 ? -8.115 2.873 -33.239 1.00 31.52 50 PHE E CA 1
ATOM 2325 C C . PHE E 1 51 ? -8.729 2.778 -34.614 1.00 31.78 50 PHE E C 1
ATOM 2326 O O . PHE E 1 51 ? -8.267 1.985 -35.438 1.00 32.83 50 PHE E O 1
ATOM 2334 N N . VAL E 1 52 ? -9.785 3.556 -34.845 1.00 31.87 51 VAL E N 1
ATOM 2335 C CA . VAL E 1 52 ? -10.516 3.503 -36.106 1.00 31.65 51 VAL E CA 1
ATOM 2336 C C . VAL E 1 52 ? -10.611 4.912 -36.699 1.00 31.26 51 VAL E C 1
ATOM 2337 O O . VAL E 1 52 ? -11.258 5.798 -36.130 1.00 31.72 51 VAL E O 1
ATOM 2341 N N . GLN E 1 53 ? -9.950 5.100 -37.843 1.00 31.71 52 GLN E N 1
ATOM 2342 C CA . GLN E 1 53 ? -9.964 6.359 -38.588 1.00 31.74 52 GLN E CA 1
ATOM 2343 C C . GLN E 1 53 ? -10.373 6.061 -40.034 1.00 31.83 52 GLN E C 1
ATOM 2344 O O . GLN E 1 53 ? -9.950 5.057 -40.605 1.00 31.02 52 GLN E O 1
ATOM 2350 N N . HIS E 1 54 ? -11.187 6.935 -40.628 1.00 32.34 53 HIS E N 1
ATOM 2351 C CA . HIS E 1 54 ? -11.734 6.727 -41.980 1.00 33.26 53 HIS E CA 1
ATOM 2352 C C . HIS E 1 54 ? -12.419 5.359 -42.109 1.00 33.33 53 HIS E C 1
ATOM 2353 O O . HIS E 1 54 ? -12.376 4.749 -43.173 1.00 33.45 53 HIS E O 1
ATOM 2360 N N . GLY E 1 55 ? -13.015 4.876 -41.020 1.00 33.76 54 GLY E N 1
ATOM 2361 C CA . GLY E 1 55 ? -13.743 3.604 -41.033 1.00 33.97 54 GLY E CA 1
ATOM 2362 C C . GLY E 1 55 ? -12.879 2.360 -40.923 1.00 33.87 54 GLY E C 1
ATOM 2363 O O . GLY E 1 55 ? -13.402 1.242 -40.923 1.00 34.70 54 GLY E O 1
ATOM 2364 N N . GLU E 1 56 ? -11.562 2.544 -40.824 1.00 32.92 55 GLU E N 1
ATOM 2365 C CA . GLU E 1 56 ? -10.625 1.426 -40.834 1.00 32.81 55 GLU E CA 1
ATOM 2366 C C . GLU E 1 56 ? -9.753 1.392 -39.591 1.00 32.48 55 GLU E C 1
ATOM 2367 O O . GLU E 1 56 ? -9.293 2.421 -39.117 1.00 32.16 55 GLU E O 1
ATOM 2373 N N . HIS E 1 57 ? -9.539 0.190 -39.072 1.00 31.95 56 HIS E N 1
ATOM 2374 C CA . HIS E 1 57 ? -8.678 -0.029 -37.920 1.00 32.23 56 HIS E CA 1
ATOM 2375 C C . HIS E 1 57 ? -7.218 0.165 -38.315 1.00 32.29 56 HIS E C 1
ATOM 2376 O O . HIS E 1 57 ? -6.803 -0.212 -39.412 1.00 32.49 56 HIS E O 1
ATOM 2383 N N . LEU E 1 58 ? -6.449 0.760 -37.411 1.00 32.31 57 LEU E N 1
ATOM 2384 C CA A LEU E 1 58 ? -5.063 1.110 -37.698 0.80 32.43 57 LEU E CA 1
ATOM 2385 C CA B LEU E 1 58 ? -5.068 1.111 -37.702 0.20 32.35 57 LEU E CA 1
ATOM 2386 C C . LEU E 1 58 ? -4.140 -0.085 -37.512 1.00 32.23 57 LEU E C 1
ATOM 2387 O O . LEU E 1 58 ? -4.430 -0.980 -36.718 1.00 32.92 57 LEU E O 1
ATOM 2396 N N . PRO E 1 59 ? -3.020 -0.115 -38.261 1.00 32.11 58 PRO E N 1
ATOM 2397 C CA . PRO E 1 59 ? -2.037 -1.144 -37.974 1.00 31.91 58 PRO E CA 1
ATOM 2398 C C . PRO E 1 59 ? -1.264 -0.732 -36.732 1.00 31.82 58 PRO E C 1
ATOM 2399 O O . PRO E 1 59 ? -1.409 0.393 -36.265 1.00 32.13 58 PRO E O 1
ATOM 2403 N N . ASP E 1 60 ? -0.450 -1.623 -36.193 1.00 31.85 59 ASP E N 1
ATOM 2404 C CA . ASP E 1 60 ? 0.391 -1.240 -35.078 1.00 31.90 59 ASP E CA 1
ATOM 2405 C C . ASP E 1 60 ? 1.401 -0.191 -35.531 1.00 31.90 59 ASP E C 1
ATOM 2406 O O . ASP E 1 60 ? 1.807 -0.164 -36.700 1.00 32.26 59 ASP E O 1
ATOM 2411 N N . TYR E 1 61 ? 1.783 0.681 -34.605 1.00 31.63 60 TYR E N 1
ATOM 2412 C CA . TYR E 1 61 ? 2.711 1.761 -34.888 1.00 31.96 60 TYR E CA 1
ATOM 2413 C C . TYR E 1 61 ? 4.125 1.216 -35.058 1.00 32.72 60 TYR E C 1
ATOM 2414 O O . TYR E 1 61 ? 4.556 0.358 -34.292 1.00 32.85 60 TYR E O 1
ATOM 2423 N N . VAL E 1 62 ? 4.830 1.723 -36.068 1.00 33.52 61 VAL E N 1
ATOM 2424 C CA . VAL E 1 62 ? 6.208 1.320 -36.363 1.00 34.55 61 VAL E CA 1
ATOM 2425 C C . VAL E 1 62 ? 7.142 2.532 -36.197 1.00 35.18 61 VAL E C 1
ATOM 2426 O O . VAL E 1 62 ? 6.893 3.584 -36.789 1.00 35.42 61 VAL E O 1
ATOM 2430 N N . PRO E 1 63 ? 8.231 2.390 -35.410 1.00 35.78 62 PRO E N 1
ATOM 2431 C CA . PRO E 1 63 ? 8.786 1.180 -34.791 1.00 36.29 62 PRO E CA 1
ATOM 2432 C C . PRO E 1 63 ? 8.152 0.792 -33.450 1.00 36.63 62 PRO E C 1
ATOM 2433 O O . PRO E 1 63 ? 7.134 0.102 -33.439 1.00 36.96 62 PRO E O 1
ATOM 2437 N N . GLY E 1 64 ? 8.750 1.213 -32.337 1.00 37.03 63 GLY E N 1
ATOM 2438 C CA . GLY E 1 64 ? 8.246 0.837 -31.017 1.00 37.35 63 GLY E CA 1
ATOM 2439 C C . GLY E 1 64 ? 9.201 1.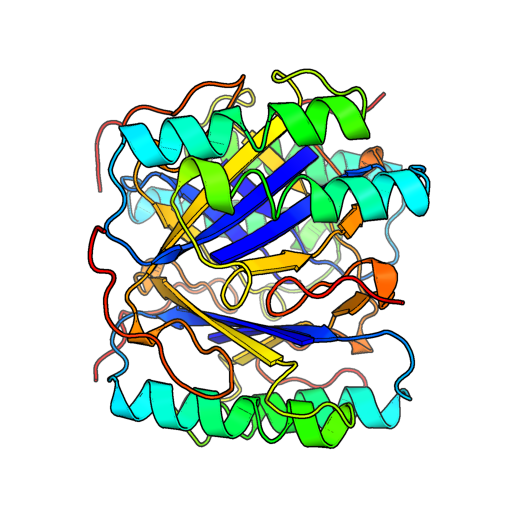039 -29.855 1.00 37.60 63 GLY E C 1
ATOM 2440 O O . GLY E 1 64 ? 10.251 0.394 -29.782 1.00 37.68 63 GLY E O 1
ATOM 2441 N N . ASN E 1 65 ? 8.814 1.937 -28.947 1.00 37.81 64 ASN E N 1
ATOM 2442 C CA . ASN E 1 65 ? 9.521 2.207 -27.688 1.00 37.96 64 ASN E CA 1
ATOM 2443 C C . ASN E 1 65 ? 11.040 2.331 -27.813 1.00 37.95 64 ASN E C 1
ATOM 2444 O O . ASN E 1 65 ? 11.678 3.040 -27.030 1.00 38.00 64 ASN E O 1
ATOM 2449 N N . PRO F 2 1 ? -19.564 -2.645 -21.000 1.00 32.94 1 PRO F N 1
ATOM 2450 C CA . PRO F 2 1 ? -18.791 -1.581 -21.630 1.00 32.49 1 PRO F CA 1
ATOM 2451 C C . PRO F 2 1 ? -19.308 -0.177 -21.287 1.00 32.25 1 PRO F C 1
ATOM 2452 O O . PRO F 2 1 ? -20.443 -0.021 -20.827 1.00 32.15 1 PRO F O 1
ATOM 2456 N N . PHE F 2 2 ? -18.458 0.827 -21.487 1.00 31.51 2 PHE F N 1
ATOM 2457 C CA . PHE F 2 2 ? -18.841 2.233 -21.345 1.00 31.87 2 PHE F CA 1
ATOM 2458 C C . PHE F 2 2 ? -18.548 2.941 -22.662 1.00 31.28 2 PHE F C 1
ATOM 2459 O O . PHE F 2 2 ? -17.403 3.051 -23.073 1.00 31.58 2 PHE F O 1
ATOM 2467 N N . ILE F 2 3 ? -19.601 3.384 -23.337 1.00 31.05 3 ILE F N 1
ATOM 2468 C CA . ILE F 2 3 ? -19.454 4.033 -24.626 1.00 31.43 3 ILE F CA 1
ATOM 2469 C C . ILE F 2 3 ? -19.779 5.506 -24.476 1.00 31.62 3 ILE F C 1
ATOM 2470 O O . ILE F 2 3 ? -20.877 5.858 -24.039 1.00 32.02 3 ILE F O 1
ATOM 2475 N N . GLU F 2 4 ? -18.809 6.347 -24.822 1.00 32.11 4 GLU F N 1
ATOM 2476 C CA . GLU F 2 4 ? -18.966 7.795 -24.773 1.00 32.55 4 GLU F CA 1
ATOM 2477 C C . GLU F 2 4 ? -18.977 8.330 -26.198 1.00 31.57 4 GLU F C 1
ATOM 2478 O O . GLU F 2 4 ? -18.049 8.081 -26.974 1.00 31.55 4 GLU F O 1
ATOM 2484 N N . CYS F 2 5 ? -20.045 9.051 -26.533 1.00 31.57 5 CYS F N 1
ATOM 2485 C CA . CYS F 2 5 ? -20.245 9.547 -27.888 1.00 31.49 5 CYS F CA 1
ATOM 2486 C C . CYS F 2 5 ? -20.240 11.061 -27.883 1.00 31.25 5 CYS F C 1
ATOM 2487 O O . CYS F 2 5 ? -21.068 11.673 -27.237 1.00 30.78 5 CYS F O 1
ATOM 2490 N N . HIS F 2 6 ? -19.297 11.649 -28.603 1.00 30.93 6 HIS F N 1
ATOM 2491 C CA . HIS F 2 6 ? -19.175 13.096 -28.711 1.00 31.21 6 HIS F CA 1
ATOM 2492 C C . HIS F 2 6 ? -19.678 13.509 -30.072 1.00 31.44 6 HIS F C 1
ATOM 2493 O O . HIS F 2 6 ? -19.068 13.173 -31.088 1.00 31.48 6 HIS F O 1
ATOM 2500 N N . ILE F 2 7 ? -20.789 14.236 -30.080 1.00 31.90 7 ILE F N 1
ATOM 2501 C CA . ILE F 2 7 ? -21.453 14.632 -31.318 1.00 31.99 7 ILE F CA 1
ATOM 2502 C C . ILE F 2 7 ? -21.694 16.136 -31.340 1.00 32.06 7 ILE F C 1
ATOM 2503 O O . ILE F 2 7 ? -21.621 16.800 -30.307 1.00 31.74 7 ILE F O 1
ATOM 2508 N N . ALA F 2 8 ? -21.969 16.670 -32.526 1.00 32.34 8 ALA F N 1
ATOM 2509 C CA . ALA F 2 8 ? -22.367 18.066 -32.662 1.00 33.25 8 ALA F CA 1
ATOM 2510 C C . ALA F 2 8 ? -23.712 18.296 -31.994 1.00 34.10 8 ALA F C 1
ATOM 2511 O O . ALA F 2 8 ? -24.603 17.441 -32.048 1.00 34.42 8 ALA F O 1
ATOM 2513 N N . THR F 2 9 ? -23.855 19.453 -31.359 1.00 35.14 9 THR F N 1
ATOM 2514 C CA . THR F 2 9 ? -25.138 19.854 -30.803 1.00 36.44 9 THR F CA 1
ATOM 2515 C C . THR F 2 9 ? -26.164 20.023 -31.923 1.00 37.50 9 THR F C 1
ATOM 2516 O O . THR F 2 9 ? -25.798 20.134 -33.106 1.00 37.57 9 THR F O 1
ATOM 2520 N N . GLY F 2 10 ? -27.447 20.026 -31.546 1.00 38.70 10 GLY F N 1
ATOM 2521 C CA . GLY F 2 10 ? -28.501 20.261 -32.525 1.00 40.37 10 GLY F CA 1
ATOM 2522 C C . GLY F 2 10 ? -29.410 19.056 -32.799 1.00 41.60 10 GLY F C 1
ATOM 2523 O O . GLY F 2 10 ? -30.546 19.253 -33.278 1.00 41.69 10 GLY F O 1
ATOM 2524 N N . LEU F 2 11 ? -28.996 17.804 -32.520 1.00 42.93 11 LEU F N 1
ATOM 2525 C CA . LEU F 2 11 ? -29.898 16.635 -32.702 1.00 44.32 11 LEU F CA 1
ATOM 2526 C C . LEU F 2 11 ? -31.012 16.646 -31.733 1.00 45.65 11 LEU F C 1
ATOM 2527 O O . LEU F 2 11 ? -30.963 17.214 -30.641 1.00 45.89 11 LEU F O 1
ATOM 2532 N N . SER F 2 12 ? -32.142 15.976 -32.145 1.00 47.86 12 SER F N 1
ATOM 2533 C CA . SER F 2 12 ? -33.328 15.860 -31.368 1.00 49.13 12 SER F CA 1
ATOM 2534 C C . SER F 2 12 ? -33.238 14.918 -30.169 1.00 49.43 12 SER F C 1
ATOM 2535 O O . SER F 2 12 ? -32.399 14.068 -30.139 1.00 51.70 12 SER F O 1
ATOM 2538 N N . VAL F 2 13 ? -34.115 15.098 -29.203 1.00 51.44 13 VAL F N 1
ATOM 2539 C CA . VAL F 2 13 ? -34.177 14.258 -28.010 1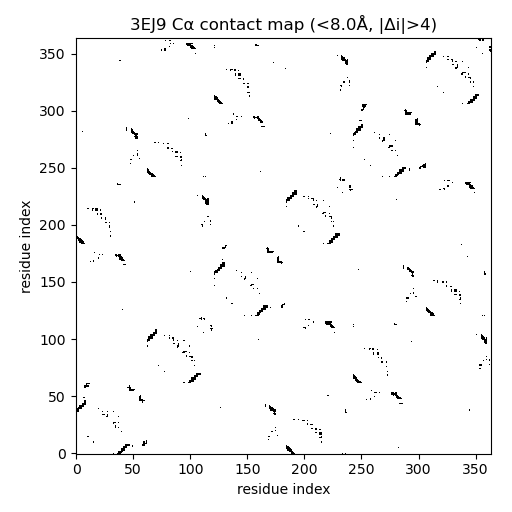.00 51.07 13 VAL F CA 1
ATOM 2540 C C . VAL F 2 13 ? -34.465 12.805 -28.397 1.00 51.05 13 VAL F C 1
ATOM 2541 O O . VAL F 2 13 ? -33.893 11.877 -27.843 1.00 50.99 13 VAL F O 1
ATOM 2545 N N . ALA F 2 14 ? -35.522 12.608 -29.375 1.00 51.51 14 ALA F N 1
ATOM 2546 C CA . ALA F 2 14 ? -35.901 11.277 -29.873 1.00 51.16 14 ALA F CA 1
ATOM 2547 C C . ALA F 2 14 ? -34.646 10.694 -30.629 1.00 50.97 14 ALA F C 1
ATOM 2548 O O . ALA F 2 14 ? -34.323 9.538 -30.387 1.00 50.83 14 ALA F O 1
ATOM 2550 N N . ARG F 2 15 ? -34.045 11.506 -31.500 1.00 50.39 15 ARG F N 1
ATOM 2551 C CA . ARG F 2 15 ? -32.783 11.066 -32.216 1.00 49.65 15 ARG F CA 1
ATOM 2552 C C . ARG F 2 15 ? -31.613 10.661 -31.282 1.00 49.31 15 ARG F C 1
ATOM 2553 O O . ARG F 2 15 ? -30.924 9.691 -31.560 1.00 47.73 15 ARG F O 1
ATOM 2561 N N . LYS F 2 16 ? -31.417 11.400 -30.182 1.00 48.04 16 LYS F N 1
ATOM 2562 C CA . LYS F 2 16 ? -30.424 11.087 -29.170 1.00 48.56 16 LYS F CA 1
ATOM 2563 C C . LYS F 2 16 ? -30.836 9.880 -28.346 1.00 46.52 16 LYS F C 1
ATOM 2564 O O . LYS F 2 16 ? -29.897 9.008 -28.003 1.00 47.15 16 LYS F O 1
ATOM 2570 N N . GLN F 2 17 ? -32.097 9.840 -28.038 1.00 45.52 17 GLN F N 1
ATOM 2571 C CA . GLN F 2 17 ? -32.635 8.687 -27.331 1.00 44.26 17 GLN F CA 1
ATOM 2572 C C . GLN F 2 17 ? -32.592 7.413 -28.173 1.00 42.02 17 GLN F C 1
ATOM 2573 O O . GLN F 2 17 ? -32.288 6.330 -27.662 1.00 41.40 17 GLN F O 1
ATOM 2579 N N . GLN F 2 18 ? -32.890 7.552 -29.462 1.00 39.89 18 GLN F N 1
ATOM 2580 C CA . GLN F 2 18 ? -32.805 6.431 -30.395 1.00 38.26 18 GLN F CA 1
ATOM 2581 C C . GLN F 2 18 ? -31.350 6.043 -30.618 1.00 37.05 18 GLN F C 1
ATOM 2582 O O . GLN F 2 18 ? -31.035 4.861 -30.723 1.00 36.63 18 GLN F O 1
ATOM 2588 N N . LEU F 2 19 ? -30.472 7.043 -30.674 1.00 35.34 19 LEU F N 1
ATOM 2589 C CA . LEU F 2 19 ? -29.041 6.799 -30.781 1.00 34.39 19 LEU F CA 1
ATOM 2590 C C . LEU F 2 19 ? -28.544 5.935 -29.615 1.00 33.77 19 LEU F C 1
ATOM 2591 O O . LEU F 2 19 ? -27.832 4.963 -29.832 1.00 33.56 19 LEU F O 1
ATOM 2596 N N . ILE F 2 20 ? -28.944 6.284 -28.393 1.00 33.50 20 ILE F N 1
ATOM 2597 C CA . ILE F 2 20 ? -28.593 5.502 -27.201 1.00 33.10 20 ILE F CA 1
ATOM 2598 C C . ILE F 2 20 ? -29.122 4.073 -27.298 1.00 32.85 20 ILE F C 1
ATOM 2599 O O . ILE F 2 20 ? -28.408 3.116 -26.993 1.00 32.12 20 ILE F O 1
ATOM 2604 N N . ARG F 2 21 ? -30.372 3.929 -27.727 1.00 32.85 21 ARG F N 1
ATOM 2605 C CA . ARG F 2 21 ? -30.950 2.606 -27.922 1.00 33.08 21 ARG F CA 1
ATOM 2606 C C . ARG F 2 21 ? -30.177 1.819 -28.982 1.00 32.97 21 ARG F C 1
ATOM 2607 O O . ARG F 2 21 ? -29.897 0.632 -28.796 1.00 33.00 21 ARG F O 1
ATOM 2615 N N . ASP F 2 22 ? -29.824 2.497 -30.074 1.00 32.83 22 ASP F N 1
ATOM 2616 C CA . ASP F 2 22 ? -29.067 1.903 -31.177 1.00 32.97 22 ASP F CA 1
ATOM 2617 C C . ASP F 2 22 ? -27.668 1.449 -30.761 1.00 32.57 22 ASP F C 1
ATOM 2618 O O . ASP F 2 22 ? -27.212 0.386 -31.188 1.00 32.57 22 ASP F O 1
ATOM 2623 N N . VAL F 2 23 ? -26.997 2.251 -29.932 1.00 32.45 23 VAL F N 1
ATOM 2624 C CA A VAL F 2 23 ? -25.663 1.888 -29.462 0.80 32.59 23 VAL F CA 1
ATOM 2625 C CA B VAL F 2 23 ? -25.663 1.930 -29.413 0.20 32.25 23 VAL F CA 1
ATOM 2626 C C . VAL F 2 23 ? -25.709 0.698 -28.500 1.00 32.40 23 VAL F C 1
ATOM 2627 O O . VAL F 2 23 ? -24.865 -0.194 -28.587 1.00 32.43 23 VAL F O 1
ATOM 2634 N N . ILE F 2 24 ? -26.708 0.656 -27.618 1.00 32.45 24 ILE F N 1
ATOM 2635 C CA . ILE F 2 24 ? -26.888 -0.491 -26.723 1.00 32.49 24 ILE F CA 1
ATOM 2636 C C . ILE F 2 24 ? -27.128 -1.768 -27.531 1.00 32.48 24 ILE F C 1
ATOM 2637 O O . ILE F 2 24 ? -26.506 -2.804 -27.270 1.00 32.57 24 ILE F O 1
ATOM 2642 N N . ASP F 2 25 ? -28.022 -1.681 -28.516 1.00 32.80 25 ASP F N 1
ATOM 2643 C CA . ASP F 2 25 ? -28.370 -2.820 -29.359 1.00 32.86 25 ASP F CA 1
ATOM 2644 C C . ASP F 2 25 ? -27.184 -3.323 -30.174 1.00 32.51 25 ASP F C 1
ATOM 2645 O O . ASP F 2 25 ? -26.942 -4.530 -30.235 1.00 32.72 25 ASP F O 1
ATOM 2650 N N . VAL F 2 26 ? -26.439 -2.401 -30.783 1.00 32.32 26 VAL F N 1
ATOM 2651 C CA A VAL F 2 26 ? -25.341 -2.814 -31.639 0.70 32.36 26 VAL F CA 1
ATOM 2652 C CA B VAL F 2 26 ? -25.286 -2.734 -31.630 0.30 32.30 26 VAL F CA 1
ATOM 2653 C C . VAL F 2 26 ? -24.158 -3.377 -30.829 1.00 32.16 26 VAL F C 1
ATOM 2654 O O . VAL F 2 26 ? -23.470 -4.283 -31.304 1.00 32.55 26 VAL F O 1
ATOM 2661 N N . THR F 2 27 ? -23.962 -2.884 -29.605 1.00 32.29 27 THR F N 1
ATOM 2662 C CA . THR F 2 27 ? -22.933 -3.420 -28.716 1.00 32.25 27 THR F CA 1
ATOM 2663 C C . THR F 2 27 ? -23.336 -4.830 -28.280 1.00 32.36 27 THR F C 1
ATOM 2664 O O . THR F 2 27 ? -22.509 -5.742 -28.245 1.00 32.68 27 THR F O 1
ATOM 2668 N N . ASN F 2 28 ? -24.621 -4.998 -27.980 1.00 32.40 28 ASN F N 1
ATOM 2669 C CA . ASN F 2 28 ? -25.180 -6.305 -27.658 1.00 32.72 28 ASN F CA 1
ATOM 2670 C C . ASN F 2 28 ? -24.997 -7.319 -28.791 1.00 32.84 28 ASN F C 1
ATOM 2671 O O . ASN F 2 28 ? -24.586 -8.454 -28.551 1.00 33.01 28 ASN F O 1
ATOM 2676 N N . LYS F 2 29 ? -25.299 -6.903 -30.019 1.00 32.99 29 LYS F N 1
ATOM 2677 C CA . LYS F 2 29 ? -25.207 -7.787 -31.183 1.00 32.83 29 LYS F CA 1
ATOM 2678 C C . LYS F 2 29 ? -23.763 -8.102 -31.592 1.00 32.76 29 LYS F C 1
ATOM 2679 O O . LYS F 2 29 ? -23.458 -9.232 -31.972 1.00 32.86 29 LYS F O 1
ATOM 2685 N N . SER F 2 30 ? -22.882 -7.105 -31.502 1.00 32.47 30 SER F N 1
ATOM 2686 C CA . SER F 2 30 ? -21.505 -7.240 -31.994 1.00 32.49 30 SER F CA 1
ATOM 2687 C C . SER F 2 30 ? -20.560 -7.997 -31.058 1.00 32.45 30 SER F C 1
ATOM 2688 O O . SER F 2 30 ? -19.808 -8.863 -31.508 1.00 32.89 30 SER F O 1
ATOM 2691 N N . ILE F 2 31 ? -20.585 -7.667 -29.769 1.00 32.54 31 ILE F N 1
ATOM 2692 C CA . ILE F 2 31 ? -19.679 -8.300 -28.801 1.00 32.50 31 ILE F CA 1
ATOM 2693 C C . ILE F 2 31 ? -20.400 -9.171 -27.757 1.00 32.47 31 ILE F C 1
ATOM 2694 O O . ILE F 2 31 ? -19.757 -9.798 -26.914 1.00 32.72 31 ILE F O 1
ATOM 2699 N N . GLY F 2 32 ? -21.729 -9.210 -27.827 1.00 32.37 32 GLY F N 1
ATOM 2700 C CA . GLY F 2 32 ? -22.526 -10.128 -27.005 1.00 32.29 32 GLY F CA 1
ATOM 2701 C C . GLY F 2 32 ? -22.788 -9.689 -25.576 1.00 32.27 32 GLY F C 1
ATOM 2702 O O . GLY F 2 32 ? -23.222 -10.494 -24.746 1.00 32.30 32 GLY F O 1
ATOM 2703 N N . SER F 2 33 ? -22.528 -8.415 -25.291 1.00 32.33 33 SER F N 1
ATOM 2704 C CA . SER F 2 33 ? -22.704 -7.851 -23.956 1.00 32.25 33 SER F CA 1
ATOM 2705 C C . SER F 2 33 ? -24.174 -7.750 -23.574 1.00 32.21 33 SER F C 1
ATOM 2706 O O . SER F 2 33 ? -24.990 -7.237 -24.343 1.00 32.29 33 SER F O 1
ATOM 2709 N N . ASP F 2 34 ? -24.503 -8.249 -22.385 1.00 32.24 34 ASP F N 1
ATOM 2710 C CA . ASP F 2 34 ? -25.831 -8.068 -21.818 1.00 32.27 34 ASP F CA 1
ATOM 2711 C C . ASP F 2 34 ? -26.028 -6.580 -21.532 1.00 32.40 34 ASP F C 1
ATOM 2712 O O . ASP F 2 34 ? -25.106 -5.924 -21.033 1.00 31.84 34 ASP F O 1
ATOM 2717 N N . PRO F 2 35 ? -27.215 -6.032 -21.865 1.00 32.46 35 PRO F N 1
ATOM 2718 C CA . PRO F 2 35 ? -27.465 -4.603 -21.622 1.00 32.60 35 PRO F CA 1
ATOM 2719 C C . PRO F 2 35 ? -27.206 -4.145 -20.179 1.00 32.62 35 PRO F C 1
ATOM 2720 O O . PRO F 2 35 ? -26.940 -2.965 -19.950 1.00 32.28 35 PRO F O 1
ATOM 2724 N N . LYS F 2 36 ? -27.268 -5.070 -19.223 1.00 32.82 36 LYS F N 1
ATOM 2725 C CA . LYS F 2 36 ? -27.035 -4.743 -17.814 1.00 32.98 36 LYS F CA 1
ATOM 2726 C C . LYS F 2 36 ? -25.609 -4.269 -17.520 1.00 33.04 36 LYS F C 1
ATOM 2727 O O . LYS F 2 36 ? -25.371 -3.620 -16.499 1.00 33.50 36 LYS F O 1
ATOM 2733 N N . ILE F 2 37 ? -24.664 -4.583 -18.407 1.00 32.74 37 ILE F N 1
ATOM 2734 C CA . ILE F 2 37 ? -23.290 -4.087 -18.260 1.00 32.83 37 ILE F CA 1
ATOM 2735 C C . ILE F 2 37 ? -22.886 -3.118 -19.373 1.00 32.45 37 ILE F C 1
ATOM 2736 O O . ILE F 2 37 ? -21.705 -2.844 -19.556 1.00 32.98 37 ILE F O 1
ATOM 2741 N N . ILE F 2 38 ? -23.872 -2.602 -20.106 1.00 32.11 38 ILE F N 1
ATOM 2742 C CA . ILE F 2 38 ? -23.630 -1.559 -21.116 1.00 31.98 38 ILE F CA 1
ATOM 2743 C C . ILE F 2 38 ? -24.034 -0.195 -20.562 1.00 32.16 38 ILE F C 1
ATOM 2744 O O . ILE F 2 38 ? -25.107 -0.037 -19.987 1.00 32.83 38 ILE F O 1
ATOM 2749 N N . ASN F 2 39 ? -23.137 0.776 -20.701 1.00 31.77 39 ASN F N 1
ATOM 2750 C CA . ASN F 2 39 ? -23.367 2.130 -20.190 1.00 31.85 39 ASN F CA 1
ATOM 2751 C C . ASN F 2 39 ? -23.036 3.120 -21.298 1.00 31.55 39 ASN F C 1
ATOM 2752 O O . ASN F 2 39 ? -22.033 2.953 -21.992 1.00 32.06 39 ASN F O 1
ATOM 2757 N N . VAL F 2 40 ? -23.892 4.122 -21.491 1.00 31.74 40 VAL F N 1
ATOM 2758 C CA . VAL F 2 40 ? -23.709 5.090 -22.579 1.00 31.41 40 VAL F CA 1
ATOM 2759 C C . VAL F 2 40 ? -23.803 6.527 -22.076 1.00 31.71 40 VAL F C 1
ATOM 2760 O O . VAL F 2 40 ? -24.682 6.861 -21.286 1.00 31.94 40 VAL F O 1
ATOM 2764 N N . LEU F 2 41 ? -22.886 7.364 -22.554 1.00 31.25 41 LEU F N 1
ATOM 2765 C CA . LEU F 2 41 ? -22.906 8.795 -22.303 1.00 31.58 41 LEU F CA 1
ATOM 2766 C C . LEU F 2 41 ? -22.857 9.545 -23.630 1.00 31.09 41 LEU F C 1
ATOM 2767 O O . LEU F 2 41 ? -21.939 9.352 -24.423 1.00 30.95 41 LEU F O 1
ATOM 2772 N N . LEU F 2 42 ? -23.852 10.399 -23.864 1.00 31.22 42 LEU F N 1
ATOM 2773 C CA A LEU F 2 42 ? -23.872 11.259 -25.053 0.50 31.14 42 LEU F CA 1
ATOM 2774 C CA B LEU F 2 42 ? -23.858 11.241 -25.047 0.50 31.03 42 LEU F CA 1
ATOM 2775 C C . LEU F 2 42 ? -23.469 12.665 -24.650 1.00 31.16 42 LEU F C 1
ATOM 2776 O O . LEU F 2 42 ? -24.047 13.241 -23.734 1.00 30.82 42 LEU F O 1
ATOM 2785 N N . VAL F 2 43 ? -22.474 13.214 -25.338 1.00 31.48 43 VAL F N 1
ATOM 2786 C CA . VAL F 2 43 ? -21.994 14.555 -25.061 1.00 31.94 43 VAL F CA 1
ATOM 2787 C C . VAL F 2 43 ? -22.061 15.383 -26.338 1.00 31.72 43 VAL F C 1
ATOM 2788 O O . VAL F 2 43 ? -21.586 14.969 -27.397 1.00 31.62 43 VAL F O 1
ATOM 2792 N N . GLU F 2 44 ? -22.667 16.560 -26.221 1.00 32.45 44 GLU F N 1
ATOM 2793 C CA . GLU F 2 44 ? -22.883 17.444 -27.358 1.00 32.76 44 GLU F CA 1
ATOM 2794 C C . GLU F 2 44 ? -21.924 18.625 -27.317 1.00 32.38 44 GLU F C 1
ATOM 2795 O O . GLU F 2 44 ? -21.676 19.209 -26.254 1.00 33.41 44 GLU F O 1
ATOM 2801 N N . HIS F 2 45 ? -21.385 18.963 -28.486 1.00 32.05 45 HIS F N 1
ATOM 2802 C CA . HIS F 2 45 ? -20.357 19.986 -28.610 1.00 31.63 45 HIS F CA 1
ATOM 2803 C C . HIS F 2 45 ? -20.656 20.914 -29.776 1.00 31.60 45 HIS F C 1
ATOM 2804 O O . HIS F 2 45 ? -21.316 20.525 -30.738 1.00 32.00 45 HIS F O 1
ATOM 2811 N N . ALA F 2 46 ? -20.188 22.155 -29.678 1.00 31.50 46 ALA F N 1
ATOM 2812 C CA . ALA F 2 46 ? -20.199 23.057 -30.821 1.00 31.41 46 ALA F CA 1
ATOM 2813 C C . ALA F 2 46 ? -19.233 22.505 -31.867 1.00 31.64 46 ALA F C 1
ATOM 2814 O O . ALA F 2 46 ? -18.164 22.001 -31.526 1.00 31.88 46 ALA F O 1
ATOM 2816 N N . GLU F 2 47 ? -19.622 22.593 -33.136 1.00 32.13 47 GLU F N 1
ATOM 2817 C CA . GLU F 2 47 ? -18.807 22.102 -34.253 1.00 32.15 47 GLU F CA 1
ATOM 2818 C C . GLU F 2 47 ? -17.373 22.625 -34.220 1.00 31.93 47 GLU F C 1
ATOM 2819 O O . GLU F 2 47 ? -16.441 21.882 -34.496 1.00 31.55 47 GLU F O 1
ATOM 2825 N N . ALA F 2 48 ? -17.209 23.898 -33.863 1.00 31.23 48 ALA F N 1
ATOM 2826 C CA . ALA F 2 48 ? -15.900 24.552 -33.796 1.00 31.16 48 ALA F CA 1
ATOM 2827 C C . ALA F 2 48 ? -14.957 23.941 -32.763 1.00 31.28 48 ALA F C 1
ATOM 2828 O O . ALA F 2 48 ? -13.739 24.152 -32.824 1.00 31.86 48 ALA F O 1
ATOM 2830 N N . ASN F 2 49 ? -15.515 23.183 -31.822 1.00 30.95 49 ASN F N 1
ATOM 2831 C CA . ASN F 2 49 ? -14.717 22.555 -30.761 1.00 30.94 49 ASN F CA 1
ATOM 2832 C C . ASN F 2 49 ? -14.234 21.140 -31.097 1.00 31.27 49 ASN F C 1
ATOM 2833 O O . ASN F 2 49 ? -13.581 20.502 -30.269 1.00 30.65 49 ASN F O 1
ATOM 2838 N N . MET F 2 50 ? -14.5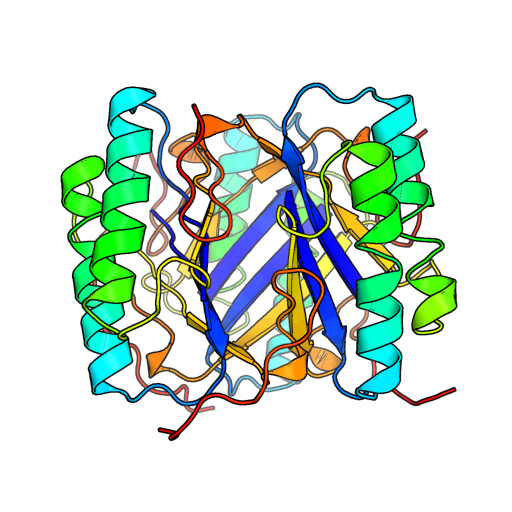69 20.658 -32.293 1.00 31.78 50 MET F N 1
ATOM 2839 C CA . MET F 2 50 ? -14.214 19.297 -32.730 1.00 32.20 50 MET F CA 1
ATOM 2840 C C . MET F 2 50 ? -13.423 19.342 -34.031 1.00 32.45 50 MET F C 1
ATOM 2841 O O . MET F 2 50 ? -13.796 20.052 -34.964 1.00 33.30 50 MET F O 1
ATOM 2846 N N . SER F 2 51 ? -12.336 18.574 -34.081 1.00 32.51 51 SER F N 1
ATOM 2847 C CA . SER F 2 51 ? -11.538 18.424 -35.296 1.00 32.10 51 SER F CA 1
ATOM 2848 C C . SER F 2 51 ? -11.230 16.946 -35.546 1.00 31.60 51 SER F C 1
ATOM 2849 O O . SER F 2 51 ? -10.604 16.292 -34.711 1.00 31.37 51 SER F O 1
ATOM 2852 N N . ILE F 2 52 ? -11.660 16.435 -36.697 1.00 31.88 52 ILE F N 1
ATOM 2853 C CA . ILE F 2 52 ? -11.364 15.068 -37.117 1.00 31.62 52 ILE F CA 1
ATOM 2854 C C . ILE F 2 52 ? -10.385 15.152 -38.272 1.00 31.54 52 ILE F C 1
ATOM 2855 O O . ILE F 2 52 ? -10.582 15.939 -39.202 1.00 31.19 52 ILE F O 1
ATOM 2860 N N . SER F 2 53 ? -9.331 14.342 -38.206 1.00 31.52 53 SER F N 1
ATOM 2861 C CA . SER F 2 53 ? -8.320 14.267 -39.267 1.00 31.87 53 SER F CA 1
ATOM 2862 C C . SER F 2 53 ? -7.717 15.633 -39.602 1.00 31.88 53 SER F C 1
ATOM 2863 O O . SER F 2 53 ? -7.435 15.932 -40.767 1.00 31.29 53 SER F O 1
ATOM 2866 N N . GLY F 2 54 ? -7.519 16.450 -38.567 1.00 32.06 54 GLY F N 1
ATOM 2867 C CA . GLY F 2 54 ? -6.874 17.759 -38.694 1.00 31.98 54 GLY F CA 1
ATOM 2868 C C . GLY F 2 54 ? -7.695 18.843 -39.368 1.00 32.19 54 GLY F C 1
ATOM 2869 O O . GLY F 2 54 ? -7.178 19.925 -39.649 1.00 32.80 54 GLY F O 1
ATOM 2870 N N . ARG F 2 55 ? -8.972 18.559 -39.622 1.00 32.19 55 ARG F N 1
ATOM 2871 C CA . ARG F 2 55 ? -9.881 19.511 -40.266 1.00 32.18 55 ARG F CA 1
ATOM 2872 C C . ARG F 2 55 ? -10.378 20.577 -39.297 1.00 32.18 55 ARG F C 1
ATOM 2873 O O . ARG F 2 55 ? -10.767 20.281 -38.167 1.00 32.46 55 ARG F O 1
ATOM 2881 N N . ILE F 2 56 ? -10.355 21.822 -39.757 1.00 32.06 56 ILE F N 1
ATOM 2882 C CA . ILE F 2 56 ? -10.827 22.952 -38.972 1.00 32.28 56 ILE F CA 1
ATOM 2883 C C . ILE F 2 56 ? -12.181 23.362 -39.531 1.00 32.23 56 ILE F C 1
ATOM 2884 O O . ILE F 2 56 ? -12.290 23.711 -40.708 1.00 32.25 56 ILE F O 1
ATOM 2889 N N . HIS F 2 57 ? -13.209 23.314 -38.686 1.00 32.34 57 HIS F N 1
ATOM 2890 C CA . HIS F 2 57 ? -14.576 23.584 -39.125 1.00 32.25 57 HIS F CA 1
ATOM 2891 C C . HIS F 2 57 ? -14.728 24.966 -39.757 1.00 32.23 57 HIS F C 1
ATOM 2892 O O . HIS F 2 57 ? -14.199 25.955 -39.246 1.00 32.19 57 HIS F O 1
ATOM 2899 N N . GLY F 2 58 ? -15.453 25.019 -40.871 1.00 32.33 58 GLY F N 1
ATOM 2900 C CA . GLY F 2 58 ? -15.657 26.261 -41.608 1.00 32.48 58 GLY F CA 1
ATOM 2901 C C . GLY F 2 58 ? -14.448 26.630 -42.445 1.00 32.51 58 GLY F C 1
ATOM 2902 O O . GLY F 2 58 ? -14.528 27.497 -43.316 1.00 32.53 58 GLY F O 1
#

InterPro domains:
  IPR004370 4-oxalocrotonate tautomerase-like domain [PF01361] (2-56)
  IPR014347 Tautomerase/MIF superfamily [G3DSA:3.30.429.10] (1-76)
  IPR014347 Tautomerase/MIF superfamily [SSF55331] (2-59)

Sequence (364 aa):
PMISCDMRYGRTDEQKRALSAGLLRRVISEATGEPRENIFFVIREGSGINFVQHGEHLPDYVPPFIECCHIATTGLSVARKQQLIRDVIDVTNKSSIGSDPKIINVLLLVEHAEANMSISGRIHGEPMISCDMRYGRTDEQKRALSAGLLLRVISEATGEPRRENIFFVIREGSSGINFVQHGEHLPDYVPGPFIECHIATTGLSVARKQQLIRDVIDVVTNKSSIGSDPKIINVLLLVEHAEANMSISGRIHGPMISCDMRYGRTDEQKRALSAGLLRVVISEATGEPRENIFFVVIREGSGINFVQHGEHLLPDYVPGNPFIECHIATGLSVARKQQLIRDVVIDVVTNKSIGSDPKIINVLLLVEHAEANMSISGRIHG

Solvent-accessible surface area: 14486 Å² total; per-residue (Å²): 6,1,2,6,0,2,1,28,147,18,14,66,68,122,42,8,107,47,0,4,60,6,0,4,119,7,0,21,119,9,35,65,38,64,109,102,31,0,3,0,2,2,28,49,16,54,1,26,1,5,1,2,70,12,103,26,32,98,99,50,127,109,12,5,0,18,1,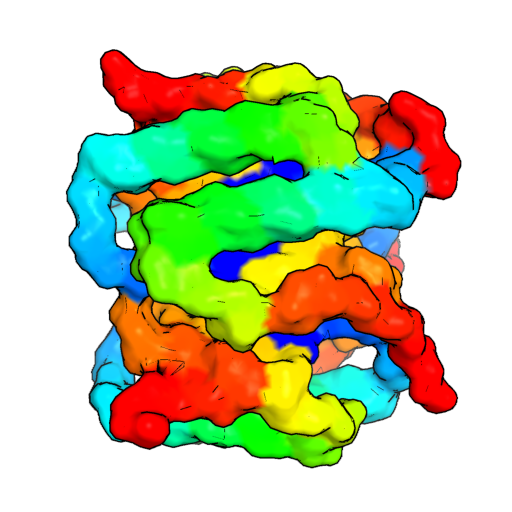7,0,14,93,70,38,65,88,73,76,24,46,66,1,4,105,38,0,16,66,7,0,55,159,22,9,59,5,80,54,138,39,0,0,1,0,1,22,50,16,51,69,38,19,15,2,6,17,20,101,22,106,75,158,12,1,2,5,0,2,1,26,115,45,15,78,75,126,46,8,107,44,0,5,62,3,0,5,131,10,0,20,133,9,32,66,43,69,106,109,43,1,3,0,2,2,27,41,8,47,1,21,2,5,0,3,80,30,121,40,32,95,100,40,112,100,117,9,4,0,16,1,8,0,23,82,74,35,66,99,67,105,37,61,87,3,6,81,39,0,14,60,12,0,47,150,24,10,58,6,64,54,122,23,0,0,1,0,1,23,48,12,53,73,28,17,15,2,7,10,15,113,58,102,116,2,2,2,5,0,3,1,26,110,12,4,50,69,146,44,7,123,45,1,3,60,6,0,10,129,8,0,35,118,13,34,66,22,78,138,107,33,1,3,0,2,2,29,40,9,44,0,22,2,6,1,3,79,30,126,27,35,99,100,46,128,111,48,126,9,4,0,18,0,8,0,23,86,70,41,54,95,63,126,31,44,88,2,2,105,42,0,14,77,10,0,41,154,23,8,60,5,76,55,136,35,0,0,0,0,0,20,52,12,52,67,23,15,18,2,13,9,18,107,58,102,114

B-factor: mean 33.84, std 5.09, range [18.89, 75.5]

Radius of gyration: 18.97 Å; Cα contacts (8 Å, |Δi|>4): 864; chains: 6; bounding box: 50×50×45 Å

Secondary structure (DSSP, 8-state):
-EEEEEEETT--HHHHHHHHHHHHHHHHHHH---GGG-EEEEEEE-GGGEEETTEEPPPP--/-EEEEEEES---HHHHHHHHHHHHHHHHHHH---GGG-EEEEEEE-GGGEESTT--TT-/-EEEEEEETT--HHHHHHHHHHHHHHHHHHH---GGG-EEEEEEE-GGGEEETTEEPPPP---/-EEEEEEES---HHHHHHHHHHHHHHHHHHH---GGG-EEEEEEE-GGGEESTTPPP-/-EEEEEEETT--HHHHHHHHHHHHHHHHHHH---GGG-EEEEEEE-GGGEEETTEEPPPPSS--/-EEEEEEETT--HHHHHHHHHHHHHHHHHHH---GGG-EEEEEEE-GGGEESTT----

Foldseek 3Di:
DEEEAEDAPDDDPVRVVVVVVVVLVVVCVVPVDHSVPYHYYYHYDAQQVDADPRDGGHHDDD/DEEEAEEAPDDDPVVVVVVVVVVLVVCCVPVVDDSVPYHYHYHHDHPQVDDDPNDGPPD/DEEEAEDEPDDDPVRVVVVVVVVQVVCCVVPVDHPVPYHYYYHYDAQQVDADPNDGGHHDDDD/DEEEAEEAPDDDPVVVVVVVVVVLVVCCVVVVDDSVPYHYHYHHDHPQVDDDPNDGDD/DEEEAEDEAFDDPVRVVVVVVVVLVVCCVVPVDDPVPYHYYYHYDAQQVDADPNDGGHHDPDGD/DEEEAEEAPDDDPVRVVVVVVVVLVCCCVPVVDDSVPYHYHYHHDHPQVDDDPNDGDD

CATH classification: 3.30.429.10

Organism: Pseudomonas pavonaceae (NCBI:txid47881)